Protein AF-K5X4Y6-F1 (afdb_monomer_lite)

InterPro domains:
  IPR000639 Epoxide hydrolase-like [PR00412] (106-124)
  IPR000639 Epoxide hydrolase-like [PR00412] (131-146)
  IPR000639 Epoxide hydrolase-like [PR00412] (177-190)
  IPR000639 Epoxide hydrolase-like [PR00412] (370-392)
  IPR010497 Epoxide hydrolase, N-terminal [PF06441] (8-115)
  IPR016292 Epoxide hydrolase [PIRSF001112] (9-393)
  IPR029058 Alpha/Beta hydrolase fold [G3DSA:3.40.50.1820] (2-398)
  IPR029058 Alpha/Beta hydrolase fold [SSF53474] (6-391)

pLDDT: mean 93.85, std 8.19, range [36.62, 98.94]

Organism: Phanerochaete carnosa (strain HHB-10118-sp) (NCBI:txid650164)

Secondary structure (DSSP, 8-state):
--------EEE-----HHHHHHHHHHHHT----SS-SSTT--TBTBS-HHHHHHHHHHHHHT--HHHHHHHHTTS-EEEEEETTEEEEEEEE--S-TTPEEEEEE--SS--GGGGTTHHHHHHS--TTS--EEEEEEPPTTSTTSPPPSSSS--HHHHHHHHHHIIIIIT--SSEEEEE-HHHHHHHHHHTSTT-TTEEEEEESS------HHHHTTGGGGGS-HHHHHHHHTTTS-HHHHHHHHHHHHIIIIITHHHHHHHH-HHHHHHHHTT-HHHHHHHHHHHHHHHS-TTTGGG-HHHHHHHHHHHHHTT-HHHHTHHHHHTGGGGS--PPP-S-EEEEE-TT-S----HHHHHHH-TTEEEEEE-SS--S-HHHHSHHHHHHHHHHHHHHTGGG--

Structure (mmCIF, N/CA/C/O backbone):
data_AF-K5X4Y6-F1
#
_entry.id   AF-K5X4Y6-F1
#
loop_
_atom_site.group_PDB
_atom_site.id
_atom_site.type_symbol
_atom_site.label_atom_id
_atom_site.label_alt_id
_atom_site.label_comp_id
_atom_site.label_asym_id
_atom_site.label_entity_id
_atom_site.label_seq_id
_atom_site.pdbx_PDB_ins_code
_atom_site.Cartn_x
_atom_site.Cartn_y
_atom_site.Cartn_z
_atom_site.occupancy
_atom_site.B_iso_or_equiv
_atom_site.auth_seq_id
_atom_site.auth_comp_id
_atom_site.auth_asym_id
_atom_site.auth_atom_id
_atom_site.pdbx_PDB_model_num
ATOM 1 N N . MET A 1 1 ? -34.413 -8.295 -4.987 1.00 39.47 1 MET A N 1
ATOM 2 C CA . MET A 1 1 ? -33.697 -9.538 -4.648 1.00 39.47 1 MET A CA 1
ATOM 3 C C . MET A 1 1 ? -33.290 -9.382 -3.204 1.00 39.47 1 MET A C 1
ATOM 5 O O . MET A 1 1 ? -32.619 -8.406 -2.900 1.00 39.47 1 MET A O 1
ATOM 9 N N . GLU A 1 2 ? -33.867 -10.196 -2.326 1.00 36.62 2 GLU A N 1
ATOM 10 C CA . GLU A 1 2 ? -33.620 -10.155 -0.883 1.00 36.62 2 GLU A CA 1
ATOM 11 C C . GLU A 1 2 ? -32.118 -10.267 -0.596 1.00 36.62 2 GLU A C 1
ATOM 13 O O . GLU A 1 2 ? -31.431 -11.103 -1.180 1.00 36.62 2 GLU A O 1
ATOM 18 N N . ASN A 1 3 ? -31.622 -9.368 0.257 1.00 42.59 3 ASN A N 1
ATOM 19 C CA . ASN A 1 3 ? -30.242 -9.328 0.724 1.00 42.59 3 ASN A CA 1
ATOM 20 C C . ASN A 1 3 ? -30.000 -10.528 1.646 1.00 42.59 3 ASN A C 1
ATOM 22 O O . ASN A 1 3 ? -30.214 -10.430 2.854 1.00 42.59 3 ASN A O 1
ATOM 26 N N . ASP A 1 4 ? -29.566 -11.651 1.082 1.00 52.25 4 ASP A N 1
ATOM 27 C CA . ASP A 1 4 ? -28.872 -12.679 1.856 1.00 52.25 4 ASP A CA 1
ATOM 28 C C . ASP A 1 4 ? -27.684 -11.988 2.559 1.00 52.25 4 ASP A C 1
ATOM 30 O O . ASP A 1 4 ? -26.949 -11.249 1.885 1.00 52.25 4 ASP A O 1
ATOM 34 N N . PRO A 1 5 ? -27.515 -12.100 3.892 1.00 63.19 5 PRO A N 1
ATOM 35 C CA . PRO A 1 5 ? -26.371 -11.502 4.567 1.00 63.19 5 PRO A CA 1
ATOM 36 C C . PRO A 1 5 ? -25.084 -11.943 3.869 1.00 63.19 5 PRO A C 1
ATOM 38 O O . PRO A 1 5 ? -24.883 -13.123 3.583 1.00 63.19 5 PRO A O 1
ATOM 41 N N . ALA A 1 6 ? -24.211 -10.987 3.560 1.00 81.19 6 ALA A N 1
ATOM 42 C CA . ALA A 1 6 ? -22.949 -11.277 2.902 1.00 81.19 6 ALA A CA 1
ATOM 43 C C . ALA A 1 6 ? -22.048 -12.070 3.869 1.00 81.19 6 ALA A C 1
ATOM 45 O O . ALA A 1 6 ? -21.398 -11.503 4.742 1.00 81.19 6 ALA A O 1
ATOM 46 N N . ILE A 1 7 ? -22.057 -13.401 3.748 1.00 90.38 7 ILE A N 1
ATOM 47 C CA . ILE A 1 7 ? -21.297 -14.312 4.615 1.00 90.38 7 ILE A CA 1
ATOM 48 C C . ILE A 1 7 ? -19.868 -14.470 4.065 1.00 90.38 7 ILE A C 1
ATOM 50 O O . ILE A 1 7 ? -19.715 -14.896 2.913 1.00 90.38 7 ILE A O 1
ATOM 54 N N . PRO A 1 8 ? -18.816 -14.196 4.867 1.00 96.19 8 PRO A N 1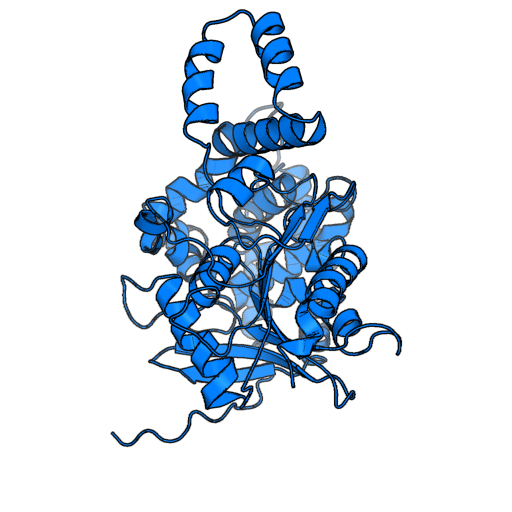
ATOM 55 C CA . PRO A 1 8 ? -17.435 -14.494 4.498 1.00 96.19 8 PRO A CA 1
ATOM 56 C C . PRO A 1 8 ? -17.238 -15.977 4.221 1.00 96.19 8 PRO A C 1
ATOM 58 O O . PRO A 1 8 ? -17.570 -16.829 5.046 1.00 96.19 8 PRO A O 1
ATOM 61 N N . ARG A 1 9 ? -16.645 -16.291 3.074 1.00 97.94 9 ARG A N 1
ATOM 62 C CA . ARG A 1 9 ? -16.281 -17.658 2.705 1.00 97.94 9 ARG A CA 1
ATOM 63 C C . ARG A 1 9 ? -14.778 -17.832 2.869 1.00 97.94 9 ARG A C 1
ATOM 65 O O . ARG A 1 9 ? -14.047 -17.013 2.310 1.00 97.94 9 ARG A O 1
ATOM 72 N N . PRO A 1 10 ? -14.307 -18.867 3.591 1.00 98.25 10 PRO A N 1
ATOM 73 C CA . PRO A 1 10 ? -12.892 -19.202 3.620 1.00 98.25 10 PRO A CA 1
ATOM 74 C C . PRO A 1 10 ? -12.341 -19.290 2.200 1.00 98.25 10 PRO A C 1
ATOM 76 O O . PRO A 1 10 ? -12.945 -19.907 1.319 1.00 98.25 10 PRO A O 1
ATOM 79 N N . PHE A 1 11 ? -11.209 -18.643 1.987 1.00 98.44 11 PHE A N 1
ATOM 80 C CA . PHE A 1 11 ? -10.493 -18.637 0.728 1.00 98.44 11 PHE A CA 1
ATOM 81 C C . PHE A 1 11 ? -9.142 -19.301 0.950 1.00 98.44 11 PHE A C 1
ATOM 83 O O . PHE A 1 11 ? -8.509 -19.122 1.986 1.00 98.44 11 PHE A O 1
ATOM 90 N N . ARG A 1 12 ? -8.709 -20.090 -0.025 1.00 98.19 12 ARG A N 1
ATOM 91 C CA . ARG A 1 12 ? -7.368 -20.656 -0.056 1.00 98.19 12 ARG A CA 1
ATOM 92 C C . ARG A 1 12 ? -6.775 -20.290 -1.400 1.00 98.19 12 ARG A C 1
ATOM 94 O O . ARG A 1 12 ? -7.400 -20.553 -2.428 1.00 98.19 12 ARG A O 1
ATOM 101 N N . ILE A 1 13 ? -5.594 -19.689 -1.383 1.00 98.38 13 ILE A N 1
ATOM 102 C CA . ILE A 1 13 ? -4.854 -19.404 -2.605 1.00 98.38 13 ILE A CA 1
ATOM 103 C C . ILE A 1 13 ? -4.472 -20.756 -3.201 1.00 98.38 13 ILE A C 1
ATOM 105 O O . ILE A 1 13 ? -3.847 -21.580 -2.531 1.00 98.38 13 ILE A O 1
ATOM 109 N N . ASN A 1 14 ? -4.951 -20.999 -4.417 1.00 97.12 14 ASN A N 1
ATOM 110 C CA . ASN A 1 14 ? -4.692 -22.214 -5.173 1.00 97.12 14 ASN A CA 1
ATOM 111 C C . ASN A 1 14 ? -4.525 -21.852 -6.652 1.00 97.12 14 ASN A C 1
ATOM 113 O O . ASN A 1 14 ? -5.479 -21.927 -7.430 1.00 97.12 14 ASN A O 1
ATOM 117 N N . ILE A 1 15 ? -3.331 -21.392 -7.020 1.00 97.94 15 ILE A N 1
ATOM 118 C CA . ILE A 1 15 ? -2.996 -21.083 -8.410 1.00 97.94 15 ILE A CA 1
ATOM 119 C C . ILE A 1 15 ? -2.708 -22.387 -9.154 1.00 97.94 15 ILE A C 1
ATOM 121 O O . ILE A 1 15 ? -1.907 -23.222 -8.709 1.00 97.94 15 ILE A O 1
ATOM 125 N N . LEU A 1 16 ? -3.360 -22.535 -10.309 1.00 97.56 16 LEU A N 1
ATOM 126 C CA . LEU A 1 16 ? -3.167 -23.659 -11.216 1.00 97.56 16 LEU A CA 1
ATOM 127 C C . LEU A 1 16 ? -1.692 -23.779 -11.609 1.00 97.56 16 LEU A C 1
ATOM 129 O O . LEU A 1 16 ? -1.038 -22.787 -11.939 1.00 97.56 16 LEU A O 1
ATOM 133 N N . VAL A 1 17 ? -1.170 -25.005 -11.580 1.00 97.38 17 VAL A N 1
ATOM 134 C CA . VAL A 1 17 ? 0.235 -25.282 -11.915 1.00 97.38 17 VAL A CA 1
ATOM 135 C C . VAL A 1 17 ? 0.541 -24.796 -13.331 1.00 97.38 17 VAL A C 1
ATOM 137 O O . VAL A 1 17 ? 1.601 -24.233 -13.581 1.00 97.38 17 VAL A O 1
ATOM 140 N N . GLU A 1 18 ? -0.419 -24.925 -14.242 1.00 98.25 18 GLU A N 1
ATOM 141 C CA . GLU A 1 18 ? -0.309 -24.504 -15.633 1.00 98.25 18 GLU A CA 1
ATOM 142 C C . GLU A 1 18 ? -0.070 -22.995 -15.779 1.00 98.25 18 GLU A C 1
ATOM 144 O O . GLU A 1 18 ? 0.696 -22.598 -16.660 1.00 98.25 18 GLU A O 1
ATOM 149 N N . GLU A 1 19 ? -0.662 -22.167 -14.909 1.00 98.31 19 GLU A N 1
ATOM 150 C CA . GLU A 1 19 ? -0.479 -20.707 -14.907 1.00 98.31 19 GLU A CA 1
ATOM 151 C C . GLU A 1 19 ? 0.899 -20.310 -14.365 1.00 98.31 19 GLU A C 1
ATOM 153 O O . GLU A 1 19 ? 1.565 -19.440 -14.927 1.00 98.31 19 GLU A O 1
ATOM 158 N N . VAL A 1 20 ? 1.382 -21.002 -13.327 1.00 98.38 20 VAL A N 1
ATOM 159 C CA . VAL A 1 20 ? 2.747 -20.810 -12.804 1.00 98.38 20 VAL A CA 1
ATOM 160 C C . VAL A 1 20 ? 3.783 -21.214 -13.853 1.00 98.38 20 VAL A C 1
ATOM 162 O O . VAL A 1 20 ? 4.730 -20.476 -14.122 1.00 98.38 20 VAL A O 1
ATOM 165 N N . GLU A 1 21 ? 3.588 -22.357 -14.507 1.00 98.31 21 GLU A N 1
ATOM 166 C CA . GLU A 1 21 ? 4.487 -22.819 -15.564 1.00 98.31 21 GLU A CA 1
ATOM 167 C C . GLU A 1 21 ? 4.393 -21.940 -16.819 1.00 98.31 21 GLU A C 1
ATOM 169 O O . GLU A 1 21 ? 5.390 -21.732 -17.511 1.00 98.31 21 GLU A O 1
ATOM 174 N N . ARG A 1 22 ? 3.220 -21.363 -17.110 1.00 98.38 22 ARG A N 1
ATOM 175 C CA . ARG A 1 22 ? 3.065 -20.340 -18.152 1.00 98.38 22 ARG A CA 1
ATOM 176 C C . ARG A 1 22 ? 3.873 -19.088 -17.824 1.00 98.38 22 ARG A C 1
ATOM 178 O O . ARG A 1 22 ? 4.593 -18.614 -18.700 1.00 98.38 22 ARG A O 1
ATOM 185 N N . MET A 1 23 ? 3.794 -18.591 -16.589 1.00 98.56 23 MET A N 1
ATOM 186 C CA . MET A 1 23 ? 4.597 -17.458 -16.122 1.00 98.56 23 MET A CA 1
ATOM 187 C C . MET A 1 23 ? 6.090 -17.725 -16.340 1.00 98.56 23 MET A C 1
ATOM 189 O O . MET A 1 23 ? 6.761 -16.929 -16.992 1.00 98.56 23 MET A O 1
ATOM 193 N N . LYS A 1 24 ? 6.594 -18.881 -15.885 1.00 98.44 24 LYS A N 1
ATOM 194 C CA . LYS A 1 24 ? 8.002 -19.277 -16.059 1.00 98.44 24 LYS A CA 1
ATOM 195 C C . LYS A 1 24 ? 8.426 -19.337 -17.527 1.00 98.44 24 LYS A C 1
ATOM 197 O O . LYS A 1 24 ? 9.485 -18.813 -17.863 1.00 98.44 24 LYS A O 1
ATOM 202 N N . ARG A 1 25 ? 7.599 -19.911 -18.413 1.00 98.56 25 ARG A N 1
ATOM 203 C CA . ARG A 1 25 ? 7.875 -19.927 -19.864 1.00 98.56 25 ARG A CA 1
ATOM 204 C C . ARG A 1 25 ? 8.005 -18.515 -20.434 1.00 98.56 25 ARG A C 1
ATOM 206 O O . ARG A 1 25 ? 8.971 -18.237 -21.130 1.00 98.56 25 ARG A O 1
ATOM 213 N N . LEU A 1 26 ? 7.089 -17.609 -20.094 1.00 98.50 26 LEU A N 1
ATOM 214 C CA . LEU A 1 26 ? 7.144 -16.219 -20.565 1.00 98.50 26 LEU A CA 1
ATOM 215 C C . LEU A 1 26 ? 8.370 -15.464 -20.030 1.00 98.50 26 LEU A C 1
ATOM 217 O O . LEU A 1 26 ? 8.965 -14.669 -20.757 1.00 98.50 26 LEU A O 1
ATOM 221 N N . ILE A 1 27 ? 8.776 -15.722 -18.783 1.00 98.62 27 ILE A N 1
ATOM 222 C CA . ILE A 1 27 ? 10.013 -15.161 -18.222 1.00 98.62 27 ILE A CA 1
ATOM 223 C C . ILE A 1 27 ? 11.227 -15.675 -19.012 1.00 98.62 27 ILE A C 1
ATOM 225 O O . ILE A 1 27 ? 12.063 -14.871 -19.427 1.00 98.62 27 ILE A O 1
ATOM 229 N N . ALA A 1 28 ? 11.303 -16.986 -19.263 1.00 98.38 28 ALA A N 1
ATOM 230 C CA . ALA A 1 28 ? 12.406 -17.615 -19.992 1.00 98.38 28 ALA A CA 1
ATOM 231 C C . ALA A 1 28 ? 12.497 -17.141 -21.453 1.00 98.38 28 ALA A C 1
ATOM 233 O O . ALA A 1 28 ? 13.591 -16.879 -21.952 1.00 98.38 28 ALA A O 1
ATOM 234 N N . ASP A 1 29 ? 11.352 -16.961 -22.112 1.00 98.06 29 ASP A N 1
ATOM 235 C CA . ASP A 1 29 ? 11.264 -16.521 -23.508 1.00 98.06 29 ASP A CA 1
ATOM 236 C C . ASP A 1 29 ? 11.441 -14.998 -23.678 1.00 98.06 29 ASP A C 1
ATOM 238 O O . ASP A 1 29 ? 11.477 -14.487 -24.806 1.00 98.06 29 ASP A O 1
ATOM 242 N N . THR A 1 30 ? 11.568 -14.241 -22.579 1.00 97.75 30 THR A N 1
ATOM 243 C CA . THR A 1 30 ? 11.740 -12.786 -22.637 1.00 97.75 30 THR A CA 1
ATOM 244 C C . THR A 1 30 ? 13.080 -12.406 -23.269 1.00 97.75 30 THR A C 1
ATOM 246 O O . THR A 1 30 ? 14.161 -12.743 -22.780 1.00 97.75 30 THR A O 1
ATOM 249 N N . ARG A 1 31 ? 13.016 -11.582 -24.319 1.00 96.06 31 ARG A N 1
ATOM 250 C CA . ARG A 1 31 ? 14.189 -11.036 -25.013 1.00 96.06 31 ARG A CA 1
ATOM 251 C C . ARG A 1 31 ? 14.608 -9.699 -24.407 1.00 96.06 31 ARG A C 1
ATOM 253 O O . ARG A 1 31 ? 14.089 -8.654 -24.790 1.00 96.06 31 ARG A O 1
ATOM 260 N N . LEU A 1 32 ? 15.560 -9.739 -23.479 1.00 95.38 32 LEU A N 1
ATOM 261 C CA . LEU A 1 32 ? 16.254 -8.546 -22.985 1.00 95.38 32 LEU A CA 1
ATOM 262 C C . LEU A 1 32 ? 17.477 -8.232 -23.864 1.00 95.38 32 LEU A C 1
ATOM 264 O O . LEU A 1 32 ? 18.097 -9.163 -24.378 1.00 95.38 32 LEU A O 1
ATOM 268 N N . PRO A 1 33 ? 17.854 -6.952 -24.035 1.00 93.50 33 PRO A N 1
ATOM 269 C CA . PRO A 1 33 ? 19.058 -6.591 -24.778 1.00 93.50 33 PRO A CA 1
ATOM 270 C C . PRO A 1 33 ? 20.330 -7.063 -24.054 1.00 93.50 33 PRO A C 1
ATOM 272 O O . PRO A 1 33 ? 20.350 -7.235 -22.834 1.00 93.50 33 PRO A O 1
ATOM 275 N N . ASP A 1 34 ? 21.429 -7.245 -24.790 1.00 91.69 34 ASP A N 1
ATOM 276 C CA . ASP A 1 34 ? 22.708 -7.674 -24.203 1.00 91.69 34 ASP A CA 1
ATOM 277 C C . ASP A 1 34 ? 23.375 -6.573 -23.370 1.00 91.69 34 ASP A C 1
ATOM 279 O O . ASP A 1 34 ? 23.966 -6.860 -22.329 1.00 91.69 34 ASP A O 1
ATOM 283 N N . ARG A 1 35 ? 23.200 -5.315 -23.782 1.00 90.56 35 ARG A N 1
ATOM 284 C CA . ARG A 1 35 ? 23.742 -4.109 -23.145 1.00 90.56 35 ARG A CA 1
ATOM 285 C C . ARG A 1 35 ? 22.681 -3.001 -23.077 1.00 90.56 35 ARG A C 1
ATOM 287 O O . ARG A 1 35 ? 21.703 -3.083 -23.825 1.00 90.56 35 ARG A O 1
ATOM 294 N N . PRO A 1 36 ? 22.859 -1.975 -22.225 1.00 89.06 36 PRO A N 1
ATOM 295 C CA . PRO A 1 36 ? 21.991 -0.799 -22.222 1.00 89.06 36 PRO A CA 1
ATOM 296 C C . PRO A 1 36 ? 21.874 -0.167 -23.614 1.00 89.06 36 PRO A C 1
ATOM 298 O O . PRO A 1 36 ? 22.794 -0.261 -24.430 1.00 89.06 36 PRO A O 1
ATOM 301 N N . ALA A 1 37 ? 20.736 0.478 -23.891 1.00 85.62 37 ALA A N 1
ATOM 302 C CA . ALA A 1 37 ? 20.480 1.097 -25.195 1.00 85.62 37 ALA A CA 1
ATOM 303 C C . ALA A 1 37 ? 21.512 2.188 -25.535 1.00 85.62 37 ALA A C 1
ATOM 305 O O . ALA A 1 37 ? 21.897 2.339 -26.695 1.00 85.62 37 ALA A O 1
ATOM 306 N N . VAL A 1 38 ? 21.979 2.912 -24.515 1.00 88.88 38 VAL A N 1
ATOM 307 C CA . VAL A 1 38 ? 23.053 3.904 -24.593 1.00 88.88 38 VAL A CA 1
ATOM 308 C C . VAL A 1 38 ? 23.992 3.695 -23.406 1.00 88.88 38 VAL A C 1
ATOM 310 O O . VAL A 1 38 ? 23.539 3.434 -22.291 1.00 88.88 38 VAL A O 1
ATOM 313 N N . ASP A 1 39 ? 25.299 3.807 -23.643 1.00 86.25 39 ASP A N 1
ATOM 314 C CA . ASP A 1 39 ? 26.308 3.666 -22.593 1.00 86.25 39 ASP A CA 1
ATOM 315 C C . ASP A 1 39 ? 26.108 4.744 -21.512 1.00 86.25 39 ASP A C 1
ATOM 317 O O . ASP A 1 39 ? 25.928 5.923 -21.818 1.00 86.25 39 ASP A O 1
ATOM 321 N N . GLY A 1 40 ? 26.126 4.334 -20.242 1.00 83.50 40 GLY A N 1
ATOM 322 C CA . GLY A 1 40 ? 25.871 5.220 -19.103 1.00 83.50 40 GLY A CA 1
ATOM 323 C C . GLY A 1 40 ? 24.395 5.395 -18.726 1.00 83.50 40 GLY A C 1
ATOM 324 O O . GLY A 1 40 ? 24.123 6.084 -17.747 1.00 83.50 40 GLY A O 1
ATOM 325 N N . MET A 1 41 ? 23.447 4.768 -19.437 1.00 86.38 41 MET A N 1
ATOM 326 C CA . MET A 1 41 ? 22.068 4.649 -18.943 1.00 86.38 41 MET A CA 1
ATOM 327 C C . MET A 1 41 ? 22.023 3.722 -17.724 1.00 86.38 41 MET A C 1
ATOM 329 O O . MET A 1 41 ? 22.415 2.558 -17.815 1.00 86.38 41 MET A O 1
ATOM 333 N N . SER A 1 42 ? 21.536 4.261 -16.611 1.00 86.69 42 SER A N 1
ATOM 334 C CA . SER A 1 42 ? 21.341 3.604 -15.315 1.00 86.69 42 SER A CA 1
ATOM 335 C C . SER A 1 42 ? 19.912 3.882 -14.813 1.00 86.69 42 SER A C 1
ATOM 337 O O . SER A 1 42 ? 19.063 4.317 -15.594 1.00 86.69 42 SER A O 1
ATOM 339 N N . TRP A 1 43 ? 19.672 3.710 -13.508 1.00 91.50 43 TRP A N 1
ATOM 340 C CA . TRP A 1 43 ? 18.431 4.073 -12.812 1.00 91.50 43 TRP A CA 1
ATOM 341 C C . TRP A 1 43 ? 17.906 5.491 -13.094 1.00 91.50 43 TRP A C 1
ATOM 343 O O . TRP A 1 43 ? 16.703 5.714 -13.005 1.00 91.50 43 TRP A O 1
ATOM 353 N N . ASP A 1 44 ? 18.758 6.426 -13.533 1.00 87.81 44 ASP A N 1
ATOM 354 C CA . ASP A 1 44 ? 18.337 7.772 -13.962 1.00 87.81 44 ASP A CA 1
ATOM 355 C C . ASP A 1 44 ? 17.352 7.759 -15.154 1.00 87.81 44 ASP A C 1
ATOM 357 O O . ASP A 1 44 ? 16.665 8.749 -15.411 1.00 87.81 44 ASP A O 1
ATOM 361 N N . TYR A 1 45 ? 17.284 6.647 -15.896 1.00 89.75 45 TYR A N 1
ATOM 362 C CA . TYR A 1 45 ? 16.391 6.438 -17.043 1.00 89.75 45 TYR A CA 1
ATOM 363 C C . TYR A 1 45 ? 15.319 5.362 -16.782 1.00 89.75 45 TYR A C 1
ATOM 365 O O . TYR A 1 45 ? 14.598 4.979 -17.709 1.00 89.75 45 TYR A O 1
ATOM 373 N N . GLY A 1 46 ? 15.205 4.885 -15.541 1.00 91.25 46 GLY A N 1
ATOM 374 C CA . GLY A 1 46 ? 14.392 3.741 -15.133 1.00 91.25 46 GLY A CA 1
ATOM 375 C C . GLY A 1 46 ? 15.228 2.477 -14.917 1.00 91.25 46 GLY A C 1
ATOM 376 O O . GLY A 1 46 ? 16.454 2.536 -14.895 1.00 91.25 46 GLY A O 1
ATOM 377 N N . VAL A 1 47 ? 14.565 1.328 -14.765 1.00 93.88 47 VAL A N 1
ATOM 378 C CA . VAL A 1 47 ? 15.199 0.062 -14.348 1.00 93.88 47 VAL A CA 1
ATOM 379 C C . VAL A 1 47 ? 16.538 -0.247 -15.019 1.00 93.88 47 VAL A C 1
ATOM 381 O O . VAL A 1 47 ? 16.629 -0.421 -16.237 1.00 93.88 47 VAL A O 1
ATOM 384 N N . ASP A 1 48 ? 17.560 -0.427 -14.182 1.00 93.94 48 ASP A N 1
ATOM 385 C CA . ASP A 1 48 ? 18.889 -0.848 -14.604 1.00 93.94 48 ASP A CA 1
ATOM 386 C C . ASP A 1 48 ? 18.872 -2.270 -15.199 1.00 93.94 48 ASP A C 1
ATOM 388 O O . ASP A 1 48 ? 18.351 -3.224 -14.613 1.00 93.94 48 ASP A O 1
ATOM 392 N N . LEU A 1 49 ? 19.450 -2.427 -16.393 1.00 95.12 49 LEU A N 1
ATOM 393 C CA . LEU A 1 49 ? 19.419 -3.692 -17.132 1.00 95.12 49 LEU A CA 1
ATOM 394 C C . LEU A 1 49 ? 20.135 -4.842 -16.392 1.00 95.12 49 LEU A C 1
ATOM 396 O O . LEU A 1 49 ? 19.566 -5.937 -16.351 1.00 95.12 49 LEU A O 1
ATOM 400 N N . PRO A 1 50 ? 21.347 -4.657 -15.824 1.00 94.62 50 PRO A N 1
ATOM 401 C CA . PRO A 1 50 ? 21.958 -5.642 -14.932 1.00 94.62 50 PRO A CA 1
ATOM 402 C C . PRO A 1 50 ? 21.039 -6.092 -13.792 1.00 94.62 50 PRO A C 1
ATOM 404 O O . PRO A 1 50 ? 20.892 -7.298 -13.583 1.00 94.62 50 PRO A O 1
ATOM 407 N N . TRP A 1 51 ? 20.375 -5.159 -13.102 1.00 96.38 51 TRP A N 1
ATOM 408 C CA . TRP A 1 51 ? 19.418 -5.503 -12.046 1.00 96.38 51 TRP A CA 1
ATOM 409 C C . TRP A 1 51 ? 18.231 -6.317 -12.579 1.00 96.38 51 TRP A C 1
ATOM 411 O O . TRP A 1 51 ? 17.904 -7.364 -12.019 1.00 96.38 51 TRP A O 1
ATOM 421 N N . LEU A 1 52 ? 17.635 -5.906 -13.705 1.00 97.56 52 LEU A N 1
ATOM 422 C CA . LEU A 1 52 ? 16.501 -6.614 -14.310 1.00 97.56 52 LEU A CA 1
ATOM 423 C C . LEU A 1 52 ? 16.873 -8.040 -14.737 1.00 97.56 52 LEU A C 1
ATOM 425 O O . LEU A 1 52 ? 16.096 -8.969 -14.517 1.00 97.56 52 LEU A O 1
ATOM 429 N N . LYS A 1 53 ? 18.061 -8.226 -15.328 1.00 97.44 53 LYS A N 1
ATOM 430 C CA . LYS A 1 53 ? 18.587 -9.555 -15.681 1.00 97.44 53 LYS A CA 1
ATOM 431 C C . LYS A 1 53 ? 18.796 -10.412 -14.437 1.00 97.44 53 LYS A C 1
ATOM 433 O O . LYS A 1 53 ? 18.336 -11.547 -14.418 1.00 97.44 53 LYS A O 1
ATOM 438 N N . SER A 1 54 ? 19.420 -9.850 -13.402 1.00 97.56 54 SER A N 1
ATOM 439 C CA . SER A 1 54 ? 19.662 -10.543 -12.133 1.00 97.56 54 SER A CA 1
ATOM 440 C C . SER A 1 54 ? 18.359 -11.031 -11.492 1.00 97.56 54 SER A C 1
ATOM 442 O O . SER A 1 54 ? 18.234 -12.209 -11.162 1.00 97.56 54 SER A O 1
ATOM 444 N N . LEU A 1 55 ? 17.340 -10.169 -11.391 1.00 98.19 55 LEU A N 1
ATOM 445 C CA . LEU A 1 55 ? 16.051 -10.567 -10.820 1.00 98.19 55 LEU A CA 1
ATOM 446 C C . LEU A 1 55 ? 15.280 -11.533 -11.715 1.00 98.19 55 LEU A C 1
ATOM 448 O O . LEU A 1 55 ? 14.647 -12.437 -11.182 1.00 98.19 55 LEU A O 1
ATOM 452 N N . ARG A 1 56 ? 15.341 -11.395 -13.046 1.00 98.31 56 ARG A N 1
ATOM 453 C CA . ARG A 1 56 ? 14.770 -12.386 -13.972 1.00 98.31 56 ARG A CA 1
ATOM 454 C C . ARG A 1 56 ? 15.398 -13.763 -13.750 1.00 98.31 56 ARG A C 1
ATOM 456 O O . ARG A 1 56 ? 14.676 -14.752 -13.702 1.00 98.31 56 ARG A O 1
ATOM 463 N N . ASP A 1 57 ? 16.719 -13.824 -13.610 1.00 98.12 57 ASP A N 1
ATOM 464 C CA . ASP A 1 57 ? 17.440 -15.083 -13.427 1.00 98.12 57 ASP A CA 1
ATOM 465 C C . ASP A 1 57 ? 17.115 -15.695 -12.054 1.00 98.12 57 ASP A C 1
ATOM 467 O O . ASP A 1 57 ? 16.711 -16.855 -11.985 1.00 98.12 57 ASP A O 1
ATOM 471 N N . LYS A 1 58 ? 17.129 -14.898 -10.977 1.00 98.44 58 LYS A N 1
ATOM 472 C CA . LYS A 1 58 ? 16.633 -15.324 -9.656 1.00 98.44 58 LYS A CA 1
ATOM 473 C C . LYS A 1 58 ? 15.188 -15.833 -9.729 1.00 98.44 58 LYS A C 1
ATOM 475 O O . LYS A 1 58 ? 14.856 -16.839 -9.110 1.00 98.44 58 LYS A O 1
ATOM 480 N N . TRP A 1 59 ? 14.329 -15.176 -10.509 1.00 98.12 59 TRP A N 1
ATOM 481 C CA . TRP A 1 59 ? 12.931 -15.579 -10.677 1.00 98.12 59 TRP A CA 1
ATOM 482 C C . TRP A 1 59 ? 12.776 -16.924 -11.400 1.00 98.12 59 TRP A C 1
ATOM 484 O O . TRP A 1 59 ? 11.856 -17.679 -11.098 1.00 98.12 59 TRP A O 1
ATOM 494 N N . LEU A 1 60 ? 13.674 -17.240 -12.336 1.00 97.44 60 LEU A N 1
ATOM 495 C CA . LEU A 1 60 ? 13.673 -18.512 -13.062 1.00 97.44 60 LEU A CA 1
ATOM 496 C C . LEU A 1 60 ? 14.249 -19.669 -12.250 1.00 97.44 60 LEU A C 1
ATOM 498 O O . LEU A 1 60 ? 13.754 -20.790 -12.368 1.00 97.44 60 LEU A O 1
ATOM 502 N N . PHE A 1 61 ? 15.313 -19.412 -11.490 1.00 97.88 61 PHE A N 1
ATOM 503 C CA . PHE A 1 61 ? 16.150 -20.477 -10.936 1.00 97.88 61 PHE A CA 1
ATOM 504 C C . PHE A 1 61 ? 16.010 -20.654 -9.423 1.00 97.88 61 PHE A C 1
ATOM 506 O O . PHE A 1 61 ? 16.133 -21.783 -8.951 1.00 97.88 61 PHE A O 1
ATOM 513 N N . ASP A 1 62 ? 15.691 -19.589 -8.683 1.00 97.81 62 ASP A N 1
ATOM 514 C CA . ASP A 1 62 ? 15.713 -19.601 -7.213 1.00 97.81 62 ASP A CA 1
ATOM 515 C C . ASP A 1 62 ? 14.340 -19.325 -6.579 1.00 97.81 62 ASP A C 1
ATOM 517 O O . ASP A 1 62 ? 14.093 -19.702 -5.433 1.00 97.81 62 ASP A O 1
ATOM 521 N N . PHE A 1 63 ? 13.438 -18.646 -7.292 1.00 98.00 63 PHE A N 1
ATOM 522 C CA . PHE A 1 63 ? 12.102 -18.316 -6.799 1.00 98.00 63 PHE A CA 1
ATOM 523 C C . PHE A 1 63 ? 11.109 -19.456 -7.049 1.00 98.00 63 PHE A C 1
ATOM 525 O O . PHE A 1 63 ? 10.864 -19.851 -8.191 1.00 98.00 63 PHE A O 1
ATOM 532 N N . ASP A 1 64 ? 10.448 -19.916 -5.985 1.00 97.50 64 ASP A N 1
ATOM 533 C CA . ASP A 1 64 ? 9.374 -20.904 -6.068 1.00 97.50 64 ASP A CA 1
ATOM 534 C C . ASP A 1 64 ? 8.035 -20.317 -5.605 1.00 97.50 64 ASP A C 1
ATOM 536 O O . ASP A 1 64 ? 7.807 -20.058 -4.420 1.00 97.50 64 ASP A O 1
ATOM 540 N N . TRP A 1 65 ? 7.112 -20.157 -6.558 1.00 98.12 65 TRP A N 1
ATOM 541 C CA . TRP A 1 65 ? 5.754 -19.705 -6.270 1.00 98.12 65 TRP A CA 1
ATOM 542 C C . TRP A 1 65 ? 5.026 -20.621 -5.280 1.00 98.12 65 TRP A C 1
ATOM 544 O O . TRP A 1 65 ? 4.262 -20.118 -4.462 1.00 98.12 65 TRP A O 1
ATOM 554 N N . LYS A 1 66 ? 5.248 -21.942 -5.310 1.00 97.31 66 LYS A N 1
ATOM 555 C CA . LYS A 1 66 ? 4.540 -22.862 -4.408 1.00 97.31 66 LYS A CA 1
ATOM 556 C C . LYS A 1 66 ? 4.938 -22.642 -2.952 1.00 97.31 66 LYS A C 1
ATOM 558 O O . LYS A 1 66 ? 4.061 -22.628 -2.096 1.00 97.31 66 LYS A O 1
ATOM 563 N N . VAL A 1 67 ? 6.209 -22.340 -2.683 1.00 98.12 67 VAL A N 1
ATOM 564 C CA . VAL A 1 67 ? 6.679 -21.958 -1.339 1.00 98.12 67 VAL A CA 1
ATOM 565 C C . VAL A 1 67 ? 6.019 -20.655 -0.873 1.00 98.12 67 VAL A C 1
ATOM 567 O O . VAL A 1 67 ? 5.571 -20.548 0.271 1.00 98.12 67 VAL A O 1
ATOM 570 N N . VAL A 1 68 ? 5.917 -19.661 -1.759 1.00 98.12 68 VAL A N 1
ATOM 571 C CA . VAL A 1 68 ? 5.246 -18.384 -1.463 1.00 98.12 68 VAL A CA 1
ATOM 572 C C . VAL A 1 68 ? 3.754 -18.590 -1.196 1.00 98.12 68 VAL A C 1
ATOM 574 O O . VAL A 1 68 ? 3.224 -18.076 -0.214 1.00 98.12 68 VAL A O 1
ATOM 577 N N . GLU A 1 69 ? 3.082 -19.372 -2.034 1.00 98.44 69 GLU A N 1
ATOM 578 C CA . GLU A 1 69 ? 1.667 -19.716 -1.916 1.00 98.44 69 GLU A CA 1
ATOM 579 C C . GLU A 1 69 ? 1.362 -20.482 -0.621 1.00 98.44 69 GLU A C 1
ATOM 581 O O . GLU A 1 69 ? 0.379 -20.182 0.062 1.00 98.44 69 GLU A O 1
ATOM 586 N N . GLU A 1 70 ? 2.206 -21.442 -0.241 1.00 98.44 70 GLU A N 1
ATOM 587 C CA . GLU A 1 70 ? 2.104 -22.147 1.039 1.00 98.44 70 GLU A CA 1
ATOM 588 C C . GLU A 1 70 ? 2.265 -21.188 2.217 1.00 98.44 70 GLU A C 1
ATOM 590 O O . GLU A 1 70 ? 1.452 -21.221 3.142 1.00 98.44 70 GLU A O 1
ATOM 595 N N . LYS A 1 71 ? 3.248 -20.280 2.154 1.00 98.44 71 LYS A N 1
ATOM 596 C CA . LYS A 1 71 ? 3.450 -19.250 3.177 1.00 98.44 71 LYS A CA 1
ATOM 597 C C . LYS A 1 71 ? 2.240 -18.320 3.284 1.00 98.44 71 LYS A C 1
ATOM 599 O O . LYS A 1 71 ? 1.801 -18.039 4.396 1.00 98.44 71 LYS A O 1
ATOM 604 N N . MET A 1 72 ? 1.672 -17.857 2.171 1.00 98.44 72 MET A N 1
ATOM 605 C CA . MET A 1 72 ? 0.464 -17.020 2.195 1.00 98.44 72 MET A CA 1
ATOM 606 C C . MET A 1 72 ? -0.707 -17.748 2.855 1.00 98.44 72 MET A C 1
ATOM 608 O O . MET A 1 72 ? -1.333 -17.209 3.760 1.00 98.44 72 MET A O 1
ATOM 612 N N . ASN A 1 73 ? -0.922 -19.017 2.508 1.00 98.56 73 ASN A N 1
ATOM 613 C CA . ASN A 1 73 ? -1.982 -19.844 3.085 1.00 98.56 73 ASN A CA 1
ATOM 614 C C . ASN A 1 73 ? -1.794 -20.197 4.578 1.00 98.56 73 ASN A C 1
ATOM 616 O O . ASN A 1 73 ? -2.651 -20.880 5.141 1.00 98.56 73 ASN A O 1
ATOM 620 N N . THR A 1 74 ? -0.714 -19.751 5.234 1.00 98.12 74 THR A N 1
ATOM 621 C CA . THR A 1 74 ? -0.609 -19.790 6.707 1.00 98.12 74 THR A CA 1
ATOM 622 C C . THR A 1 74 ? -1.465 -18.718 7.388 1.00 98.12 74 THR A C 1
ATOM 624 O O . THR A 1 74 ? -1.804 -18.863 8.563 1.00 98.12 74 THR A O 1
ATOM 627 N N . PHE A 1 75 ? -1.854 -17.672 6.655 1.00 98.56 75 PHE A N 1
ATOM 628 C CA . PHE A 1 75 ? -2.796 -16.651 7.103 1.00 98.56 75 PHE A CA 1
ATOM 629 C C . PHE A 1 75 ? -4.234 -17.072 6.780 1.00 98.56 75 PHE A C 1
ATOM 631 O O . PHE A 1 75 ? -4.495 -17.815 5.833 1.00 98.56 75 PHE A O 1
ATOM 638 N N . ALA A 1 76 ? -5.200 -16.585 7.560 1.00 98.50 76 ALA A N 1
ATOM 639 C CA . ALA A 1 76 ? -6.610 -16.844 7.289 1.00 98.50 76 ALA A CA 1
ATOM 640 C C . ALA A 1 76 ? -7.143 -15.882 6.214 1.00 98.50 76 ALA A C 1
ATOM 642 O O . ALA A 1 76 ? -7.266 -14.679 6.454 1.00 98.50 76 ALA A O 1
ATOM 643 N N . HIS A 1 77 ? -7.489 -16.417 5.042 1.00 98.75 77 HIS A N 1
ATOM 644 C CA . HIS A 1 77 ? -8.063 -15.654 3.935 1.00 98.75 77 HIS A CA 1
ATOM 645 C C . HIS A 1 77 ? -9.561 -15.902 3.780 1.00 98.75 77 HIS A C 1
ATOM 647 O O . HIS A 1 77 ? -10.067 -17.002 4.021 1.00 98.75 77 HIS A O 1
ATOM 653 N N . PHE A 1 78 ? -10.266 -14.882 3.302 1.00 98.88 78 PHE A N 1
ATOM 654 C CA . PHE A 1 78 ? -11.694 -14.938 3.031 1.00 98.88 78 PHE A CA 1
ATOM 655 C C . PHE A 1 78 ? -12.041 -14.181 1.753 1.00 98.88 78 PHE A C 1
ATOM 657 O O . PHE A 1 78 ? -11.321 -13.280 1.320 1.00 98.88 78 PHE A O 1
ATOM 664 N N . THR A 1 79 ? -13.179 -14.541 1.166 1.00 98.75 79 THR A N 1
ATOM 665 C CA . THR A 1 79 ? -13.838 -13.763 0.116 1.00 98.75 79 THR A CA 1
ATOM 666 C C . THR A 1 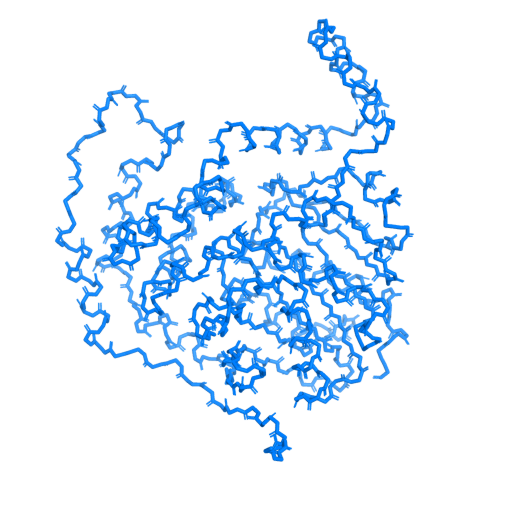79 ? -15.291 -13.500 0.479 1.00 98.75 79 THR A C 1
ATOM 668 O O . THR A 1 79 ? -15.950 -14.333 1.106 1.00 98.75 79 THR A O 1
ATOM 671 N N . VAL A 1 80 ? -15.806 -12.339 0.086 1.00 98.56 80 VAL A N 1
ATOM 672 C CA . VAL A 1 80 ? -17.211 -11.976 0.288 1.00 98.56 80 VAL A CA 1
ATOM 673 C C . VAL A 1 80 ? -17.692 -11.056 -0.841 1.00 98.56 80 VAL A C 1
ATOM 675 O O . VAL A 1 80 ? -16.982 -10.115 -1.200 1.00 98.56 80 VAL A O 1
ATOM 678 N N . PRO A 1 81 ? -18.870 -11.299 -1.442 1.00 97.81 81 PRO A N 1
ATOM 679 C CA . PRO A 1 81 ? -19.442 -10.374 -2.410 1.00 97.81 81 PRO A CA 1
ATOM 680 C C . PRO A 1 81 ? -20.046 -9.156 -1.693 1.00 97.81 81 PRO A C 1
ATOM 682 O O . PRO A 1 81 ? -20.949 -9.303 -0.873 1.00 97.81 81 PRO A O 1
ATOM 685 N N . ILE A 1 82 ? -19.582 -7.950 -2.025 1.00 97.56 82 ILE A N 1
ATOM 686 C CA . ILE A 1 82 ? -20.134 -6.681 -1.531 1.00 97.56 82 ILE A CA 1
ATOM 687 C C . ILE A 1 82 ? -20.340 -5.753 -2.725 1.00 97.56 82 ILE A C 1
ATOM 689 O O . ILE A 1 82 ? -19.391 -5.388 -3.415 1.00 97.56 82 ILE A O 1
ATOM 693 N N . GLU A 1 83 ? -21.595 -5.376 -2.979 1.00 95.62 83 GLU A N 1
ATOM 694 C CA . GLU A 1 83 ? -21.975 -4.423 -4.035 1.00 95.62 83 GLU A CA 1
ATOM 695 C C . GLU A 1 83 ? -21.359 -4.719 -5.420 1.00 95.62 83 GLU A C 1
ATOM 697 O O . GLU A 1 83 ? -20.913 -3.823 -6.135 1.00 95.62 83 GLU A O 1
ATOM 702 N N . GLY A 1 84 ? -21.335 -5.999 -5.806 1.00 95.19 84 GLY A N 1
ATOM 703 C CA . GLY A 1 84 ? -20.823 -6.451 -7.105 1.00 95.19 84 GLY A CA 1
ATOM 704 C C . GLY A 1 84 ? -19.306 -6.649 -7.172 1.00 95.19 84 GLY A C 1
ATOM 705 O O . GLY A 1 84 ? -18.811 -7.066 -8.215 1.00 95.19 84 GLY A O 1
ATOM 706 N N . VAL A 1 85 ? -18.576 -6.407 -6.080 1.00 98.00 85 VAL A N 1
ATOM 707 C CA . VAL A 1 85 ? -17.155 -6.753 -5.945 1.00 98.00 85 VAL A CA 1
ATOM 708 C C . VAL A 1 85 ? -17.023 -8.017 -5.105 1.00 98.00 85 VAL A C 1
ATOM 710 O O . VAL A 1 85 ? -17.559 -8.089 -4.002 1.00 98.00 85 VAL A O 1
ATOM 713 N N . THR A 1 86 ? -16.276 -9.007 -5.589 1.00 98.44 86 THR A N 1
ATOM 714 C CA . THR A 1 86 ? -15.768 -10.076 -4.722 1.00 98.44 86 THR A CA 1
ATOM 715 C C . THR A 1 86 ? -14.564 -9.524 -3.977 1.00 98.44 86 THR A C 1
ATOM 717 O O . THR A 1 86 ? -13.513 -9.321 -4.580 1.00 98.44 86 THR A O 1
ATOM 720 N N . VAL A 1 87 ? -14.731 -9.236 -2.689 1.00 98.81 87 VAL A N 1
ATOM 721 C CA . VAL A 1 87 ? -13.677 -8.689 -1.832 1.00 98.81 87 VAL A CA 1
ATOM 722 C C . VAL A 1 87 ? -12.901 -9.840 -1.218 1.00 98.81 87 VAL A C 1
ATOM 724 O O . VAL A 1 87 ? -13.459 -10.599 -0.427 1.00 98.81 87 VAL A O 1
ATOM 727 N N . HIS A 1 88 ? -11.624 -9.955 -1.563 1.00 98.88 88 HIS A N 1
ATOM 728 C CA . HIS A 1 88 ? -10.663 -10.793 -0.859 1.00 98.88 88 HIS A CA 1
ATOM 729 C C . HIS A 1 88 ? -10.052 -10.031 0.321 1.00 98.88 88 HIS A C 1
ATOM 731 O O . HIS A 1 88 ? -9.755 -8.840 0.206 1.00 98.88 88 HIS A O 1
ATOM 737 N N . PHE A 1 89 ? -9.818 -10.716 1.440 1.00 98.94 89 PHE A N 1
ATOM 738 C CA . PHE A 1 89 ? -9.110 -10.153 2.587 1.00 98.94 89 PHE A CA 1
ATOM 739 C C . PHE A 1 89 ? -8.438 -11.224 3.449 1.00 98.94 89 PHE A C 1
ATOM 741 O O . PHE A 1 89 ? -8.950 -12.337 3.582 1.00 98.94 89 PHE A O 1
ATOM 748 N N . MET A 1 90 ? -7.313 -10.867 4.075 1.00 98.88 90 MET A N 1
ATOM 749 C CA . MET A 1 90 ? -6.800 -11.595 5.239 1.00 98.88 90 MET A CA 1
ATOM 750 C C . MET A 1 90 ? -7.549 -11.135 6.490 1.00 98.88 90 MET A C 1
ATOM 752 O O . MET A 1 90 ? -7.785 -9.938 6.655 1.00 98.88 90 MET A O 1
ATOM 756 N N . HIS A 1 91 ? -7.894 -12.060 7.384 1.00 98.75 91 HIS A N 1
ATOM 757 C CA . HIS A 1 91 ? -8.480 -11.752 8.690 1.00 98.75 91 HIS A CA 1
ATOM 758 C C . HIS A 1 91 ? -7.809 -12.563 9.790 1.00 98.75 91 HIS A C 1
ATOM 760 O O . HIS A 1 91 ? -8.189 -13.699 10.070 1.00 98.75 91 HIS A O 1
ATOM 766 N N . GLN A 1 92 ? -6.831 -11.950 10.449 1.00 98.62 92 GLN A N 1
ATOM 767 C CA . GLN A 1 92 ? -6.100 -12.569 11.543 1.00 98.62 92 GLN A CA 1
ATOM 768 C C . GLN A 1 92 ? -6.627 -12.051 12.882 1.00 98.62 92 GLN A C 1
ATOM 770 O O . GLN A 1 92 ? -6.472 -10.879 13.233 1.00 98.62 92 GLN A O 1
ATOM 775 N N . LYS A 1 93 ? -7.276 -12.927 13.652 1.00 98.25 93 LYS A N 1
ATOM 776 C CA . LYS A 1 93 ? -7.787 -12.576 14.980 1.00 98.25 93 LYS A CA 1
ATOM 777 C C . LYS A 1 93 ? -6.699 -12.762 16.037 1.00 98.25 93 LYS A C 1
ATOM 779 O O . LYS A 1 93 ? -6.163 -13.856 16.167 1.00 98.25 93 LYS A O 1
ATOM 784 N N . SER A 1 94 ? -6.453 -11.729 16.845 1.00 98.44 94 SER A N 1
ATOM 785 C CA . SER A 1 94 ? -5.831 -11.912 18.161 1.00 98.44 94 SER A CA 1
ATOM 786 C C . SER A 1 94 ? -6.646 -12.868 19.041 1.00 98.44 94 SER A C 1
ATOM 788 O O . SER A 1 94 ? -7.875 -12.924 18.944 1.00 98.44 94 SER A O 1
ATOM 790 N N . THR A 1 95 ? -5.961 -13.585 19.929 1.00 96.94 95 THR A N 1
ATOM 791 C CA . THR A 1 95 ? -6.563 -14.383 21.010 1.00 96.94 95 THR A CA 1
ATOM 792 C C . THR A 1 95 ? -7.021 -13.522 22.190 1.00 96.94 95 THR A C 1
ATOM 794 O O . THR A 1 95 ? -7.764 -13.998 23.050 1.00 96.94 95 THR A O 1
ATOM 797 N N . ARG A 1 96 ? -6.600 -12.253 22.245 1.00 97.12 96 ARG A N 1
ATOM 798 C CA . ARG A 1 96 ? -6.955 -11.325 23.315 1.00 97.12 96 ARG A CA 1
ATOM 799 C C . ARG A 1 96 ? -8.377 -10.802 23.151 1.00 97.12 96 ARG A C 1
ATOM 801 O O . ARG A 1 96 ? -8.736 -10.264 22.108 1.00 97.12 96 ARG A O 1
ATOM 808 N N . ALA A 1 97 ? -9.166 -10.907 24.220 1.00 95.06 97 ALA A N 1
ATOM 809 C CA . ALA A 1 97 ? -10.548 -10.423 24.261 1.00 95.06 97 ALA A CA 1
ATOM 810 C C . ALA A 1 97 ? -10.660 -8.896 24.129 1.00 95.06 97 ALA A C 1
ATOM 812 O O . ALA A 1 97 ? -11.716 -8.381 23.785 1.00 95.06 97 ALA A O 1
ATOM 813 N N . ASP A 1 98 ? -9.573 -8.183 24.415 1.00 95.38 98 ASP A N 1
ATOM 814 C CA . ASP A 1 98 ? -9.505 -6.730 24.413 1.00 95.38 98 ASP A CA 1
ATOM 815 C C . ASP A 1 98 ? -8.912 -6.174 23.098 1.00 95.38 98 ASP A C 1
ATOM 817 O O . ASP A 1 98 ? -8.620 -4.978 23.006 1.00 95.38 98 ASP A O 1
ATOM 821 N N . ALA A 1 99 ? -8.710 -7.026 22.088 1.00 98.38 99 ALA A N 1
ATOM 822 C CA . ALA A 1 99 ? -8.082 -6.649 20.830 1.00 98.38 99 ALA A CA 1
ATOM 823 C C . ALA A 1 99 ? -8.941 -5.675 20.007 1.00 98.38 99 ALA A C 1
ATOM 825 O O . ALA A 1 99 ? -10.137 -5.872 19.801 1.00 98.38 99 ALA A O 1
ATOM 826 N N . ILE A 1 100 ? -8.306 -4.626 19.490 1.00 98.75 100 ILE A N 1
ATOM 827 C CA . ILE A 1 100 ? -8.948 -3.585 18.687 1.00 98.75 100 ILE A CA 1
ATOM 828 C C . ILE A 1 100 ? -9.063 -4.070 17.235 1.00 98.75 100 ILE A C 1
ATOM 830 O O . ILE A 1 100 ? -8.056 -4.454 16.638 1.00 98.75 100 ILE A O 1
ATOM 834 N N . PRO A 1 101 ? -10.249 -4.052 16.609 1.00 98.88 101 PRO A N 1
ATOM 835 C CA . PRO A 1 101 ? -10.352 -4.332 15.183 1.00 98.88 101 PRO A CA 1
ATOM 836 C C . PRO A 1 101 ? -9.609 -3.266 14.372 1.00 98.88 101 PRO A C 1
ATOM 838 O O . PRO A 1 101 ? -9.839 -2.072 14.560 1.00 98.88 101 PRO A O 1
ATOM 841 N N . LEU A 1 102 ? -8.729 -3.690 13.471 1.00 98.94 102 LEU A N 1
ATOM 842 C CA . LEU A 1 102 ? -7.897 -2.831 12.635 1.00 98.94 102 LEU A CA 1
ATOM 843 C C . LEU A 1 102 ? -8.024 -3.266 11.179 1.00 98.94 102 LEU A C 1
ATOM 845 O O . LEU A 1 102 ? -7.770 -4.426 10.862 1.00 98.94 102 LEU A O 1
ATOM 849 N N . ILE A 1 103 ? -8.380 -2.335 10.298 1.00 98.94 103 ILE A N 1
ATOM 850 C CA . ILE A 1 103 ? -8.288 -2.534 8.853 1.00 98.94 103 ILE A CA 1
ATOM 851 C C . ILE A 1 103 ? -7.002 -1.889 8.322 1.00 98.94 103 ILE A C 1
ATOM 853 O O . ILE A 1 103 ? -6.791 -0.701 8.542 1.00 98.94 103 ILE A O 1
ATOM 857 N N . MET A 1 104 ? -6.150 -2.659 7.645 1.00 98.88 104 MET A N 1
ATOM 858 C CA . MET A 1 104 ? -4.901 -2.180 7.034 1.00 98.88 104 MET A CA 1
ATOM 859 C C . MET A 1 104 ? -5.053 -2.144 5.516 1.00 98.88 104 MET A C 1
ATOM 861 O O . MET A 1 104 ? -5.433 -3.143 4.900 1.00 98.88 104 MET A O 1
ATOM 865 N N . LEU A 1 105 ? -4.819 -0.983 4.912 1.00 98.81 105 LEU A N 1
ATOM 866 C CA . LEU A 1 105 ? -5.189 -0.698 3.528 1.00 98.81 105 LEU A CA 1
ATOM 867 C 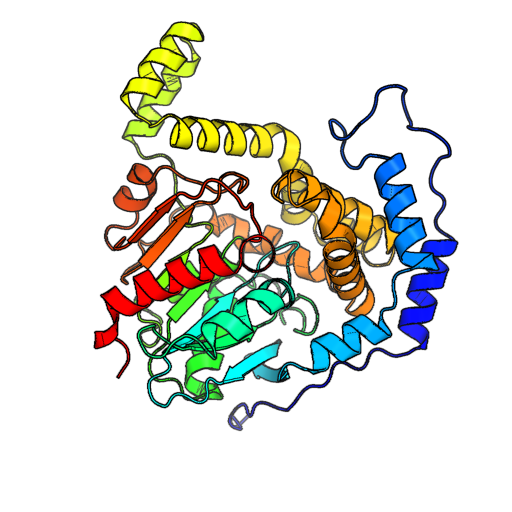C . LEU A 1 105 ? -3.941 -0.407 2.698 1.00 98.81 105 LEU A C 1
ATOM 869 O O . LEU A 1 105 ? -3.326 0.648 2.840 1.00 98.81 105 LEU A O 1
ATOM 873 N N . HIS A 1 106 ? -3.610 -1.340 1.806 1.00 98.56 106 HIS A N 1
ATOM 874 C CA . HIS A 1 106 ? -2.482 -1.196 0.890 1.00 98.56 106 HIS A CA 1
ATOM 875 C C . HIS A 1 106 ? -2.780 -0.200 -0.238 1.00 98.56 106 HIS A C 1
ATOM 877 O O . HIS A 1 106 ? -3.918 0.244 -0.427 1.00 98.56 106 HIS A O 1
ATOM 883 N N . GLY A 1 107 ? -1.761 0.087 -1.047 1.00 97.56 107 GLY A N 1
ATOM 884 C CA . GLY A 1 107 ? -1.896 0.837 -2.292 1.00 97.56 107 GLY A CA 1
ATOM 885 C C . GLY A 1 107 ? -1.271 0.142 -3.500 1.00 97.56 107 GLY A C 1
ATOM 886 O O . GLY A 1 107 ? -1.326 -1.082 -3.623 1.00 97.56 107 GLY A O 1
ATOM 887 N N . TRP A 1 108 ? -0.713 0.934 -4.410 1.00 97.88 108 TRP A N 1
ATOM 888 C CA . TRP A 1 108 ? -0.032 0.525 -5.630 1.00 97.88 108 TRP A CA 1
ATOM 889 C C . TRP A 1 108 ? 1.443 0.967 -5.580 1.00 97.88 108 TRP A C 1
ATOM 891 O O . TRP A 1 108 ? 1.720 2.087 -5.166 1.00 97.88 108 TRP A O 1
ATOM 901 N N . PRO A 1 109 ? 2.401 0.142 -6.039 1.00 96.94 109 PRO A N 1
ATOM 902 C CA . PRO A 1 109 ? 2.241 -1.199 -6.603 1.00 96.94 109 PRO A CA 1
ATOM 903 C C . PRO A 1 109 ? 2.195 -2.304 -5.530 1.00 96.94 109 PRO A C 1
ATOM 905 O O . PRO A 1 109 ? 2.562 -3.444 -5.797 1.00 96.94 109 PRO A O 1
ATOM 908 N N . GLY A 1 110 ? 1.754 -1.972 -4.315 1.00 97.38 110 GLY A N 1
ATOM 909 C CA . GLY A 1 110 ? 1.612 -2.902 -3.199 1.00 97.38 110 GLY A CA 1
ATOM 910 C C . GLY A 1 110 ? 0.477 -3.921 -3.349 1.00 97.38 110 GLY A C 1
ATOM 911 O O . GLY A 1 110 ? -0.190 -4.041 -4.385 1.00 97.38 110 GLY A O 1
ATOM 912 N N . SER A 1 111 ? 0.269 -4.688 -2.282 1.00 98.25 111 SER A N 1
ATOM 913 C CA . SER A 1 111 ? -0.820 -5.663 -2.153 1.00 98.25 111 SER A CA 1
ATOM 914 C C . SER A 1 111 ? -1.085 -5.964 -0.679 1.00 98.25 111 SER A C 1
ATOM 916 O O . SER A 1 111 ? -0.295 -5.595 0.183 1.00 98.25 111 SER A O 1
ATOM 918 N N . PHE A 1 112 ? -2.139 -6.729 -0.380 1.00 98.50 112 PHE A N 1
ATOM 919 C CA . PHE A 1 112 ? -2.398 -7.248 0.973 1.00 98.50 112 PHE A CA 1
ATOM 920 C C . PHE A 1 112 ? -1.166 -7.922 1.615 1.00 98.50 112 PHE A C 1
ATOM 922 O O . PHE A 1 112 ? -1.052 -7.973 2.838 1.00 98.50 112 PHE A O 1
ATOM 929 N N . TRP A 1 113 ? -0.250 -8.455 0.797 1.00 98.38 113 TRP A N 1
ATOM 930 C CA . TRP A 1 113 ? 0.924 -9.175 1.267 1.00 98.38 113 TRP A CA 1
ATOM 931 C C . TRP A 1 113 ? 1.992 -8.274 1.891 1.00 98.38 113 TRP A C 1
ATOM 933 O O . TRP A 1 113 ? 2.835 -8.770 2.633 1.00 98.38 113 TRP A O 1
ATOM 943 N N . GLU A 1 114 ? 1.961 -6.957 1.680 1.00 97.81 114 GLU A N 1
ATOM 944 C CA . GLU A 1 114 ? 2.908 -6.048 2.344 1.00 97.81 114 GLU A CA 1
ATOM 945 C C . GLU A 1 114 ? 2.760 -6.054 3.873 1.00 97.81 114 GLU A C 1
ATOM 947 O O . GLU A 1 114 ? 3.712 -5.756 4.586 1.00 97.81 114 GLU A O 1
ATOM 952 N N . PHE A 1 115 ? 1.614 -6.509 4.388 1.00 98.62 115 PHE A N 1
ATOM 953 C CA . PHE A 1 115 ? 1.341 -6.579 5.822 1.00 98.62 115 PHE A CA 1
ATOM 954 C C . PHE A 1 115 ? 1.746 -7.903 6.488 1.00 98.62 115 PHE A C 1
ATOM 956 O O . PHE A 1 115 ? 1.604 -8.049 7.703 1.00 98.62 115 PHE A O 1
ATOM 963 N N . HIS A 1 116 ? 2.256 -8.890 5.742 1.00 98.44 116 HIS A N 1
ATOM 964 C CA . HIS A 1 116 ? 2.494 -10.232 6.294 1.00 98.44 116 HIS A CA 1
ATOM 965 C C . HIS A 1 116 ? 3.504 -10.259 7.455 1.00 98.44 116 HIS A C 1
ATOM 967 O O . HIS A 1 116 ? 3.421 -11.135 8.313 1.00 98.44 116 HIS A O 1
ATOM 973 N N . ARG A 1 117 ? 4.456 -9.313 7.496 1.00 98.44 117 ARG A N 1
ATOM 974 C CA . ARG A 1 117 ? 5.459 -9.215 8.572 1.00 98.44 117 ARG A CA 1
ATOM 975 C C . ARG A 1 117 ? 4.924 -8.512 9.817 1.00 98.44 117 ARG A C 1
ATOM 977 O O . ARG A 1 117 ? 5.277 -8.902 10.923 1.00 98.44 117 ARG A O 1
ATOM 984 N N . ILE A 1 118 ? 4.059 -7.513 9.646 1.00 98.81 118 ILE A N 1
ATOM 985 C CA . ILE A 1 118 ? 3.508 -6.722 10.754 1.00 98.81 118 ILE A CA 1
ATOM 986 C C . ILE A 1 118 ? 2.289 -7.375 11.420 1.00 98.81 118 ILE A C 1
ATOM 988 O O . ILE A 1 118 ? 2.082 -7.198 12.620 1.00 98.81 118 ILE A O 1
ATOM 992 N N . ILE A 1 119 ? 1.501 -8.173 10.690 1.00 98.75 119 ILE A N 1
ATOM 993 C CA . ILE A 1 119 ? 0.302 -8.833 11.237 1.00 98.75 119 ILE A CA 1
ATOM 994 C C . ILE A 1 119 ? 0.600 -9.626 12.521 1.00 98.75 119 ILE A C 1
ATOM 996 O O . ILE A 1 119 ? -0.087 -9.368 13.512 1.00 98.75 119 ILE A O 1
ATOM 1000 N N . PRO A 1 120 ? 1.611 -10.522 12.573 1.00 98.38 120 PRO A N 1
ATOM 1001 C CA . PRO A 1 120 ? 1.920 -11.263 13.795 1.00 98.38 120 PRO A CA 1
ATOM 1002 C C . PRO A 1 120 ? 2.215 -10.349 14.990 1.00 98.38 120 PRO A C 1
ATOM 1004 O O . PRO A 1 120 ? 1.704 -10.598 16.081 1.00 98.38 120 PRO A O 1
ATOM 1007 N N . LEU A 1 121 ? 2.945 -9.248 14.766 1.00 98.62 121 LEU A N 1
ATOM 1008 C CA . LEU A 1 121 ? 3.267 -8.265 15.803 1.00 98.62 121 LEU A CA 1
ATOM 1009 C C . LEU A 1 121 ? 1.993 -7.621 16.366 1.00 98.62 121 LEU A C 1
ATOM 1011 O O . LEU A 1 121 ? 1.855 -7.447 17.574 1.00 98.62 121 LEU A O 1
ATOM 1015 N N . LEU A 1 122 ? 1.038 -7.265 15.510 1.00 98.81 122 LEU A N 1
ATOM 1016 C CA . LEU A 1 122 ? -0.201 -6.607 15.931 1.00 98.81 122 LEU A CA 1
ATOM 1017 C C . LEU A 1 122 ? -1.190 -7.577 16.594 1.00 98.81 122 LEU A C 1
ATOM 1019 O O . LEU A 1 122 ? -1.916 -7.186 17.509 1.00 98.81 122 LEU A O 1
ATOM 1023 N N . THR A 1 123 ? -1.231 -8.836 16.157 1.00 98.62 123 THR A N 1
ATOM 1024 C CA . THR A 1 123 ? -2.200 -9.816 16.671 1.00 98.62 123 THR A CA 1
ATOM 1025 C C . THR A 1 123 ? -1.772 -10.481 17.976 1.00 98.62 123 THR A C 1
ATOM 1027 O O . THR A 1 123 ? -2.644 -10.850 18.763 1.00 98.62 123 THR A O 1
ATOM 1030 N N . ASP A 1 124 ? -0.467 -10.607 18.228 1.00 97.62 124 ASP A N 1
ATOM 1031 C CA . ASP A 1 124 ? 0.081 -11.239 19.437 1.00 97.62 124 ASP A CA 1
ATOM 1032 C C . ASP A 1 124 ? 1.190 -10.384 20.087 1.00 97.62 124 ASP A C 1
ATOM 1034 O O . ASP A 1 124 ? 2.360 -10.768 20.114 1.00 97.62 124 ASP A O 1
ATOM 1038 N N . PRO A 1 125 ? 0.864 -9.167 20.565 1.00 97.31 125 PRO A N 1
ATOM 1039 C CA . PRO A 1 125 ? 1.839 -8.298 21.210 1.00 97.31 125 PRO A CA 1
ATOM 1040 C C . PRO A 1 125 ? 2.045 -8.661 22.693 1.00 97.31 125 PRO A C 1
ATOM 1042 O O . PRO A 1 125 ? 1.201 -9.334 23.298 1.00 97.31 125 PRO A O 1
ATOM 1045 N N . PRO A 1 126 ? 3.094 -8.107 23.333 1.00 95.38 126 PRO A N 1
ATOM 1046 C CA . PRO A 1 126 ? 3.236 -8.117 24.787 1.00 95.38 126 PRO A CA 1
ATOM 1047 C C . PRO A 1 126 ? 1.970 -7.642 25.521 1.00 95.38 126 PRO A C 1
ATOM 1049 O O . PRO A 1 126 ? 1.203 -6.812 25.024 1.00 95.38 126 PRO A O 1
ATOM 1052 N N . ALA A 1 127 ? 1.748 -8.172 26.726 1.00 93.38 127 ALA A N 1
ATOM 1053 C CA . ALA A 1 127 ? 0.510 -7.970 27.486 1.00 93.38 127 ALA A CA 1
ATOM 1054 C C . ALA A 1 127 ? 0.210 -6.497 27.828 1.00 93.38 127 ALA A C 1
ATOM 1056 O O . ALA A 1 127 ? -0.953 -6.123 27.970 1.00 93.38 127 ALA A O 1
ATOM 1057 N N . ASP A 1 128 ? 1.242 -5.664 27.948 1.00 94.00 128 ASP A N 1
ATOM 1058 C CA . ASP A 1 128 ? 1.163 -4.234 28.257 1.00 94.00 128 ASP A CA 1
ATOM 1059 C C . ASP A 1 128 ? 0.906 -3.345 27.028 1.00 94.00 128 ASP A C 1
ATOM 1061 O O . ASP A 1 128 ? 0.740 -2.134 27.164 1.00 94.00 128 ASP A O 1
ATOM 1065 N N . GLN A 1 129 ? 0.829 -3.931 25.832 1.00 96.12 129 GLN A N 1
ATOM 1066 C CA . GLN A 1 129 ? 0.603 -3.214 24.580 1.00 96.12 129 GLN A CA 1
ATOM 1067 C C . GLN A 1 129 ? -0.780 -3.528 23.989 1.00 96.12 129 GLN A C 1
ATOM 1069 O O . GLN A 1 129 ? -1.326 -4.604 24.243 1.00 96.12 129 GLN A O 1
ATOM 1074 N N . PRO A 1 130 ? -1.388 -2.630 23.192 1.00 97.50 130 PRO A N 1
ATOM 1075 C CA . PRO A 1 130 ? -2.633 -2.930 22.486 1.00 97.50 130 PRO A CA 1
ATOM 1076 C C . PRO A 1 130 ? -2.464 -4.069 21.474 1.00 97.50 130 PRO A C 1
ATOM 1078 O O . PRO A 1 130 ? -1.526 -4.051 20.677 1.00 97.50 130 PRO A O 1
ATOM 1081 N N . ALA A 1 131 ? -3.401 -5.019 21.484 1.00 98.50 131 ALA A N 1
ATOM 1082 C CA . ALA A 1 131 ? -3.532 -6.068 20.473 1.00 98.50 131 ALA A CA 1
ATOM 1083 C C . ALA A 1 131 ? -4.629 -5.753 19.465 1.00 98.50 131 ALA A C 1
ATOM 1085 O O . ALA A 1 131 ? -5.530 -4.964 19.756 1.00 98.50 131 ALA A O 1
ATOM 1086 N N . PHE A 1 132 ? -4.569 -6.398 18.300 1.00 98.88 132 PHE A N 1
ATOM 1087 C CA . PHE A 1 132 ? -5.477 -6.119 17.196 1.00 98.88 132 PHE A CA 1
ATOM 1088 C C . PHE A 1 132 ? -6.058 -7.382 16.560 1.00 98.88 132 PHE A C 1
ATOM 1090 O O . PHE A 1 132 ? -5.380 -8.395 16.391 1.00 98.88 132 PHE A O 1
ATOM 1097 N N . HIS A 1 133 ? -7.324 -7.314 16.149 1.00 98.81 133 HIS A N 1
ATOM 1098 C CA . HIS A 1 133 ? -7.821 -8.188 15.090 1.00 98.81 133 HIS A CA 1
ATOM 1099 C C . HIS A 1 133 ? -7.535 -7.493 13.762 1.00 98.81 133 HIS A C 1
ATOM 1101 O O . HIS A 1 133 ? -8.109 -6.439 13.500 1.00 98.81 133 HIS A O 1
ATOM 1107 N N . VAL A 1 134 ? -6.655 -8.054 12.937 1.00 98.94 134 VAL A N 1
ATOM 1108 C CA . VAL A 1 134 ? -6.203 -7.394 11.708 1.00 98.94 134 VAL A CA 1
ATOM 1109 C C . VAL A 1 134 ? -6.988 -7.906 10.506 1.00 98.94 134 VAL A C 1
ATOM 1111 O O . VAL A 1 134 ? -7.081 -9.112 10.275 1.00 98.94 134 VAL A O 1
ATOM 1114 N N . VAL A 1 135 ? -7.541 -6.975 9.734 1.00 98.94 135 VAL A N 1
ATOM 1115 C CA . VAL A 1 135 ? -8.214 -7.202 8.456 1.00 98.94 135 VAL A CA 1
ATOM 1116 C C . VAL A 1 135 ? -7.418 -6.482 7.370 1.00 98.94 135 VAL A C 1
ATOM 1118 O O . VAL A 1 135 ? -7.297 -5.264 7.403 1.00 98.94 135 VAL A O 1
ATOM 1121 N N . ALA A 1 136 ? -6.883 -7.212 6.397 1.00 98.88 136 ALA A N 1
ATOM 1122 C CA . ALA A 1 136 ? -6.123 -6.640 5.286 1.00 98.88 136 ALA A CA 1
ATOM 1123 C C . ALA A 1 136 ? -6.790 -7.021 3.955 1.00 98.88 136 ALA A C 1
ATOM 1125 O O . ALA A 1 136 ? -6.513 -8.102 3.416 1.00 98.88 136 ALA A O 1
ATOM 1126 N N . PRO A 1 137 ? -7.727 -6.201 3.443 1.00 98.88 137 PRO A N 1
ATOM 1127 C CA . PRO A 1 137 ? -8.380 -6.469 2.174 1.00 98.88 137 PRO A CA 1
ATOM 1128 C C . PRO A 1 137 ? -7.455 -6.199 0.993 1.00 98.88 137 PRO A C 1
ATOM 1130 O O . PRO A 1 137 ? -6.637 -5.282 1.015 1.00 98.88 137 PRO A O 1
ATOM 1133 N N . SER A 1 138 ? -7.647 -6.955 -0.085 1.00 98.88 138 SER A N 1
ATOM 1134 C CA . SER A 1 138 ? -7.195 -6.514 -1.400 1.00 98.88 138 SER A CA 1
ATOM 1135 C C . SER A 1 138 ? -8.145 -5.438 -1.915 1.00 98.88 138 SER A C 1
ATOM 1137 O O . SER A 1 138 ? -9.363 -5.651 -1.947 1.00 98.88 138 SER A O 1
ATOM 1139 N N . LEU A 1 139 ? -7.612 -4.287 -2.327 1.00 98.75 139 LEU A N 1
ATOM 1140 C CA . LEU A 1 139 ? -8.411 -3.243 -2.971 1.00 98.75 139 LEU A CA 1
ATOM 1141 C C . LEU A 1 139 ? -9.164 -3.813 -4.195 1.00 98.75 139 LEU A C 1
ATOM 1143 O O . LEU A 1 139 ? -8.630 -4.680 -4.887 1.00 98.75 139 LEU A O 1
ATOM 1147 N N . PRO A 1 140 ? -10.391 -3.353 -4.506 1.00 98.69 140 PRO A N 1
ATOM 1148 C CA . PRO A 1 140 ? -11.081 -3.746 -5.734 1.00 98.69 140 PRO A CA 1
ATOM 1149 C C . PRO A 1 140 ? -10.200 -3.548 -6.973 1.00 98.69 140 PRO A C 1
ATOM 1151 O O . PRO A 1 140 ? -9.674 -2.459 -7.200 1.00 98.69 140 PRO A O 1
ATOM 1154 N N . GLY A 1 141 ? -10.038 -4.608 -7.769 1.00 98.06 141 GLY A N 1
ATOM 1155 C CA . GLY A 1 141 ? -9.130 -4.649 -8.918 1.00 98.06 141 GLY A CA 1
ATOM 1156 C C . GLY A 1 141 ? -7.683 -5.032 -8.604 1.00 98.06 141 GLY A C 1
ATOM 1157 O O . GLY A 1 141 ? -6.866 -5.016 -9.522 1.00 98.06 141 GLY A O 1
ATOM 1158 N N . PHE A 1 142 ? -7.357 -5.389 -7.362 1.00 98.75 142 PHE A N 1
ATOM 1159 C CA . PHE A 1 142 ? -6.028 -5.849 -6.963 1.00 98.75 142 PHE A CA 1
ATOM 1160 C C . PHE A 1 142 ? -6.068 -7.316 -6.541 1.00 98.75 142 PHE A C 1
ATOM 1162 O O . PHE A 1 142 ? -6.908 -7.725 -5.734 1.00 98.75 142 PHE A O 1
ATOM 1169 N N . CYS A 1 143 ? -5.097 -8.084 -7.032 1.00 97.94 143 CYS A N 1
ATOM 1170 C CA . CYS A 1 143 ? -4.872 -9.474 -6.663 1.00 97.94 143 CYS A CA 1
ATOM 1171 C C . CYS A 1 143 ? -6.163 -10.313 -6.721 1.00 97.94 143 CYS A C 1
ATOM 1173 O O . CYS A 1 143 ? -6.779 -10.454 -7.771 1.00 97.94 143 CYS A O 1
ATOM 1175 N N . PHE A 1 144 ? -6.584 -10.873 -5.587 1.00 98.62 144 PHE A N 1
ATOM 1176 C CA . PHE A 1 144 ? -7.729 -11.778 -5.505 1.00 98.62 144 PHE A CA 1
ATOM 1177 C C . PHE A 1 144 ? -9.083 -11.066 -5.354 1.00 98.62 144 PHE A C 1
ATOM 1179 O O . PHE A 1 144 ? -10.117 -11.734 -5.376 1.00 98.62 144 PHE A O 1
ATOM 1186 N N . SER A 1 145 ? -9.106 -9.737 -5.196 1.00 98.81 145 SER A N 1
ATOM 1187 C CA . SER A 1 145 ? -10.355 -8.973 -5.272 1.00 98.81 145 SER A CA 1
ATOM 1188 C C . SER A 1 145 ? -10.730 -8.743 -6.731 1.00 98.81 145 SER A C 1
ATOM 1190 O O . SER A 1 145 ? -9.899 -8.328 -7.539 1.00 98.81 145 SER A O 1
ATOM 1192 N N . SER A 1 146 ? -12.001 -8.957 -7.079 1.00 98.44 146 SER A N 1
ATOM 1193 C CA . SER A 1 146 ? -12.462 -8.710 -8.447 1.00 98.44 146 SER A CA 1
ATOM 1194 C C . SER A 1 146 ? -12.328 -7.232 -8.822 1.00 98.44 146 SER A C 1
ATOM 1196 O O . SER A 1 146 ? -12.335 -6.346 -7.962 1.00 98.44 146 SER A O 1
ATOM 1198 N N . ALA A 1 147 ? -12.269 -6.952 -10.124 1.00 97.31 147 ALA A N 1
ATOM 1199 C CA . ALA A 1 147 ? -12.362 -5.589 -10.632 1.00 97.31 147 ALA A CA 1
ATOM 1200 C C . ALA A 1 147 ? -13.661 -4.900 -10.166 1.00 97.31 147 ALA A C 1
ATOM 1202 O O . ALA A 1 147 ? -14.671 -5.581 -9.941 1.00 97.31 147 ALA A O 1
ATOM 1203 N N . PRO A 1 148 ? -13.665 -3.560 -10.051 1.00 96.44 148 PRO A N 1
ATOM 1204 C CA . PRO A 1 148 ? -14.895 -2.809 -9.858 1.00 96.44 148 PRO A CA 1
ATOM 1205 C C . PRO A 1 148 ? -15.959 -3.141 -10.920 1.00 96.44 148 PRO A C 1
ATOM 1207 O O . PRO A 1 148 ? -15.624 -3.272 -12.099 1.00 96.44 148 PRO A O 1
ATOM 1210 N N . PRO A 1 149 ? -17.253 -3.215 -10.556 1.00 96.00 149 PRO A N 1
ATOM 1211 C CA . PRO A 1 149 ? -18.325 -3.615 -11.474 1.00 96.00 149 PRO A CA 1
ATOM 1212 C C . PRO A 1 149 ? -18.691 -2.537 -12.505 1.00 96.00 149 PRO A C 1
ATOM 1214 O O . PRO A 1 149 ? -19.510 -2.775 -13.392 1.00 96.00 149 PRO A O 1
ATOM 1217 N N . ARG A 1 150 ? -18.141 -1.325 -12.370 1.00 95.81 150 ARG A N 1
ATOM 1218 C CA . ARG A 1 150 ? -18.418 -0.181 -13.242 1.00 95.81 150 ARG A CA 1
ATOM 1219 C C . ARG A 1 150 ? -17.257 0.812 -13.233 1.00 95.81 150 ARG A C 1
ATOM 1221 O O . ARG A 1 150 ? -16.493 0.866 -12.273 1.00 95.81 150 ARG A O 1
ATOM 1228 N N . LYS A 1 151 ? -17.208 1.649 -14.273 1.00 94.31 151 LYS A N 1
ATOM 1229 C CA . LYS A 1 151 ? -16.421 2.891 -14.286 1.00 94.31 151 LYS A CA 1
ATOM 1230 C C . LYS A 1 151 ? -16.848 3.842 -13.164 1.00 94.31 151 LYS A C 1
ATOM 1232 O O . LYS A 1 151 ? -17.927 3.676 -12.576 1.00 94.31 151 LYS A O 1
ATOM 1237 N N . GLU A 1 152 ? -16.036 4.865 -12.918 1.00 94.69 152 GLU A N 1
ATOM 1238 C CA . GLU A 1 152 ? -16.282 5.882 -11.884 1.00 94.69 152 GLU A CA 1
ATOM 1239 C C . GLU A 1 152 ? -16.338 5.261 -10.478 1.00 94.69 152 GLU A C 1
ATOM 1241 O O . GLU A 1 152 ? -17.063 5.728 -9.597 1.00 94.69 152 GLU A O 1
ATOM 1246 N N . TRP A 1 153 ? -15.616 4.154 -10.282 1.00 97.12 153 TRP A N 1
ATOM 1247 C CA . TRP A 1 153 ? -15.434 3.528 -8.979 1.00 97.12 153 TRP A CA 1
ATOM 1248 C C . TRP A 1 153 ? -14.234 4.155 -8.276 1.00 97.12 153 TRP A C 1
ATOM 1250 O O . TRP A 1 153 ? -13.093 4.041 -8.723 1.00 97.12 153 TRP A O 1
ATOM 1260 N N . THR A 1 154 ? -14.499 4.835 -7.168 1.00 96.69 154 THR A N 1
ATOM 1261 C CA . THR A 1 154 ? -13.521 5.697 -6.495 1.00 96.69 154 THR A CA 1
ATOM 1262 C C . THR A 1 154 ? -13.058 5.112 -5.163 1.00 96.69 154 THR A C 1
ATOM 1264 O O . THR A 1 154 ? -13.633 4.163 -4.633 1.00 96.69 154 THR A O 1
ATOM 1267 N N . MET A 1 155 ? -12.060 5.737 -4.538 1.00 96.25 155 MET A N 1
ATOM 1268 C CA . MET A 1 155 ? -11.649 5.372 -3.176 1.00 96.25 155 MET A CA 1
ATOM 1269 C C . MET A 1 155 ? -12.747 5.622 -2.128 1.00 96.25 155 MET A C 1
ATOM 1271 O O . MET A 1 155 ? -12.744 4.992 -1.072 1.00 96.25 155 MET A O 1
ATOM 1275 N N . ALA A 1 156 ? -13.733 6.475 -2.427 1.00 96.06 156 ALA A N 1
ATOM 1276 C CA . ALA A 1 156 ? -14.918 6.632 -1.587 1.00 96.06 156 ALA A CA 1
ATOM 1277 C C . ALA A 1 156 ? -15.865 5.418 -1.671 1.00 96.06 156 ALA A C 1
ATOM 1279 O O . ALA A 1 156 ? -16.509 5.084 -0.672 1.00 96.06 156 ALA A O 1
ATOM 1280 N N . ASP A 1 157 ? -15.929 4.741 -2.826 1.00 98.06 157 ASP A N 1
ATOM 1281 C CA . ASP A 1 157 ? -16.642 3.467 -2.978 1.00 98.06 157 ASP A CA 1
ATOM 1282 C C . ASP A 1 157 ? -15.926 2.346 -2.216 1.00 98.06 157 ASP A C 1
ATOM 1284 O O . ASP A 1 157 ? -16.584 1.593 -1.498 1.00 98.06 157 ASP A O 1
ATOM 1288 N N . ASN A 1 158 ? -14.588 2.297 -2.283 1.00 98.44 158 ASN A N 1
ATOM 1289 C CA . ASN A 1 158 ? -13.779 1.380 -1.468 1.00 98.44 158 ASN A CA 1
ATOM 1290 C C . ASN A 1 158 ? -14.052 1.574 0.030 1.00 98.44 158 ASN A C 1
ATOM 1292 O O . ASN A 1 158 ? -14.326 0.610 0.736 1.00 98.44 158 ASN A O 1
ATOM 1296 N N . ALA A 1 159 ? -14.057 2.822 0.510 1.00 98.44 159 ALA A N 1
ATOM 1297 C CA . ALA A 1 159 ? -14.348 3.118 1.913 1.00 98.44 159 ALA A CA 1
ATOM 1298 C C . ALA A 1 159 ? -15.745 2.635 2.328 1.00 98.44 159 ALA A C 1
ATOM 1300 O O . ALA A 1 159 ? -15.913 2.090 3.413 1.00 98.44 159 ALA A O 1
ATOM 1301 N N . ARG A 1 160 ? -16.747 2.778 1.453 1.00 98.50 160 ARG A N 1
ATOM 1302 C CA . ARG A 1 160 ? -18.110 2.301 1.722 1.00 98.50 160 ARG A CA 1
ATOM 1303 C C . ARG A 1 160 ? -18.168 0.775 1.841 1.00 98.50 160 ARG A C 1
ATOM 1305 O O . ARG A 1 160 ? -18.736 0.282 2.812 1.00 98.50 160 ARG A O 1
ATOM 1312 N N . ILE A 1 161 ? -17.586 0.029 0.895 1.00 98.56 161 ILE A N 1
ATOM 1313 C CA . ILE A 1 161 ? -17.611 -1.444 0.967 1.00 98.56 161 ILE A CA 1
ATOM 1314 C C . ILE A 1 161 ? -16.773 -1.975 2.134 1.00 98.56 161 ILE A C 1
ATOM 1316 O O . ILE A 1 161 ? -17.130 -2.994 2.713 1.00 98.56 161 ILE A O 1
ATOM 1320 N N . PHE A 1 162 ? -15.688 -1.292 2.508 1.00 98.81 162 PHE A N 1
ATOM 1321 C CA . PHE A 1 162 ? -14.838 -1.719 3.615 1.00 98.81 162 PHE A CA 1
ATOM 1322 C C . PHE A 1 162 ? -15.419 -1.375 4.982 1.00 98.81 162 PHE A C 1
ATOM 1324 O O . PHE A 1 162 ? -15.285 -2.178 5.900 1.00 98.81 162 PHE A O 1
ATOM 1331 N N . ASP A 1 163 ? -16.140 -0.263 5.127 1.00 98.81 163 ASP A N 1
ATOM 1332 C CA . ASP A 1 163 ? -16.937 -0.037 6.335 1.00 98.81 163 ASP A CA 1
ATOM 1333 C C . ASP A 1 163 ? -18.013 -1.123 6.488 1.00 98.81 163 ASP A C 1
ATOM 1335 O O . ASP A 1 163 ? -18.180 -1.670 7.578 1.00 98.81 163 ASP A O 1
ATOM 1339 N N . HIS A 1 164 ? -18.676 -1.519 5.392 1.00 98.56 164 HIS A N 1
ATOM 1340 C CA . HIS A 1 164 ? -19.619 -2.641 5.408 1.00 98.56 164 HIS A CA 1
ATOM 1341 C C . HIS A 1 164 ? -18.938 -3.986 5.715 1.00 98.56 164 HIS A C 1
ATOM 1343 O O . HIS A 1 164 ? -19.491 -4.781 6.474 1.00 98.56 164 HIS A O 1
ATOM 1349 N N . LEU A 1 165 ? -17.729 -4.228 5.192 1.00 98.81 165 LEU A N 1
ATOM 1350 C CA . LEU A 1 165 ? -16.917 -5.397 5.538 1.00 98.81 165 LEU A CA 1
ATOM 1351 C C . LEU A 1 165 ? -16.650 -5.450 7.049 1.00 98.81 165 LEU A C 1
ATOM 1353 O O . LEU A 1 165 ? -16.889 -6.469 7.690 1.00 98.81 165 LEU A O 1
ATOM 1357 N N . MET A 1 166 ? -16.189 -4.349 7.639 1.00 98.81 166 MET A N 1
ATOM 1358 C CA . MET A 1 166 ? -15.869 -4.312 9.067 1.00 98.81 166 MET A CA 1
ATOM 1359 C C . MET A 1 166 ? -17.121 -4.453 9.939 1.00 98.81 166 MET A C 1
ATOM 1361 O O . MET A 1 166 ? -17.110 -5.201 10.913 1.00 98.81 166 MET A O 1
ATOM 1365 N N . THR A 1 167 ? -18.208 -3.767 9.581 1.00 98.19 167 THR A N 1
ATOM 1366 C CA . THR A 1 167 ? -19.418 -3.678 10.410 1.00 98.19 167 THR A CA 1
ATOM 1367 C C . THR A 1 167 ? -20.432 -4.773 10.088 1.00 98.19 167 THR A C 1
ATOM 1369 O O . THR A 1 167 ? -20.676 -5.650 10.909 1.00 98.19 167 THR A O 1
ATOM 1372 N N . GLY A 1 168 ? -21.024 -4.741 8.895 1.00 96.62 168 GLY A N 1
ATOM 1373 C CA . GLY A 1 168 ? -22.121 -5.620 8.495 1.00 96.62 168 GLY A CA 1
ATOM 1374 C C . GLY A 1 168 ? -21.703 -7.072 8.287 1.00 96.62 168 GLY A C 1
ATOM 1375 O O . GLY A 1 168 ? -22.501 -7.969 8.544 1.00 96.62 168 GLY A O 1
ATOM 1376 N N . VAL A 1 169 ? -20.464 -7.302 7.850 1.00 97.94 169 VAL A N 1
ATOM 1377 C CA . VAL A 1 169 ? -19.952 -8.643 7.536 1.00 97.94 169 VAL A CA 1
ATOM 1378 C C . VAL A 1 169 ? -19.193 -9.254 8.718 1.00 97.94 169 VAL A C 1
ATOM 1380 O O . VAL A 1 169 ? -19.456 -10.395 9.092 1.00 97.94 169 VAL A O 1
ATOM 1383 N N . LEU A 1 170 ? -18.257 -8.512 9.323 1.00 98.00 170 LEU A N 1
ATOM 1384 C CA . LEU A 1 170 ? -17.420 -9.010 10.426 1.00 98.00 170 LEU A CA 1
ATOM 1385 C C . LEU A 1 170 ? -17.960 -8.679 11.826 1.00 98.00 170 LEU A C 1
ATOM 1387 O O . LEU A 1 170 ? -17.471 -9.238 12.808 1.00 98.00 170 LEU A O 1
ATOM 1391 N N . GLY A 1 171 ? -18.973 -7.815 11.933 1.00 97.38 171 GLY A N 1
ATOM 1392 C CA . GLY A 1 171 ? -19.653 -7.507 13.194 1.00 97.38 171 GLY A CA 1
ATOM 1393 C C . GLY A 1 171 ? -18.921 -6.517 14.104 1.00 97.38 171 GLY A C 1
ATOM 1394 O O . GLY A 1 171 ? -19.310 -6.365 15.261 1.00 97.38 171 GLY A O 1
ATOM 1395 N N . TYR A 1 172 ? -17.872 -5.838 13.631 1.00 98.19 172 TYR A N 1
ATOM 1396 C CA . TYR A 1 172 ? -17.130 -4.879 14.447 1.00 98.19 172 TYR A CA 1
ATOM 1397 C C . TYR A 1 172 ? -17.895 -3.558 14.582 1.00 98.19 172 TYR A C 1
ATOM 1399 O O . TYR A 1 172 ? -18.021 -2.794 13.628 1.00 98.19 172 TYR A O 1
ATOM 1407 N N . SER A 1 173 ? -18.373 -3.252 15.791 1.00 97.56 173 SER A N 1
ATOM 1408 C CA . SER A 1 173 ? -19.070 -1.993 16.106 1.00 97.56 173 SER A CA 1
ATOM 1409 C C . SER A 1 173 ? -18.148 -0.770 16.146 1.00 97.56 173 SER A C 1
ATOM 1411 O O . SER A 1 173 ? -18.607 0.370 16.043 1.00 97.56 173 SER A O 1
ATOM 1413 N N . SER A 1 174 ? -16.847 -1.000 16.312 1.00 98.44 174 SER A N 1
ATOM 1414 C CA . SER A 1 174 ? -15.802 0.018 16.294 1.00 98.44 174 SER A CA 1
ATOM 1415 C C . SER A 1 174 ? -14.501 -0.562 15.754 1.00 98.44 174 SER A C 1
ATOM 1417 O O . SER A 1 174 ? -14.147 -1.682 16.116 1.00 98.44 174 SER A O 1
ATOM 1419 N N . TYR A 1 175 ? -13.776 0.196 14.935 1.00 98.88 175 TYR A N 1
ATOM 1420 C CA . TYR A 1 175 ? -12.484 -0.228 14.389 1.00 98.88 175 TYR A CA 1
ATOM 1421 C C . TYR A 1 175 ? -11.537 0.951 14.122 1.00 98.88 175 TYR A C 1
ATOM 1423 O O . TYR A 1 175 ? -11.962 2.109 14.023 1.00 98.88 175 TYR A O 1
ATOM 1431 N N . MET A 1 176 ? -10.245 0.652 14.023 1.00 98.81 176 MET A N 1
ATOM 1432 C CA . MET A 1 176 ? -9.196 1.544 13.522 1.00 98.81 176 MET A CA 1
ATOM 1433 C C . MET A 1 176 ? -8.920 1.268 12.048 1.00 98.81 176 MET A C 1
ATOM 1435 O O . MET A 1 176 ? -9.104 0.139 11.598 1.00 98.81 176 MET A O 1
ATOM 1439 N N . ALA A 1 177 ? -8.453 2.272 11.309 1.00 98.81 177 ALA A N 1
ATOM 1440 C CA . ALA A 1 177 ? -7.926 2.084 9.958 1.00 98.81 177 ALA A CA 1
ATOM 1441 C C . ALA A 1 177 ? -6.472 2.557 9.878 1.00 98.81 177 ALA A C 1
ATOM 1443 O O . ALA A 1 177 ? -6.149 3.610 10.414 1.00 98.81 177 ALA A O 1
ATOM 1444 N N . GLU A 1 178 ? -5.614 1.799 9.210 1.00 98.75 178 GLU A N 1
ATOM 1445 C CA . GLU A 1 178 ? -4.236 2.179 8.898 1.00 98.75 178 GLU A CA 1
ATOM 1446 C C . GLU A 1 178 ? -4.030 2.124 7.385 1.00 98.75 178 GLU A C 1
ATOM 1448 O O . GLU A 1 178 ? -4.611 1.258 6.717 1.00 98.75 178 GLU A O 1
ATOM 1453 N N . ALA A 1 179 ? -3.289 3.090 6.831 1.00 97.88 179 ALA A N 1
ATOM 1454 C CA . ALA A 1 179 ? -3.004 3.092 5.404 1.00 97.88 179 ALA A CA 1
ATOM 1455 C C . ALA A 1 179 ? -1.843 3.990 4.945 1.00 97.88 179 ALA A C 1
ATOM 1457 O O . ALA A 1 179 ? -1.619 5.081 5.481 1.00 97.88 179 ALA A O 1
ATOM 1458 N N . GLY A 1 180 ? -1.253 3.594 3.814 1.00 95.44 180 GLY A N 1
ATOM 1459 C CA . GLY A 1 180 ? -0.420 4.417 2.928 1.00 95.44 180 GLY A CA 1
ATOM 1460 C C . GLY A 1 180 ? -0.998 4.507 1.508 1.00 95.44 180 GLY A C 1
ATOM 1461 O O . GLY A 1 180 ? -2.036 3.911 1.210 1.00 95.44 180 GLY A O 1
ATOM 1462 N N . ASP A 1 181 ? -0.350 5.273 0.627 1.00 95.94 181 ASP A N 1
ATOM 1463 C CA . ASP A 1 181 ? -0.651 5.348 -0.819 1.00 95.94 181 ASP A CA 1
ATOM 1464 C C . ASP A 1 181 ? -2.164 5.480 -1.169 1.00 95.94 181 ASP A C 1
ATOM 1466 O O . ASP A 1 181 ? -2.869 6.319 -0.598 1.00 95.94 181 ASP A O 1
ATOM 1470 N N . TRP A 1 182 ? -2.726 4.693 -2.099 1.00 96.69 182 TRP A N 1
ATOM 1471 C CA . TRP A 1 182 ? -4.158 4.708 -2.426 1.00 96.69 182 TRP A CA 1
ATOM 1472 C C . TRP A 1 182 ? -5.036 4.324 -1.240 1.00 96.69 182 TRP A C 1
ATOM 1474 O O . TRP A 1 182 ? -6.140 4.865 -1.095 1.00 96.69 182 TRP A O 1
ATOM 1484 N N . GLY A 1 183 ? -4.537 3.444 -0.370 1.00 97.81 183 GLY A N 1
ATOM 1485 C CA . GLY A 1 183 ? -5.166 3.113 0.900 1.00 97.81 183 GLY A CA 1
ATOM 1486 C C . GLY A 1 183 ? -5.401 4.358 1.754 1.00 97.81 183 GLY A C 1
ATOM 1487 O O . GLY A 1 183 ? -6.458 4.476 2.372 1.00 97.81 183 GLY A O 1
ATOM 1488 N N . ALA A 1 184 ? -4.501 5.347 1.727 1.00 96.31 184 ALA A N 1
ATOM 1489 C CA . ALA A 1 184 ? -4.658 6.595 2.471 1.00 96.31 184 ALA A CA 1
ATOM 1490 C C . ALA A 1 184 ? -5.891 7.390 2.015 1.00 96.31 184 ALA A C 1
ATOM 1492 O O . ALA A 1 184 ? -6.561 8.026 2.828 1.00 96.31 184 ALA A O 1
ATOM 1493 N N . LEU A 1 185 ? -6.280 7.326 0.738 1.00 95.69 185 LEU A N 1
ATOM 1494 C CA . LEU A 1 185 ? -7.532 7.951 0.294 1.00 95.69 185 LEU A CA 1
ATOM 1495 C C . LEU A 1 185 ? -8.766 7.193 0.785 1.00 95.69 185 LEU A C 1
ATOM 1497 O O . LEU A 1 185 ? -9.790 7.816 1.074 1.00 95.69 185 LEU A O 1
ATOM 1501 N N . VAL A 1 186 ? -8.684 5.870 0.900 1.00 97.69 186 VAL A N 1
ATOM 1502 C CA . VAL A 1 186 ? -9.747 5.057 1.502 1.00 97.69 186 VAL A CA 1
ATOM 1503 C C . VAL A 1 186 ? -9.863 5.379 2.994 1.00 97.69 186 VAL A C 1
ATOM 1505 O O . VAL A 1 186 ? -10.947 5.725 3.462 1.00 97.69 186 VAL A O 1
ATOM 1508 N N . CYS A 1 187 ? -8.738 5.372 3.709 1.00 97.38 187 CYS A N 1
ATOM 1509 C CA . CYS A 1 187 ? -8.615 5.705 5.127 1.00 97.38 187 CYS A CA 1
ATOM 1510 C C . CYS A 1 187 ? -9.130 7.122 5.431 1.00 97.38 187 CYS A C 1
ATOM 1512 O O . CYS A 1 187 ? -9.926 7.317 6.347 1.00 97.38 187 CYS A O 1
ATOM 1514 N N . LEU A 1 188 ? -8.802 8.104 4.586 1.00 95.56 188 LEU A N 1
ATOM 1515 C CA . LEU A 1 188 ? -9.338 9.465 4.669 1.00 95.56 188 LEU A CA 1
ATOM 1516 C C . LEU A 1 188 ? -10.872 9.494 4.578 1.00 95.56 188 LEU A C 1
ATOM 1518 O O . LEU A 1 188 ? -11.525 10.200 5.345 1.00 95.56 188 LEU A O 1
ATOM 1522 N N . ASN A 1 189 ? -11.463 8.728 3.654 1.00 96.00 189 ASN A N 1
ATOM 1523 C CA . ASN A 1 189 ? -12.918 8.643 3.521 1.00 96.00 189 ASN A CA 1
ATOM 1524 C C . ASN A 1 189 ? -13.555 7.951 4.734 1.00 96.00 189 ASN A C 1
ATOM 1526 O O . ASN A 1 189 ? -14.553 8.460 5.255 1.00 96.00 189 ASN A O 1
ATOM 1530 N N . LEU A 1 190 ? -12.963 6.848 5.211 1.00 98.12 190 LEU A N 1
ATOM 1531 C CA . LEU A 1 190 ? -13.346 6.172 6.459 1.00 98.12 190 LEU A CA 1
ATOM 1532 C C . LEU A 1 190 ? -13.261 7.123 7.658 1.00 98.12 190 LEU A C 1
ATOM 1534 O O . LEU A 1 190 ? -14.095 7.057 8.554 1.00 98.12 190 LEU A O 1
ATOM 1538 N N . GLY A 1 191 ? -12.322 8.067 7.631 1.00 96.81 191 GLY A N 1
ATOM 1539 C CA . GLY A 1 191 ? -12.106 9.118 8.620 1.00 96.81 191 GLY A CA 1
ATOM 1540 C C . GLY A 1 191 ? -13.184 10.196 8.731 1.00 96.81 191 GLY A C 1
ATOM 1541 O O . GLY A 1 191 ? -13.064 11.075 9.582 1.00 96.81 191 GLY A O 1
ATOM 1542 N N . SER A 1 192 ? -14.217 10.152 7.888 1.00 95.25 192 SER A N 1
ATOM 1543 C CA . SER A 1 192 ? -15.325 11.110 7.898 1.00 95.25 192 SER A CA 1
ATOM 1544 C C . SER A 1 192 ? -16.472 10.694 8.827 1.00 95.25 192 SER A C 1
ATOM 1546 O O . SER A 1 192 ? -16.600 9.531 9.222 1.00 95.25 192 SER A O 1
ATOM 1548 N N . ASP A 1 193 ? -17.378 11.635 9.103 1.00 94.81 193 ASP A N 1
ATOM 1549 C CA . ASP A 1 193 ? -18.584 11.401 9.917 1.00 94.81 193 ASP A CA 1
ATOM 1550 C C . ASP A 1 193 ? -19.581 10.421 9.278 1.00 94.81 193 ASP A C 1
ATOM 1552 O O . ASP A 1 193 ? -20.501 9.952 9.943 1.00 94.81 193 ASP A O 1
ATOM 1556 N N . LYS A 1 194 ? -19.397 10.074 7.996 1.00 96.38 194 LYS A N 1
ATOM 1557 C CA . LYS A 1 194 ? -20.242 9.103 7.290 1.00 96.38 194 LYS A CA 1
ATOM 1558 C C . LYS A 1 194 ? -20.102 7.683 7.851 1.00 96.38 194 LYS A C 1
ATOM 1560 O O . LYS A 1 194 ? -21.045 6.907 7.741 1.00 96.38 194 LYS A O 1
ATOM 1565 N N . TYR A 1 195 ? -18.952 7.349 8.437 1.00 97.81 195 TYR A N 1
ATOM 1566 C CA . TYR A 1 195 ? -18.628 5.988 8.876 1.00 97.81 195 TYR A CA 1
ATOM 1567 C C . TYR A 1 195 ? -18.365 5.960 10.387 1.00 97.81 195 TYR A C 1
ATOM 1569 O O . TYR A 1 195 ? -17.212 5.916 10.810 1.00 97.81 195 TYR A O 1
ATOM 1577 N N . PRO A 1 196 ? -19.399 6.035 11.243 1.00 97.69 196 PRO A N 1
ATOM 1578 C CA . PRO A 1 196 ? -19.231 6.231 12.687 1.00 97.69 196 PRO A CA 1
ATOM 1579 C C . PRO A 1 196 ? -18.543 5.065 13.414 1.00 97.69 196 PRO A C 1
ATOM 1581 O O . PRO A 1 196 ? -18.106 5.249 14.552 1.00 97.69 196 PRO A O 1
ATOM 1584 N N . ALA A 1 197 ? -18.457 3.882 12.798 1.00 98.50 197 ALA A N 1
ATOM 1585 C CA . ALA A 1 197 ? -17.771 2.718 13.357 1.00 98.50 197 ALA A CA 1
ATOM 1586 C C . ALA A 1 197 ? -16.240 2.840 13.275 1.00 98.50 197 ALA A C 1
ATOM 1588 O O . ALA A 1 197 ? -15.547 2.431 14.201 1.00 98.50 197 ALA A O 1
ATOM 1589 N N . CYS A 1 198 ? -15.687 3.473 12.239 1.00 98.69 198 CYS A N 1
ATOM 1590 C CA . CYS A 1 198 ? -14.271 3.835 12.259 1.00 98.69 198 CYS A CA 1
ATOM 1591 C C . CYS A 1 198 ? -14.052 4.904 13.349 1.00 98.69 198 CYS A C 1
ATOM 1593 O O . CYS A 1 198 ? -14.763 5.911 13.358 1.00 98.69 198 CYS A O 1
ATOM 1595 N N . LYS A 1 199 ? -13.115 4.702 14.281 1.00 98.56 199 LYS A N 1
ATOM 1596 C CA . LYS A 1 199 ? -12.932 5.587 15.450 1.00 98.56 199 LYS A CA 1
ATOM 1597 C C . LYS A 1 199 ? -11.615 6.346 15.470 1.00 98.56 199 LYS A C 1
ATOM 1599 O O . LYS A 1 199 ? -11.596 7.479 15.939 1.00 98.56 199 LYS A O 1
ATOM 1604 N N . ALA A 1 200 ? -10.547 5.736 14.972 1.00 98.50 200 ALA A N 1
ATOM 1605 C CA . ALA A 1 200 ? -9.235 6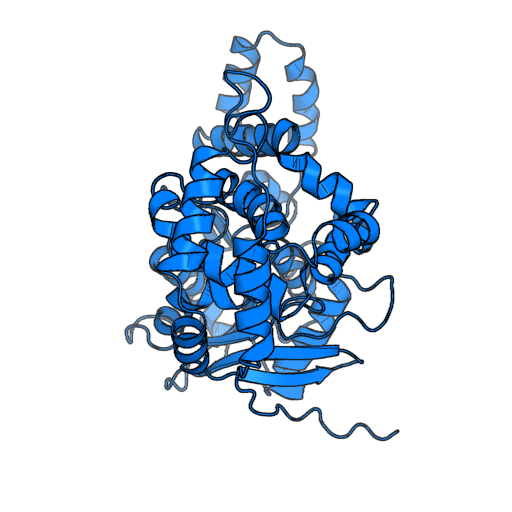.354 14.866 1.00 98.50 200 ALA A CA 1
ATOM 1606 C C . ALA A 1 200 ? -8.525 5.864 13.602 1.00 98.50 200 ALA A C 1
ATOM 1608 O O . ALA A 1 200 ? -8.892 4.823 13.048 1.00 98.50 200 ALA A O 1
ATOM 1609 N N . LEU A 1 201 ? -7.539 6.632 13.150 1.00 98.56 201 LEU A N 1
ATOM 1610 C CA . LEU A 1 201 ? -6.795 6.351 11.926 1.00 98.56 201 LEU A CA 1
ATOM 1611 C C . LEU A 1 201 ? -5.292 6.415 12.192 1.00 98.56 201 LEU A C 1
ATOM 1613 O O . LEU A 1 201 ? -4.852 7.196 13.035 1.00 98.56 201 LEU A O 1
ATOM 1617 N N . GLU A 1 202 ? -4.522 5.661 11.424 1.00 98.56 202 GLU A N 1
ATOM 1618 C CA . GLU A 1 202 ? -3.083 5.842 11.293 1.00 98.56 202 GLU A CA 1
ATOM 1619 C C . GLU A 1 202 ? -2.700 5.984 9.821 1.00 98.56 202 GLU A C 1
ATOM 1621 O O . GLU A 1 202 ? -3.269 5.317 8.953 1.00 98.56 202 GLU A O 1
ATOM 1626 N N . PHE A 1 203 ? -1.779 6.899 9.533 1.00 98.25 203 PHE A N 1
ATOM 1627 C CA . PHE A 1 203 ? -1.328 7.177 8.180 1.00 98.25 203 PHE A CA 1
ATOM 1628 C C . PHE A 1 203 ? 0.183 7.088 8.086 1.00 98.25 203 PHE A C 1
ATOM 1630 O O . PHE A 1 203 ? 0.901 7.818 8.760 1.00 98.25 203 PHE A O 1
ATOM 1637 N N . THR A 1 204 ? 0.651 6.304 7.129 1.00 96.44 204 THR A N 1
ATOM 1638 C CA . THR A 1 204 ? 2.052 6.327 6.695 1.00 96.44 204 THR A CA 1
ATOM 1639 C C . THR A 1 204 ? 2.272 7.354 5.582 1.00 96.44 204 THR A C 1
ATOM 1641 O O . THR A 1 204 ? 3.353 7.913 5.451 1.00 96.44 204 THR A O 1
ATOM 1644 N N . SER A 1 205 ? 1.197 7.712 4.867 1.00 90.00 205 SER A N 1
ATOM 1645 C CA . SER A 1 205 ? 1.167 8.809 3.895 1.00 90.00 205 SER A CA 1
ATOM 1646 C C . SER A 1 205 ? -0.088 9.678 4.093 1.00 90.00 205 SER A C 1
ATOM 1648 O O . SER A 1 205 ? -1.050 9.584 3.320 1.00 90.00 205 SER A O 1
ATOM 1650 N N . CYS A 1 206 ? -0.146 10.517 5.140 1.00 91.19 206 CYS A N 1
ATOM 1651 C CA . CYS A 1 206 ? -1.326 11.364 5.365 1.00 91.19 206 CYS A CA 1
ATOM 1652 C C . CYS A 1 206 ? -1.433 12.420 4.263 1.00 91.19 206 CYS A C 1
ATOM 1654 O O . CYS A 1 206 ? -0.565 13.289 4.154 1.00 91.19 206 CYS A O 1
ATOM 1656 N N . PRO A 1 207 ? -2.520 12.447 3.481 1.00 86.62 207 PRO A N 1
ATOM 1657 C CA . PRO A 1 207 ? -2.575 13.390 2.390 1.00 86.62 207 PRO A CA 1
ATOM 1658 C C . PRO A 1 207 ? -2.724 14.834 2.871 1.00 86.62 207 PRO A C 1
ATOM 1660 O O . PRO A 1 207 ? -3.648 15.154 3.617 1.00 86.62 207 PRO A O 1
ATOM 1663 N N . ALA A 1 208 ? -1.870 15.726 2.379 1.00 87.31 208 ALA A N 1
ATOM 1664 C CA . ALA A 1 208 ? -1.945 17.150 2.673 1.00 87.31 208 ALA A CA 1
ATOM 1665 C C . ALA A 1 208 ? -1.563 17.996 1.453 1.00 87.31 208 ALA A C 1
ATOM 1667 O O . ALA A 1 208 ? -1.156 17.505 0.401 1.00 87.31 208 ALA A O 1
ATOM 1668 N N . ARG A 1 209 ? -1.743 19.306 1.597 1.00 82.75 209 ARG A N 1
ATOM 1669 C CA . ARG A 1 209 ? -1.380 20.333 0.610 1.00 82.75 209 ARG A CA 1
ATOM 1670 C C . ARG A 1 209 ? -0.562 21.454 1.231 1.00 82.75 209 ARG A C 1
ATOM 1672 O O . ARG A 1 209 ? -0.766 21.730 2.416 1.00 82.75 209 ARG A O 1
ATOM 1679 N N . PRO A 1 210 ? 0.254 22.164 0.431 1.00 82.44 210 PRO A N 1
ATOM 1680 C CA . PRO A 1 210 ? 0.842 23.426 0.855 1.00 82.44 210 PRO A CA 1
ATOM 1681 C C . PRO A 1 210 ? -0.233 24.356 1.425 1.00 82.44 210 PRO A C 1
ATOM 1683 O O . PRO A 1 210 ? -1.278 24.575 0.807 1.00 82.44 210 PRO A O 1
ATOM 1686 N N . THR A 1 211 ? 0.014 24.906 2.613 1.00 80.75 211 THR A N 1
ATOM 1687 C CA . THR A 1 211 ? -0.858 25.935 3.194 1.00 80.75 211 THR A CA 1
ATOM 1688 C C . THR A 1 211 ? -0.807 27.210 2.354 1.00 80.75 211 THR A C 1
ATOM 1690 O O . THR A 1 211 ? 0.134 27.423 1.589 1.00 80.75 211 THR A O 1
ATOM 1693 N N . PHE A 1 212 ? -1.771 28.121 2.526 1.00 77.19 212 PHE A N 1
ATOM 1694 C CA . PHE A 1 212 ? -1.693 29.435 1.875 1.00 77.19 212 PHE A CA 1
ATOM 1695 C C . PHE A 1 212 ? -0.382 30.165 2.218 1.00 77.19 212 PHE A C 1
ATOM 1697 O O . PHE A 1 212 ? 0.261 30.724 1.337 1.00 77.19 212 PHE A O 1
ATOM 1704 N N . GLY A 1 213 ? 0.074 30.069 3.473 1.00 75.06 213 GLY A N 1
ATOM 1705 C CA . GLY A 1 213 ? 1.379 30.586 3.892 1.00 75.06 213 GLY A CA 1
ATOM 1706 C C . GLY A 1 213 ? 2.549 29.950 3.134 1.00 75.06 213 GLY A C 1
ATOM 1707 O O . GLY A 1 213 ? 3.449 30.663 2.705 1.00 75.06 213 GLY A O 1
ATOM 1708 N N . ALA A 1 214 ? 2.512 28.636 2.890 1.00 75.88 214 ALA A N 1
ATOM 1709 C CA . ALA A 1 214 ? 3.503 27.963 2.053 1.00 75.88 214 ALA A CA 1
ATOM 1710 C C . ALA A 1 214 ? 3.425 28.418 0.583 1.00 75.88 214 ALA A C 1
ATOM 1712 O O . ALA A 1 214 ? 4.463 28.642 -0.033 1.00 75.88 214 ALA A O 1
ATOM 1713 N N . LEU A 1 215 ? 2.230 28.644 0.028 1.00 77.12 215 LEU A N 1
ATOM 1714 C CA . LEU A 1 215 ? 2.065 29.177 -1.333 1.00 77.12 215 LEU A CA 1
ATOM 1715 C C . LEU A 1 215 ? 2.613 30.604 -1.474 1.00 77.12 215 LEU A C 1
ATOM 1717 O O . LEU A 1 215 ? 3.203 30.928 -2.502 1.00 77.12 215 LEU A O 1
ATOM 1721 N N . LEU A 1 216 ? 2.510 31.435 -0.433 1.00 77.62 216 LEU A N 1
ATOM 1722 C CA . LEU A 1 216 ? 3.137 32.763 -0.409 1.00 77.62 216 LEU A CA 1
ATOM 1723 C C . LEU A 1 216 ? 4.671 32.705 -0.462 1.00 77.62 216 LEU A C 1
ATOM 1725 O O . LEU A 1 216 ? 5.301 33.707 -0.791 1.00 77.62 216 LEU A O 1
ATOM 1729 N N . THR A 1 217 ? 5.281 31.545 -0.193 1.00 73.00 217 THR A N 1
ATOM 1730 C CA . THR A 1 217 ? 6.723 31.335 -0.386 1.00 73.00 217 THR A CA 1
ATOM 1731 C C . THR A 1 217 ? 7.101 30.978 -1.826 1.00 73.00 217 THR A C 1
ATOM 1733 O O . THR A 1 217 ? 8.287 30.934 -2.139 1.00 73.00 217 THR A O 1
ATOM 1736 N N . ALA A 1 218 ? 6.142 30.769 -2.736 1.00 71.62 218 ALA A N 1
ATOM 1737 C CA . ALA A 1 218 ? 6.427 30.434 -4.135 1.00 71.62 218 ALA A CA 1
ATOM 1738 C C . ALA A 1 218 ? 7.320 31.467 -4.863 1.00 71.62 218 ALA A C 1
ATOM 1740 O O . ALA A 1 218 ? 8.243 31.047 -5.566 1.00 71.62 218 ALA A O 1
ATOM 1741 N N . PRO A 1 219 ? 7.165 32.796 -4.663 1.00 77.94 219 PRO A N 1
ATOM 1742 C CA . PRO A 1 219 ? 8.070 33.785 -5.251 1.00 77.94 219 PRO A CA 1
ATOM 1743 C C . PRO A 1 219 ? 9.526 33.659 -4.780 1.00 77.94 219 PRO A C 1
ATOM 1745 O O . PRO A 1 219 ? 10.418 34.150 -5.470 1.00 77.94 219 PRO A O 1
ATOM 1748 N N . LEU A 1 220 ? 9.806 32.968 -3.660 1.00 76.88 220 LEU A N 1
ATOM 1749 C CA . LEU A 1 220 ? 11.182 32.702 -3.213 1.00 76.88 220 LEU A CA 1
ATOM 1750 C C . LEU A 1 220 ? 11.972 31.863 -4.225 1.00 76.88 220 LEU A C 1
ATOM 1752 O O . LEU A 1 220 ? 13.199 31.854 -4.171 1.00 76.88 220 LEU A O 1
ATOM 1756 N N . PHE A 1 221 ? 11.305 31.179 -5.163 1.00 72.44 221 PHE A N 1
ATOM 1757 C CA . PHE A 1 221 ? 11.979 30.495 -6.266 1.00 72.44 221 PHE A CA 1
ATOM 1758 C C . PHE A 1 221 ? 12.775 31.457 -7.168 1.00 72.44 221 PHE A C 1
ATOM 1760 O O . PHE A 1 221 ? 13.757 31.035 -7.769 1.00 72.44 221 PHE A O 1
ATOM 1767 N N . LEU A 1 222 ? 12.399 32.742 -7.227 1.00 80.44 222 LEU A N 1
ATOM 1768 C CA . LEU A 1 222 ? 13.119 33.779 -7.981 1.00 80.44 222 LEU A CA 1
ATOM 1769 C C . LEU A 1 222 ? 14.382 34.287 -7.263 1.00 80.44 222 LEU A C 1
ATOM 1771 O O . LEU A 1 222 ? 15.176 35.010 -7.862 1.00 80.44 222 LEU A O 1
ATOM 1775 N N . LEU A 1 223 ? 14.570 33.947 -5.983 1.00 82.00 223 LEU A N 1
ATOM 1776 C CA . LEU A 1 223 ? 15.751 34.344 -5.218 1.00 82.00 223 LEU A CA 1
ATOM 1777 C C . LEU A 1 223 ? 16.944 33.420 -5.511 1.00 82.00 223 LEU A C 1
ATOM 1779 O O . LEU A 1 223 ? 16.754 32.248 -5.845 1.00 82.00 223 LEU A O 1
ATOM 1783 N N . PRO A 1 224 ? 18.188 33.895 -5.301 1.00 87.62 224 PRO A N 1
ATOM 1784 C CA . PRO A 1 224 ? 19.364 33.033 -5.340 1.00 87.62 224 PRO A CA 1
ATOM 1785 C C . PRO A 1 224 ? 19.204 31.809 -4.427 1.00 87.62 224 PRO A C 1
ATOM 1787 O O . PRO A 1 224 ? 18.682 31.915 -3.314 1.00 87.62 224 PRO A O 1
ATOM 1790 N N . THR A 1 225 ? 19.715 30.650 -4.857 1.00 83.94 225 THR A N 1
ATOM 1791 C CA . THR A 1 225 ? 19.557 29.366 -4.145 1.00 83.94 225 THR A CA 1
ATOM 1792 C C . THR A 1 225 ? 19.959 29.437 -2.669 1.00 83.94 225 THR A C 1
ATOM 1794 O O . THR A 1 225 ? 19.299 28.828 -1.829 1.00 83.94 225 THR A O 1
ATOM 1797 N N . SER A 1 226 ? 21.009 30.192 -2.335 1.00 84.94 226 SER A N 1
ATOM 1798 C CA . SER A 1 226 ? 21.471 30.394 -0.955 1.00 84.94 226 SER A CA 1
ATOM 1799 C C . SER A 1 226 ? 20.443 31.124 -0.084 1.00 84.94 226 SER A C 1
ATOM 1801 O O . SER A 1 226 ? 20.185 30.697 1.039 1.00 84.94 226 SER A O 1
ATOM 1803 N N . TRP A 1 227 ? 19.800 32.166 -0.614 1.00 83.81 227 TRP A N 1
ATOM 1804 C CA . TRP A 1 227 ? 18.747 32.913 0.078 1.00 83.81 227 TRP A CA 1
ATOM 1805 C C . TRP A 1 227 ? 17.491 32.067 0.250 1.00 83.81 227 TRP A C 1
ATOM 1807 O O . TRP A 1 227 ? 16.933 32.008 1.342 1.00 83.81 227 TRP A O 1
ATOM 1817 N N . ARG A 1 228 ? 17.086 31.348 -0.803 1.00 82.88 228 ARG A N 1
ATOM 1818 C CA . ARG A 1 228 ? 15.948 30.425 -0.749 1.00 82.88 228 ARG A CA 1
ATOM 1819 C C . ARG A 1 228 ? 16.145 29.350 0.324 1.00 82.88 228 ARG A C 1
ATOM 1821 O O . ARG A 1 228 ? 15.254 29.140 1.141 1.00 82.88 228 ARG A O 1
ATOM 1828 N N . LYS A 1 229 ? 17.321 28.707 0.355 1.00 81.00 229 LYS A N 1
ATOM 1829 C CA . LYS A 1 229 ? 17.673 27.711 1.383 1.00 81.00 229 LYS A CA 1
ATOM 1830 C C . LYS A 1 229 ? 17.636 28.310 2.789 1.00 81.00 229 LYS A C 1
ATOM 1832 O O . LYS A 1 229 ? 17.060 27.697 3.678 1.00 81.00 229 LYS A O 1
ATOM 1837 N N . TRP A 1 230 ? 18.189 29.511 2.972 1.00 84.94 230 TRP A N 1
ATOM 1838 C CA . TRP A 1 230 ? 18.180 30.193 4.267 1.00 84.94 230 TRP A CA 1
ATOM 1839 C C . TRP A 1 230 ? 16.766 30.532 4.753 1.00 84.94 230 TRP A C 1
ATOM 1841 O O . TRP A 1 230 ? 16.468 30.317 5.922 1.00 84.94 230 TRP A O 1
ATOM 1851 N N . VAL A 1 231 ? 15.874 31.026 3.885 1.00 83.69 231 VAL A N 1
ATOM 1852 C CA . VAL A 1 231 ? 14.483 31.308 4.285 1.00 83.69 231 VAL A CA 1
ATOM 1853 C C . VAL A 1 231 ? 13.751 30.015 4.636 1.00 83.69 231 VAL A C 1
ATOM 1855 O O . VAL A 1 231 ? 13.105 29.942 5.678 1.00 83.69 231 VAL A O 1
ATOM 1858 N N . TYR A 1 232 ? 13.878 28.974 3.810 1.00 83.75 232 TYR A N 1
ATOM 1859 C CA . TYR A 1 232 ? 13.215 27.698 4.071 1.00 83.75 232 TYR A CA 1
ATOM 1860 C C . TYR A 1 232 ? 13.700 27.019 5.356 1.00 83.75 232 TYR A C 1
ATOM 1862 O O . TYR A 1 232 ? 12.871 26.485 6.087 1.00 83.75 232 TYR A O 1
ATOM 1870 N N . SER A 1 233 ? 14.984 27.140 5.709 1.00 84.12 233 SER A N 1
ATOM 1871 C CA . SER A 1 233 ? 15.513 26.631 6.984 1.00 84.12 233 SER A CA 1
ATOM 1872 C C . SER A 1 233 ? 15.022 27.404 8.216 1.00 84.12 233 SER A C 1
ATOM 1874 O O . SER A 1 233 ? 15.345 27.034 9.341 1.00 84.12 233 SER A O 1
ATOM 1876 N N . LYS A 1 234 ? 14.306 28.525 8.043 1.00 86.50 234 LYS A N 1
ATOM 1877 C CA . LYS A 1 234 ? 13.605 29.222 9.138 1.00 86.50 234 LYS A CA 1
ATOM 1878 C C . LYS A 1 234 ? 12.152 28.772 9.295 1.00 86.50 234 LYS A C 1
ATOM 1880 O O . LYS A 1 234 ? 11.528 29.149 10.282 1.00 86.50 234 LYS A O 1
ATOM 1885 N N . ILE A 1 235 ? 11.619 28.019 8.332 1.00 84.38 235 ILE A N 1
ATOM 1886 C CA . ILE A 1 235 ? 10.206 27.619 8.269 1.00 84.38 235 ILE A CA 1
ATOM 1887 C C . ILE A 1 235 ? 10.050 26.119 8.531 1.00 84.38 235 ILE A C 1
ATOM 1889 O O . ILE A 1 235 ? 9.120 25.726 9.230 1.00 84.38 235 ILE A O 1
ATOM 1893 N N . TYR A 1 236 ? 10.952 25.308 7.981 1.00 87.25 236 TYR A N 1
ATOM 1894 C CA . TYR A 1 236 ? 10.909 23.850 8.026 1.00 87.25 236 TYR A CA 1
ATOM 1895 C C . TYR A 1 236 ? 12.148 23.294 8.727 1.00 87.25 236 TYR A C 1
ATOM 1897 O O . TYR A 1 236 ? 13.223 23.903 8.667 1.00 87.25 236 TYR A O 1
ATOM 1905 N N . SER A 1 237 ? 12.001 22.139 9.376 1.00 87.81 237 SER A N 1
ATOM 1906 C CA . SER A 1 237 ? 13.150 21.382 9.886 1.00 87.81 237 SER A CA 1
ATOM 1907 C C . SER A 1 237 ? 14.005 20.826 8.739 1.00 87.81 237 SER A C 1
ATOM 1909 O O . SER A 1 237 ? 13.569 20.786 7.588 1.00 87.81 237 SER A O 1
ATOM 1911 N N . GLU A 1 238 ? 15.226 20.377 9.040 1.00 87.19 238 GLU A N 1
ATOM 1912 C CA . GLU A 1 238 ? 16.084 19.729 8.037 1.00 87.19 238 GLU A CA 1
ATOM 1913 C C . GLU A 1 238 ? 15.404 18.500 7.421 1.00 87.19 238 GLU A C 1
ATOM 1915 O O . GLU A 1 238 ? 15.386 18.371 6.197 1.00 87.19 238 GLU A O 1
ATOM 1920 N N . ASP A 1 239 ? 14.749 17.674 8.237 1.00 85.69 239 ASP A N 1
ATOM 1921 C CA . ASP A 1 239 ? 14.017 16.512 7.739 1.00 85.69 239 ASP A CA 1
ATOM 1922 C C . ASP A 1 239 ? 12.812 16.903 6.866 1.00 85.69 239 ASP A C 1
ATOM 1924 O O . ASP A 1 239 ? 12.536 16.244 5.870 1.00 85.69 239 ASP A O 1
ATOM 1928 N N . GLU A 1 240 ? 12.065 17.957 7.219 1.00 88.50 240 GLU A N 1
ATOM 1929 C CA . GLU A 1 240 ? 10.938 18.426 6.397 1.00 88.50 240 GLU A CA 1
ATOM 1930 C C . GLU A 1 240 ? 11.436 18.989 5.054 1.00 88.50 240 GLU A C 1
ATOM 1932 O O . GLU A 1 240 ? 10.780 18.831 4.025 1.00 88.50 240 GLU A O 1
ATOM 1937 N N . LEU A 1 241 ? 12.611 19.629 5.027 1.00 87.12 241 LEU A N 1
ATOM 1938 C CA . LEU A 1 241 ? 13.245 20.065 3.778 1.00 87.12 241 LEU A CA 1
ATOM 1939 C C . LEU A 1 241 ? 13.730 18.891 2.933 1.00 87.12 241 LEU A C 1
ATOM 1941 O O . LEU A 1 241 ? 13.630 18.956 1.705 1.00 87.12 241 LEU A O 1
ATOM 1945 N N . PHE A 1 242 ? 14.252 17.847 3.576 1.00 87.88 242 PHE A N 1
ATOM 1946 C CA . PHE A 1 242 ? 14.636 16.610 2.911 1.00 87.88 242 PHE A CA 1
ATOM 1947 C C . PHE A 1 242 ? 13.424 15.960 2.230 1.00 87.88 242 PHE A C 1
ATOM 1949 O O . PHE A 1 242 ? 13.473 15.715 1.024 1.00 87.88 242 PHE A O 1
ATOM 1956 N N . ASP A 1 243 ? 12.307 15.810 2.947 1.00 88.94 243 ASP A N 1
ATOM 1957 C CA . ASP A 1 243 ? 11.059 15.267 2.398 1.00 88.94 243 ASP A CA 1
ATOM 1958 C C . ASP A 1 243 ? 10.523 16.085 1.227 1.00 88.94 243 ASP A C 1
ATOM 1960 O O . ASP A 1 243 ? 10.200 15.539 0.175 1.00 88.94 243 ASP A O 1
ATOM 1964 N N . LEU A 1 244 ? 10.450 17.412 1.376 1.00 87.56 244 LEU A N 1
ATOM 1965 C CA . LEU A 1 244 ? 9.980 18.291 0.304 1.00 87.56 244 LEU A CA 1
ATOM 1966 C C . LEU A 1 244 ? 10.889 18.201 -0.930 1.00 87.56 244 LEU A C 1
ATOM 1968 O O . LEU A 1 244 ? 10.405 18.257 -2.063 1.00 87.56 244 LEU A O 1
ATOM 1972 N N . GLY A 1 245 ? 12.198 18.043 -0.722 1.00 87.94 245 GLY A N 1
ATOM 1973 C CA . GLY A 1 245 ? 13.163 17.787 -1.787 1.00 87.94 245 GLY A CA 1
ATOM 1974 C C . GLY A 1 245 ? 12.916 16.450 -2.485 1.00 87.94 245 GLY A C 1
ATOM 1975 O O . GLY A 1 245 ? 12.883 16.406 -3.716 1.00 87.94 245 GLY A O 1
ATOM 1976 N N . ARG A 1 246 ? 12.682 15.382 -1.716 1.00 89.81 246 ARG A N 1
ATOM 1977 C CA . ARG A 1 246 ? 12.386 14.039 -2.228 1.00 89.81 246 ARG A CA 1
ATOM 1978 C C . ARG A 1 246 ? 11.064 13.994 -2.989 1.00 89.81 246 ARG A C 1
ATOM 1980 O O . ARG A 1 246 ? 11.046 13.545 -4.133 1.00 89.81 246 ARG A O 1
ATOM 1987 N N . ALA A 1 247 ? 9.994 14.542 -2.418 1.00 88.00 247 ALA A N 1
ATOM 1988 C CA . ALA A 1 247 ? 8.698 14.682 -3.076 1.00 88.00 247 ALA A CA 1
ATOM 1989 C C . ALA A 1 247 ? 8.824 15.487 -4.378 1.00 88.00 247 ALA A C 1
ATOM 1991 O O . ALA A 1 247 ? 8.297 15.081 -5.412 1.00 88.00 247 ALA A O 1
ATOM 1992 N N . SER A 1 248 ? 9.580 16.595 -4.373 1.00 87.50 248 SER A N 1
ATOM 1993 C CA . SER A 1 248 ? 9.839 17.361 -5.598 1.00 87.50 248 SER A CA 1
ATOM 1994 C C . SER A 1 248 ? 10.589 16.530 -6.638 1.00 87.50 248 SER A C 1
ATOM 1996 O O . SER A 1 248 ? 10.215 16.573 -7.807 1.00 87.50 248 SER A O 1
ATOM 1998 N N . HIS A 1 249 ? 11.620 15.781 -6.238 1.00 88.44 249 HIS A N 1
ATOM 1999 C CA . HIS A 1 249 ? 12.399 14.944 -7.149 1.00 88.44 249 HIS A CA 1
ATOM 2000 C C . HIS A 1 249 ? 11.547 13.824 -7.761 1.00 88.44 249 HIS A C 1
ATOM 2002 O O . HIS A 1 249 ? 11.600 13.607 -8.972 1.00 88.44 249 HIS A O 1
ATOM 2008 N N . PHE A 1 250 ? 10.720 13.157 -6.953 1.00 88.44 250 PHE A N 1
ATOM 2009 C CA . PHE A 1 250 ? 9.797 12.127 -7.421 1.00 88.44 250 PHE A CA 1
ATOM 2010 C C . PHE A 1 250 ? 8.750 12.700 -8.381 1.00 88.44 250 PHE A C 1
ATOM 2012 O O . PHE A 1 250 ? 8.495 12.131 -9.440 1.00 88.44 250 PHE A O 1
ATOM 2019 N N . MET A 1 251 ? 8.195 13.875 -8.079 1.00 86.56 251 MET A N 1
ATOM 2020 C CA . MET A 1 251 ? 7.248 14.540 -8.975 1.00 86.56 251 MET A CA 1
ATOM 2021 C C . MET A 1 251 ? 7.871 14.912 -10.324 1.00 86.56 251 MET A C 1
ATOM 2023 O O . MET A 1 251 ? 7.177 14.834 -11.338 1.00 86.56 251 MET A O 1
ATOM 2027 N N . THR A 1 252 ? 9.152 15.292 -10.369 1.00 86.19 252 THR A N 1
ATOM 2028 C CA . THR A 1 252 ? 9.820 15.677 -11.622 1.00 86.19 252 THR A CA 1
ATOM 2029 C C . THR A 1 252 ? 10.380 14.501 -12.417 1.00 86.19 252 THR A C 1
ATOM 2031 O O . THR A 1 252 ? 10.351 14.561 -13.641 1.00 86.19 252 THR A O 1
ATOM 2034 N N . ASN A 1 253 ? 10.880 13.454 -11.751 1.00 86.94 253 ASN A N 1
ATOM 2035 C CA . ASN A 1 253 ? 11.612 12.359 -12.405 1.00 86.94 253 ASN A CA 1
ATOM 2036 C C . ASN A 1 253 ? 10.900 10.999 -12.297 1.00 86.94 253 ASN A C 1
ATOM 2038 O O . ASN A 1 253 ? 10.983 10.193 -13.214 1.00 86.94 253 ASN A O 1
ATOM 2042 N N . GLY A 1 254 ? 10.151 10.756 -11.218 1.00 87.38 254 GLY A N 1
ATOM 2043 C CA . GLY A 1 254 ? 9.513 9.466 -10.928 1.00 87.38 254 GLY A CA 1
ATOM 2044 C C . GLY A 1 254 ? 8.028 9.363 -11.303 1.00 87.38 254 GLY A C 1
ATOM 2045 O O . GLY A 1 254 ? 7.462 8.273 -11.239 1.00 87.38 254 GLY A O 1
ATOM 2046 N N . SER A 1 255 ? 7.372 10.458 -11.712 1.00 90.62 255 SER A N 1
ATOM 2047 C CA . SER A 1 255 ? 5.907 10.529 -11.886 1.00 90.62 255 SER A CA 1
ATOM 2048 C C . SER A 1 255 ? 5.374 10.071 -13.256 1.00 90.62 255 SER A C 1
ATOM 2050 O O . SER A 1 255 ? 4.162 10.085 -13.485 1.00 90.62 255 SER A O 1
ATOM 2052 N N . GLY A 1 256 ? 6.237 9.621 -14.174 1.00 94.38 256 GLY A N 1
ATOM 2053 C CA . GLY A 1 256 ? 5.831 9.205 -15.525 1.00 94.38 256 GLY A CA 1
ATOM 2054 C C . GLY A 1 256 ? 4.780 8.086 -15.532 1.00 94.38 256 GLY A C 1
ATOM 2055 O O . GLY A 1 256 ? 3.780 8.169 -16.252 1.00 94.38 256 GLY A O 1
ATOM 2056 N N . TYR A 1 257 ? 4.948 7.084 -14.662 1.00 95.56 257 TYR A N 1
ATOM 2057 C CA . TYR A 1 257 ? 3.986 5.989 -14.497 1.00 95.56 257 TYR A CA 1
ATOM 2058 C C . TYR A 1 257 ? 2.592 6.513 -14.097 1.00 95.56 257 TYR A C 1
ATOM 2060 O O . TYR A 1 257 ? 1.575 6.046 -14.615 1.00 95.56 257 TYR A O 1
ATOM 2068 N N . PHE A 1 258 ? 2.550 7.520 -13.213 1.00 94.94 258 PHE A N 1
ATOM 2069 C CA . PHE A 1 258 ? 1.328 8.100 -12.669 1.00 94.94 258 PHE A CA 1
ATOM 2070 C C . PHE A 1 258 ? 0.524 8.759 -13.788 1.00 94.94 258 PHE A C 1
ATOM 2072 O O . PHE A 1 258 ? -0.671 8.504 -13.923 1.00 94.94 258 PHE A O 1
ATOM 2079 N N . ILE A 1 259 ? 1.178 9.560 -14.638 1.00 95.75 259 ILE A N 1
ATOM 2080 C CA . ILE A 1 259 ? 0.533 10.209 -15.789 1.00 95.75 259 ILE A CA 1
ATOM 2081 C C . ILE A 1 259 ? -0.009 9.166 -16.773 1.00 95.75 259 ILE A C 1
ATOM 2083 O O . ILE A 1 259 ? -1.148 9.292 -17.238 1.00 95.75 259 ILE A O 1
ATOM 2087 N N . GLN A 1 260 ? 0.767 8.120 -17.065 1.00 97.75 260 GLN A N 1
ATOM 2088 C CA . GLN A 1 260 ? 0.347 7.068 -17.988 1.00 97.75 260 GLN A CA 1
ATOM 2089 C C . GLN A 1 260 ? -0.869 6.293 -17.460 1.00 97.75 260 GLN A C 1
ATOM 2091 O O . GLN A 1 260 ? -1.851 6.128 -18.185 1.00 97.75 260 GLN A O 1
ATOM 2096 N N . GLN A 1 261 ? -0.852 5.865 -16.195 1.00 97.56 261 GLN A N 1
ATOM 2097 C CA . GLN A 1 261 ? -1.970 5.136 -15.580 1.00 97.56 261 GLN A CA 1
ATOM 2098 C C . GLN A 1 261 ? -3.196 6.030 -15.366 1.00 97.56 261 GLN A C 1
ATOM 2100 O O . GLN A 1 261 ? -4.323 5.577 -15.535 1.00 97.56 261 GLN A O 1
ATOM 2105 N N . MET A 1 262 ? -3.004 7.314 -15.061 1.00 96.25 262 MET A N 1
ATOM 2106 C CA . MET A 1 262 ? -4.102 8.271 -14.902 1.00 96.25 262 MET A CA 1
ATOM 2107 C C . MET A 1 262 ? -4.831 8.544 -16.217 1.00 96.25 262 MET A C 1
ATOM 2109 O O . MET A 1 262 ? -6.042 8.747 -16.227 1.00 96.25 262 MET A O 1
ATOM 2113 N N . THR A 1 263 ? -4.110 8.582 -17.337 1.00 96.12 263 THR A N 1
ATOM 2114 C CA . THR A 1 263 ? -4.688 9.011 -18.617 1.00 96.12 263 THR A CA 1
ATOM 2115 C C . THR A 1 263 ? -5.055 7.852 -19.535 1.00 96.12 263 THR A C 1
ATOM 2117 O O . THR A 1 263 ? -6.030 7.961 -20.284 1.00 96.12 263 THR A O 1
ATOM 2120 N N . ARG A 1 264 ? -4.281 6.761 -19.530 1.00 97.00 264 ARG A N 1
ATOM 2121 C CA . ARG A 1 264 ? -4.407 5.621 -20.452 1.00 97.00 264 ARG A CA 1
ATOM 2122 C C . ARG A 1 264 ? -4.160 4.275 -19.736 1.00 97.00 264 ARG A C 1
ATOM 2124 O O . ARG A 1 264 ? -3.342 3.483 -20.211 1.00 97.00 264 ARG A O 1
ATOM 2131 N N . PRO A 1 265 ? -4.891 3.961 -18.643 1.00 96.38 265 PRO A N 1
ATOM 2132 C CA . PRO A 1 265 ? -4.662 2.744 -17.851 1.00 96.38 265 PRO A CA 1
ATOM 2133 C C . PRO A 1 265 ? -4.850 1.462 -18.669 1.00 96.38 265 PRO A C 1
ATOM 2135 O O . PRO A 1 265 ? -4.071 0.524 -18.539 1.00 96.38 265 PRO A O 1
ATOM 2138 N N . LEU A 1 266 ? -5.834 1.432 -19.573 1.00 95.56 266 LEU A N 1
ATOM 2139 C CA . LEU A 1 266 ? -6.068 0.264 -20.423 1.00 95.56 266 LEU A CA 1
ATOM 2140 C C . LEU A 1 266 ? -4.931 0.050 -21.424 1.00 95.56 266 LEU A C 1
ATOM 2142 O O . LEU A 1 266 ? -4.518 -1.081 -21.633 1.00 95.56 266 LEU A O 1
ATOM 2146 N N . THR A 1 267 ? -4.388 1.120 -22.015 1.00 97.69 267 THR A N 1
ATOM 2147 C CA . THR A 1 267 ? -3.293 1.014 -22.991 1.00 97.69 267 THR A CA 1
ATOM 2148 C C . THR A 1 267 ? -2.047 0.407 -22.362 1.00 97.69 267 THR A C 1
ATOM 2150 O O . THR A 1 267 ? -1.488 -0.532 -22.923 1.00 97.69 267 THR A O 1
ATOM 2153 N N . ILE A 1 268 ? -1.628 0.909 -21.194 1.00 97.38 268 ILE A N 1
ATOM 2154 C CA . ILE A 1 268 ? -0.487 0.315 -20.490 1.00 97.38 268 ILE A CA 1
ATOM 2155 C C . ILE A 1 268 ? -0.821 -1.085 -19.965 1.00 97.38 268 ILE A C 1
ATOM 2157 O O . ILE A 1 268 ? 0.010 -1.982 -20.052 1.00 97.38 268 ILE A O 1
ATOM 2161 N N . GLY A 1 269 ? -2.062 -1.304 -19.522 1.00 96.88 269 GLY A N 1
ATOM 2162 C CA . GLY A 1 269 ? -2.566 -2.618 -19.144 1.00 96.88 269 GLY A CA 1
ATOM 2163 C C . GLY A 1 269 ? -2.405 -3.647 -20.261 1.00 96.88 269 GLY A C 1
ATOM 2164 O O . GLY A 1 269 ? -1.775 -4.671 -20.045 1.00 96.88 269 GLY A O 1
ATOM 2165 N N . TYR A 1 270 ? -2.893 -3.376 -21.474 1.00 96.44 270 TYR A N 1
ATOM 2166 C CA . TYR A 1 270 ? -2.760 -4.312 -22.598 1.00 96.44 270 TYR A CA 1
ATOM 2167 C C . TYR A 1 270 ? -1.297 -4.586 -22.964 1.00 96.44 270 TYR A C 1
ATOM 2169 O O . TYR A 1 270 ? -0.977 -5.692 -23.386 1.00 96.44 270 TYR A O 1
ATOM 2177 N N . ALA A 1 271 ? -0.415 -3.596 -22.802 1.00 96.75 271 ALA A N 1
ATOM 2178 C CA . ALA A 1 271 ? 1.004 -3.741 -23.110 1.00 96.75 271 ALA A CA 1
ATOM 2179 C C . ALA A 1 271 ? 1.769 -4.591 -22.080 1.00 96.75 271 ALA A C 1
ATOM 2181 O O . ALA A 1 271 ? 2.713 -5.286 -22.450 1.00 96.75 271 ALA A O 1
ATOM 2182 N N . VAL A 1 272 ? 1.389 -4.522 -20.799 1.00 96.31 272 VAL A N 1
ATOM 2183 C CA . VAL A 1 272 ? 2.204 -5.049 -19.690 1.00 96.31 272 VAL A CA 1
ATOM 2184 C C . VAL A 1 272 ? 1.570 -6.254 -18.990 1.00 96.31 272 VAL A C 1
ATOM 2186 O O . VAL A 1 272 ? 2.301 -7.124 -18.533 1.00 96.31 272 VAL A O 1
ATOM 2189 N N . ASN A 1 273 ? 0.238 -6.369 -18.939 1.00 96.19 273 ASN A N 1
ATOM 2190 C CA . ASN A 1 273 ? -0.475 -7.349 -18.098 1.00 96.19 273 ASN A CA 1
ATOM 2191 C C . ASN A 1 273 ? -0.142 -8.819 -18.413 1.00 96.19 273 ASN A C 1
ATOM 2193 O O . ASN A 1 273 ? -0.258 -9.663 -17.530 1.00 96.19 273 ASN A O 1
ATOM 2197 N N . ASP A 1 274 ? 0.290 -9.118 -19.642 1.00 96.38 274 ASP A N 1
ATOM 2198 C CA . ASP A 1 274 ? 0.696 -10.468 -20.059 1.00 96.38 274 ASP A CA 1
ATOM 2199 C C . ASP A 1 274 ? 2.221 -10.650 -20.207 1.00 96.38 274 ASP A C 1
ATOM 2201 O O . ASP A 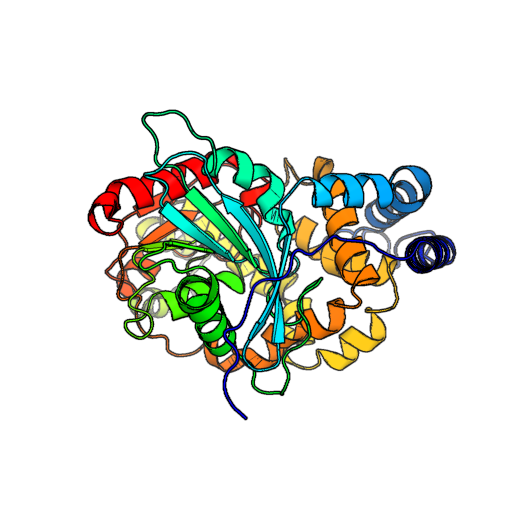1 274 ? 2.694 -11.657 -20.726 1.00 96.38 274 ASP A O 1
ATOM 2205 N N . SER A 1 275 ? 3.015 -9.678 -19.748 1.00 97.94 275 SER A N 1
ATOM 2206 C CA . SER A 1 275 ? 4.479 -9.726 -19.779 1.00 97.94 275 SER A CA 1
ATOM 2207 C C . SER A 1 275 ? 5.031 -9.731 -18.350 1.00 97.94 275 SER A C 1
ATOM 2209 O O . SER A 1 275 ? 5.129 -8.664 -17.746 1.00 97.94 275 SER A O 1
ATOM 2211 N N . PRO A 1 276 ? 5.427 -10.886 -17.777 1.00 98.31 276 PRO A N 1
ATOM 2212 C CA . PRO A 1 276 ? 5.898 -10.943 -16.391 1.00 98.31 276 PRO A CA 1
ATOM 2213 C C . PRO A 1 276 ? 7.148 -10.082 -16.166 1.00 98.31 276 PRO A C 1
ATOM 2215 O O . PRO A 1 276 ? 7.213 -9.338 -15.191 1.00 98.31 276 PRO A O 1
ATOM 2218 N N . VAL A 1 277 ? 8.106 -10.094 -17.099 1.00 98.50 277 VAL A N 1
ATOM 2219 C CA . VAL A 1 277 ? 9.290 -9.219 -17.030 1.00 98.50 277 VAL A CA 1
ATOM 2220 C C . VAL A 1 277 ? 8.924 -7.753 -17.293 1.00 98.50 277 VAL A C 1
ATOM 2222 O O . VAL A 1 277 ? 9.555 -6.858 -16.739 1.00 98.50 277 VAL A O 1
ATOM 2225 N N . GLY A 1 278 ? 7.875 -7.484 -18.078 1.00 98.25 278 GLY A N 1
ATOM 2226 C CA . GLY A 1 278 ? 7.317 -6.139 -18.235 1.00 98.25 278 GLY A CA 1
ATOM 2227 C C . GLY A 1 278 ? 6.708 -5.602 -16.937 1.00 98.25 278 GLY A C 1
ATOM 2228 O O . GLY A 1 278 ? 6.976 -4.460 -16.570 1.00 98.25 278 GLY A O 1
ATOM 2229 N N . ILE A 1 279 ? 5.944 -6.428 -16.212 1.00 98.50 279 ILE A N 1
ATOM 2230 C CA . ILE A 1 279 ? 5.416 -6.083 -14.883 1.00 98.50 279 ILE A CA 1
ATOM 2231 C C . ILE A 1 279 ? 6.582 -5.886 -13.908 1.00 98.50 279 ILE A C 1
ATOM 2233 O O . ILE A 1 279 ? 6.589 -4.892 -13.187 1.00 98.50 279 ILE A O 1
ATOM 2237 N N . LEU A 1 280 ? 7.589 -6.772 -13.921 1.00 98.62 280 LEU A N 1
ATOM 2238 C CA . LEU A 1 280 ? 8.791 -6.636 -13.091 1.00 98.62 280 LEU A CA 1
ATOM 2239 C C . LEU A 1 280 ? 9.516 -5.318 -13.352 1.00 98.62 280 LEU A C 1
ATOM 2241 O O . LEU A 1 280 ? 9.882 -4.641 -12.402 1.00 98.62 280 LEU A O 1
ATOM 2245 N N . ALA A 1 281 ? 9.698 -4.931 -14.614 1.00 97.81 281 ALA A N 1
ATOM 2246 C CA . ALA A 1 281 ? 10.316 -3.656 -14.945 1.00 97.81 281 ALA A CA 1
ATOM 2247 C C . ALA A 1 281 ? 9.454 -2.477 -14.459 1.00 97.81 281 ALA A C 1
ATOM 2249 O O . ALA A 1 281 ? 9.959 -1.566 -13.817 1.00 97.81 281 ALA A O 1
ATOM 2250 N N . TRP A 1 282 ? 8.142 -2.504 -14.698 1.00 97.94 282 TRP A N 1
ATOM 2251 C CA . TRP A 1 282 ? 7.255 -1.396 -14.329 1.00 97.94 282 TRP A CA 1
ATOM 2252 C C . TRP A 1 282 ? 7.123 -1.197 -12.812 1.00 97.94 282 TRP A C 1
ATOM 2254 O O . TRP A 1 282 ? 7.153 -0.071 -12.321 1.00 97.94 282 TRP A O 1
ATOM 2264 N N . ILE A 1 283 ? 6.960 -2.291 -12.066 1.00 97.38 283 ILE A N 1
ATOM 2265 C CA . ILE A 1 283 ? 6.795 -2.276 -10.607 1.00 97.38 283 ILE A CA 1
ATOM 2266 C C . ILE A 1 283 ? 8.153 -2.174 -9.899 1.00 97.38 283 ILE A C 1
ATOM 2268 O O . ILE A 1 283 ? 8.281 -1.444 -8.918 1.00 97.38 283 ILE A O 1
ATOM 2272 N N . GLY A 1 284 ? 9.176 -2.865 -10.404 1.00 96.50 284 GLY A N 1
ATOM 2273 C CA . GLY A 1 284 ? 10.536 -2.848 -9.861 1.00 96.50 284 GLY A CA 1
ATOM 2274 C C . GLY A 1 284 ? 11.165 -1.458 -9.861 1.00 96.50 284 GLY A C 1
ATOM 2275 O O . GLY A 1 284 ? 11.806 -1.092 -8.881 1.00 96.50 284 GLY A O 1
ATOM 2276 N N . ASP A 1 285 ? 10.885 -0.657 -10.895 1.00 95.31 285 ASP A N 1
ATOM 2277 C CA . ASP A 1 285 ? 11.253 0.764 -10.961 1.00 95.31 285 ASP A CA 1
ATOM 2278 C C . ASP A 1 285 ? 10.779 1.536 -9.727 1.00 95.31 285 ASP A C 1
ATOM 2280 O O . ASP A 1 285 ? 11.508 2.318 -9.126 1.00 95.31 285 ASP A O 1
ATOM 2284 N N . LYS A 1 286 ? 9.542 1.273 -9.299 1.00 95.50 286 LYS A N 1
ATOM 2285 C CA . LYS A 1 286 ? 8.965 1.949 -8.141 1.00 95.50 286 LYS A CA 1
ATOM 2286 C C . LYS A 1 286 ? 9.540 1.423 -6.840 1.00 95.50 286 LYS A C 1
ATOM 2288 O O . LYS A 1 286 ? 9.775 2.217 -5.944 1.00 95.50 286 LYS A O 1
ATOM 2293 N N . TYR A 1 287 ? 9.806 0.124 -6.726 1.00 96.50 287 TYR A N 1
ATOM 2294 C CA . TYR A 1 287 ? 10.466 -0.405 -5.533 1.00 96.50 287 TYR A CA 1
ATOM 2295 C C . TYR A 1 287 ? 11.871 0.174 -5.337 1.00 96.50 287 TYR A C 1
ATOM 2297 O O . TYR A 1 287 ? 12.229 0.455 -4.200 1.00 96.50 287 TYR A O 1
ATOM 2305 N N . HIS A 1 288 ? 12.626 0.418 -6.412 1.00 94.88 288 HIS A N 1
ATOM 2306 C CA . HIS A 1 288 ? 13.909 1.122 -6.323 1.00 94.88 288 HIS A CA 1
ATOM 2307 C C . HIS A 1 288 ? 13.746 2.545 -5.776 1.00 94.88 288 HIS A C 1
ATOM 2309 O O . HIS A 1 288 ? 14.490 2.964 -4.893 1.00 94.88 288 HIS A O 1
ATOM 2315 N N . ASP A 1 289 ? 12.749 3.281 -6.272 1.00 92.31 289 ASP A N 1
ATOM 2316 C CA . ASP A 1 289 ? 12.515 4.660 -5.842 1.00 92.31 289 ASP A CA 1
ATOM 2317 C C . ASP A 1 289 ? 11.946 4.765 -4.424 1.00 92.31 289 ASP A C 1
ATOM 2319 O O . ASP A 1 289 ? 12.138 5.796 -3.783 1.00 92.31 289 ASP A O 1
ATOM 2323 N N . LEU A 1 290 ? 11.193 3.762 -3.963 1.00 95.19 290 LEU A N 1
ATOM 2324 C CA . LEU A 1 290 ? 10.283 3.880 -2.819 1.00 95.19 290 LEU A CA 1
ATOM 2325 C C . LEU A 1 290 ? 10.669 3.039 -1.597 1.00 95.19 290 LEU A C 1
ATOM 2327 O O . LEU A 1 290 ? 10.188 3.344 -0.509 1.00 95.19 290 LEU A O 1
ATOM 2331 N N . VAL A 1 291 ? 11.492 2.001 -1.752 1.00 97.00 291 VAL A N 1
ATOM 2332 C CA . VAL A 1 291 ? 12.028 1.225 -0.621 1.00 97.00 291 VAL A CA 1
ATOM 2333 C C . VAL A 1 291 ? 13.253 1.940 -0.066 1.00 97.00 291 VAL A C 1
ATOM 2335 O O . VAL A 1 291 ? 13.998 2.582 -0.807 1.00 97.00 291 VAL A O 1
ATOM 2338 N N . ASP A 1 292 ? 13.470 1.818 1.239 1.00 97.12 292 ASP A N 1
ATOM 2339 C CA . ASP A 1 292 ? 14.712 2.227 1.880 1.00 97.12 292 ASP A CA 1
ATOM 2340 C C . ASP A 1 292 ? 15.923 1.623 1.131 1.00 97.12 292 ASP A C 1
ATOM 2342 O O . ASP A 1 292 ? 15.991 0.398 0.968 1.00 97.12 292 ASP A O 1
ATOM 2346 N N . PRO A 1 293 ? 16.883 2.441 0.661 1.00 96.06 293 PRO A N 1
ATOM 2347 C CA . PRO A 1 293 ? 18.058 1.964 -0.062 1.00 96.06 293 PRO A CA 1
ATOM 2348 C C . PRO A 1 293 ? 18.865 0.891 0.675 1.00 96.06 293 PRO A C 1
ATOM 2350 O O . PRO A 1 293 ? 19.469 0.044 0.015 1.00 96.06 293 PRO A O 1
ATOM 2353 N N . ASP A 1 294 ? 18.851 0.889 2.011 1.00 96.69 294 ASP A N 1
ATOM 2354 C CA . ASP A 1 294 ? 19.551 -0.118 2.813 1.00 96.69 294 ASP A CA 1
ATOM 2355 C C . ASP A 1 294 ? 18.801 -1.466 2.826 1.00 96.69 294 ASP A C 1
ATOM 2357 O O . ASP A 1 294 ? 19.411 -2.519 3.002 1.00 96.69 294 ASP A O 1
ATOM 2361 N N . ILE A 1 295 ? 17.486 -1.455 2.580 1.00 96.50 295 ILE A N 1
ATOM 2362 C CA . ILE A 1 295 ? 16.612 -2.642 2.552 1.00 96.50 295 ILE A CA 1
ATOM 2363 C C . ILE A 1 295 ? 16.419 -3.163 1.120 1.00 96.50 295 ILE A C 1
ATOM 2365 O O . ILE A 1 295 ? 16.234 -4.365 0.907 1.00 96.50 295 ILE A O 1
ATOM 2369 N N . PHE A 1 296 ? 16.468 -2.282 0.116 1.00 96.50 296 PHE A N 1
ATOM 2370 C CA . PHE A 1 296 ? 16.191 -2.610 -1.285 1.00 96.50 296 PHE A CA 1
ATOM 2371 C C . PHE A 1 296 ? 16.973 -3.827 -1.827 1.00 96.50 296 PHE A C 1
ATOM 2373 O O . PHE A 1 296 ? 16.344 -4.672 -2.474 1.00 96.50 296 PHE A O 1
ATOM 2380 N N . PRO A 1 297 ? 18.283 -4.010 -1.545 1.00 93.94 297 PRO A N 1
ATOM 2381 C CA . PRO A 1 297 ? 19.028 -5.190 -1.995 1.00 93.94 297 PRO A CA 1
ATOM 2382 C C . PRO A 1 297 ? 18.441 -6.526 -1.511 1.00 93.94 297 PRO A C 1
ATOM 2384 O O . PRO A 1 297 ? 18.522 -7.532 -2.216 1.00 93.94 297 PRO A O 1
ATOM 2387 N N . GLU A 1 298 ? 17.815 -6.538 -0.333 1.00 94.50 298 GLU A N 1
ATOM 2388 C CA . GLU A 1 298 ? 17.209 -7.725 0.281 1.00 94.50 298 GLU A CA 1
ATOM 2389 C C . GLU A 1 298 ? 15.722 -7.889 -0.086 1.00 94.50 298 GLU A C 1
ATOM 2391 O O . GLU A 1 298 ? 15.101 -8.914 0.205 1.00 94.50 298 GLU A O 1
ATOM 2396 N N . ALA A 1 299 ? 15.127 -6.908 -0.772 1.00 96.50 299 ALA A N 1
ATOM 2397 C CA . ALA A 1 299 ? 13.712 -6.909 -1.133 1.00 96.50 299 ALA A CA 1
ATOM 2398 C C . ALA A 1 299 ? 13.372 -7.786 -2.352 1.00 96.50 299 ALA A C 1
ATOM 2400 O O . ALA A 1 299 ? 12.198 -7.905 -2.701 1.00 96.50 299 ALA A O 1
ATOM 2401 N N . ALA A 1 300 ? 14.355 -8.429 -2.991 1.00 97.44 300 ALA A N 1
ATOM 2402 C CA . ALA A 1 300 ? 14.161 -9.175 -4.237 1.00 97.44 300 ALA A CA 1
ATOM 2403 C C . ALA A 1 300 ? 13.026 -10.216 -4.161 1.00 97.44 300 ALA A C 1
ATOM 2405 O O . ALA A 1 300 ? 12.157 -10.228 -5.030 1.00 97.44 300 ALA A O 1
ATOM 2406 N N . ASP A 1 301 ? 12.967 -11.043 -3.111 1.00 97.69 301 ASP A N 1
ATOM 2407 C CA . ASP A 1 301 ? 11.904 -12.056 -2.975 1.00 97.69 301 ASP A CA 1
ATOM 2408 C C . ASP A 1 301 ? 10.518 -11.432 -2.771 1.00 97.69 301 ASP A C 1
ATOM 2410 O O . ASP A 1 301 ? 9.514 -11.961 -3.255 1.00 97.69 301 ASP A O 1
ATOM 2414 N N . PHE A 1 302 ? 10.445 -10.288 -2.088 1.00 98.12 302 PHE A N 1
ATOM 2415 C CA . PHE A 1 302 ? 9.200 -9.543 -1.924 1.00 98.12 302 PHE A CA 1
ATOM 2416 C C . PHE A 1 302 ? 8.733 -8.930 -3.243 1.00 98.12 302 PHE A C 1
ATOM 2418 O O . PHE A 1 302 ? 7.569 -9.090 -3.604 1.00 98.12 302 PHE A O 1
ATOM 2425 N N . ILE A 1 303 ? 9.644 -8.325 -4.008 1.00 98.56 303 ILE A N 1
ATOM 2426 C CA . ILE A 1 303 ? 9.356 -7.771 -5.336 1.00 98.56 303 ILE A CA 1
ATOM 2427 C C . ILE A 1 303 ? 8.863 -8.878 -6.275 1.00 98.56 303 ILE A C 1
ATOM 2429 O O . ILE A 1 303 ? 7.808 -8.731 -6.892 1.00 98.56 303 ILE A O 1
ATOM 2433 N N . LEU A 1 304 ? 9.571 -10.012 -6.345 1.00 98.69 304 LEU A N 1
ATOM 2434 C CA . LEU A 1 304 ? 9.172 -11.151 -7.179 1.00 98.69 304 LEU A CA 1
ATOM 2435 C C . LEU A 1 304 ? 7.835 -11.753 -6.730 1.00 98.69 304 LEU A C 1
ATOM 2437 O O . LEU A 1 304 ? 7.025 -12.132 -7.576 1.00 98.69 304 LEU A O 1
ATOM 2441 N N . THR A 1 305 ? 7.560 -11.782 -5.423 1.00 98.62 305 THR A N 1
ATOM 2442 C CA . THR A 1 305 ? 6.254 -12.194 -4.887 1.00 98.62 305 THR A CA 1
ATOM 2443 C C . THR A 1 305 ? 5.139 -11.261 -5.354 1.00 98.62 305 THR A C 1
ATOM 2445 O O . THR A 1 305 ? 4.128 -11.733 -5.878 1.00 98.62 305 THR A O 1
ATOM 2448 N N . THR A 1 306 ? 5.316 -9.945 -5.209 1.00 98.44 306 THR A N 1
ATOM 2449 C CA . THR A 1 306 ? 4.322 -8.950 -5.631 1.00 98.44 306 THR A CA 1
ATOM 2450 C C . THR A 1 306 ? 4.086 -9.011 -7.138 1.00 98.44 306 THR A C 1
ATOM 2452 O O . THR A 1 306 ? 2.945 -9.091 -7.585 1.00 98.44 306 THR A O 1
ATOM 2455 N N . VAL A 1 307 ? 5.144 -9.042 -7.945 1.00 98.44 307 VAL A N 1
ATOM 2456 C CA . VAL A 1 307 ? 5.026 -9.108 -9.409 1.00 98.44 307 VAL A CA 1
ATOM 2457 C C . VAL A 1 307 ? 4.362 -10.419 -9.850 1.00 98.44 307 VAL A C 1
ATOM 2459 O O . VAL A 1 307 ? 3.483 -10.392 -10.715 1.00 98.44 307 VAL A O 1
ATOM 2462 N N . SER A 1 308 ? 4.709 -11.551 -9.224 1.00 98.69 308 SER A N 1
ATOM 2463 C CA . SER A 1 308 ? 4.047 -12.841 -9.478 1.00 98.69 308 SER A CA 1
ATOM 2464 C C . SER A 1 308 ? 2.560 -12.781 -9.141 1.00 98.69 308 SER A C 1
ATOM 2466 O O . SER A 1 308 ? 1.745 -13.240 -9.935 1.00 98.69 308 SER A O 1
ATOM 2468 N N . LEU A 1 309 ? 2.181 -12.164 -8.014 1.00 98.31 309 LEU A N 1
ATOM 2469 C CA . LEU A 1 309 ? 0.776 -11.948 -7.659 1.00 98.31 309 LEU A CA 1
ATOM 2470 C C . LEU A 1 309 ? 0.042 -11.160 -8.748 1.00 98.31 309 LEU A C 1
ATOM 2472 O O . LEU A 1 309 ? -1.010 -11.601 -9.203 1.00 98.31 309 LEU A O 1
ATOM 2476 N N . TYR A 1 310 ? 0.593 -10.029 -9.193 1.00 98.62 310 TYR A N 1
ATOM 2477 C CA . TYR A 1 310 ? -0.021 -9.199 -10.236 1.00 98.62 310 TYR A CA 1
ATOM 2478 C C . TYR A 1 310 ? -0.203 -9.963 -11.553 1.00 98.62 310 TYR A C 1
ATOM 2480 O O . TYR A 1 310 ? -1.254 -9.845 -12.186 1.00 98.62 310 TYR A O 1
ATOM 2488 N N . PHE A 1 311 ? 0.785 -10.771 -11.947 1.00 98.69 311 PHE A N 1
ATOM 2489 C CA . PHE A 1 311 ? 0.700 -11.603 -13.146 1.00 98.69 311 PHE A CA 1
ATOM 2490 C C . PHE A 1 311 ? -0.331 -12.732 -12.991 1.00 98.69 311 PHE A C 1
ATOM 2492 O O . PHE A 1 311 ? -1.244 -12.851 -13.804 1.00 98.69 311 PHE A O 1
ATOM 2499 N N . LEU A 1 312 ? -0.238 -13.544 -11.934 1.00 98.56 312 LEU A N 1
ATOM 2500 C CA . LEU A 1 312 ? -1.072 -14.742 -11.747 1.00 98.56 312 LEU A CA 1
ATOM 2501 C C . LEU A 1 312 ? -2.542 -14.417 -11.458 1.00 98.56 312 LEU A C 1
ATOM 2503 O O . LEU A 1 312 ? -3.416 -15.250 -11.679 1.00 98.56 312 LEU A O 1
ATOM 2507 N N . THR A 1 313 ? -2.823 -13.202 -10.992 1.00 98.25 313 THR A N 1
ATOM 2508 C CA . THR A 1 313 ? -4.192 -12.697 -10.803 1.00 98.25 313 THR A CA 1
ATOM 2509 C C . THR A 1 313 ? -4.662 -11.793 -11.940 1.00 98.25 313 THR A C 1
ATOM 2511 O O . THR A 1 313 ? -5.803 -11.335 -11.923 1.00 98.25 313 THR A O 1
ATOM 2514 N N . GLN A 1 314 ? -3.802 -11.540 -12.937 1.00 97.44 314 GLN A N 1
ATOM 2515 C CA . GLN A 1 314 ? -4.069 -10.644 -14.066 1.00 97.44 314 GLN A CA 1
ATOM 2516 C C . GLN A 1 314 ? -4.555 -9.255 -13.616 1.00 97.44 314 GLN A C 1
ATOM 2518 O O . GLN A 1 314 ? -5.405 -8.639 -14.262 1.00 97.44 314 GLN A O 1
ATOM 2523 N N . SER A 1 315 ? -4.019 -8.760 -12.495 1.00 97.69 315 SER A N 1
ATOM 2524 C CA . SER A 1 315 ? -4.536 -7.569 -11.823 1.00 97.69 315 SER A CA 1
ATOM 2525 C C . SER A 1 315 ? -3.795 -6.281 -12.169 1.00 97.69 315 SER A C 1
ATOM 2527 O O . SER A 1 315 ? -4.197 -5.225 -11.695 1.00 97.69 315 SER A O 1
ATOM 2529 N N . PHE A 1 316 ? -2.724 -6.310 -12.972 1.00 97.44 316 PHE A N 1
ATOM 2530 C CA . PHE A 1 316 ? -1.961 -5.097 -13.304 1.00 97.44 316 PHE A CA 1
ATOM 2531 C C . PHE A 1 316 ? -2.838 -4.032 -13.971 1.00 97.44 316 PHE A C 1
ATOM 2533 O O . PHE A 1 316 ? -2.847 -2.873 -13.554 1.00 97.44 316 PHE A O 1
ATOM 2540 N N . MET A 1 317 ? -3.629 -4.430 -14.968 1.00 95.75 317 MET A N 1
ATOM 2541 C CA . MET A 1 317 ? -4.525 -3.516 -15.679 1.00 95.75 317 MET A CA 1
ATOM 2542 C C . MET A 1 317 ? -5.589 -2.910 -14.756 1.00 95.75 317 MET A C 1
ATOM 2544 O O . MET A 1 317 ? -5.861 -1.711 -14.822 1.00 95.75 317 MET A O 1
ATOM 2548 N N . THR A 1 318 ? -6.203 -3.723 -13.899 1.00 97.56 318 THR A N 1
ATOM 2549 C CA . THR A 1 318 ? -7.284 -3.279 -13.010 1.00 97.56 318 THR A CA 1
ATOM 2550 C C . THR A 1 318 ? -6.757 -2.464 -11.830 1.00 97.56 318 THR A C 1
ATOM 2552 O O . THR A 1 318 ? -7.400 -1.494 -11.431 1.00 97.56 318 THR A O 1
ATOM 2555 N N . ALA A 1 319 ? -5.553 -2.768 -11.344 1.00 97.62 319 ALA A N 1
ATOM 2556 C CA . ALA A 1 319 ? -4.851 -2.018 -10.303 1.00 97.62 319 ALA A CA 1
ATOM 2557 C C . ALA A 1 319 ? -4.394 -0.619 -10.760 1.00 97.62 319 ALA A C 1
ATOM 2559 O O . ALA A 1 319 ? -4.082 0.229 -9.927 1.00 97.62 319 ALA A O 1
ATOM 2560 N N . ALA A 1 320 ? -4.399 -0.342 -12.070 1.00 96.62 320 ALA A N 1
ATOM 2561 C CA . ALA A 1 320 ? -4.148 0.990 -12.624 1.00 96.62 320 ALA A CA 1
ATOM 2562 C C . ALA A 1 320 ? -5.399 1.895 -12.645 1.00 96.62 320 ALA A C 1
ATOM 2564 O O . ALA A 1 320 ? -5.272 3.116 -12.755 1.00 96.62 320 ALA A O 1
ATOM 2565 N N . LEU A 1 321 ? -6.612 1.340 -12.515 1.00 96.44 321 LEU A N 1
ATOM 2566 C CA . LEU A 1 321 ? -7.864 2.111 -12.544 1.00 96.44 321 LEU A CA 1
ATOM 2567 C C . LEU A 1 321 ? -7.983 3.195 -11.454 1.00 96.44 321 LEU A C 1
ATOM 2569 O O . LEU A 1 321 ? -8.502 4.267 -11.778 1.00 96.44 321 LEU A O 1
ATOM 2573 N N . PRO A 1 322 ? -7.474 3.009 -10.214 1.00 97.00 322 PRO A N 1
ATOM 2574 C CA . PRO A 1 322 ? -7.405 4.073 -9.215 1.00 97.00 322 PRO A CA 1
ATOM 2575 C C . PRO A 1 322 ? -6.911 5.418 -9.747 1.00 97.00 322 PRO A C 1
ATOM 2577 O O . PRO A 1 322 ? -7.504 6.449 -9.426 1.00 97.00 322 PRO A O 1
ATOM 2580 N N . TYR A 1 323 ? -5.889 5.407 -10.604 1.00 96.75 323 TYR A N 1
ATOM 2581 C CA . TYR A 1 323 ? -5.267 6.616 -11.136 1.00 96.75 323 TYR A CA 1
ATOM 2582 C C . TYR A 1 323 ? -6.232 7.418 -12.016 1.00 96.75 323 TYR A C 1
ATOM 2584 O O . TYR A 1 323 ? -6.309 8.640 -11.891 1.00 96.75 323 TYR A O 1
ATOM 2592 N N . ALA A 1 324 ? -6.988 6.746 -12.886 1.00 95.69 324 ALA A N 1
ATOM 2593 C CA . ALA A 1 324 ? -7.930 7.403 -13.791 1.00 95.69 324 ALA A CA 1
ATOM 2594 C C . ALA A 1 324 ? -9.225 7.832 -13.082 1.00 95.69 324 ALA A C 1
ATOM 2596 O O . ALA A 1 324 ? -9.778 8.893 -13.375 1.00 95.69 324 ALA A O 1
ATOM 2597 N N . GLU A 1 325 ? -9.684 7.040 -12.111 1.00 95.62 325 GLU A N 1
ATOM 2598 C CA . GLU A 1 325 ? -10.985 7.245 -11.464 1.00 95.62 325 GLU A CA 1
ATOM 2599 C C . GLU A 1 325 ? -10.938 8.243 -10.292 1.00 95.62 325 GLU A C 1
ATOM 2601 O O . GLU A 1 325 ? -11.974 8.742 -9.854 1.00 95.62 325 GLU A O 1
ATOM 2606 N N . ASN A 1 326 ? -9.747 8.596 -9.791 1.00 92.31 326 ASN A N 1
ATOM 2607 C CA . ASN A 1 326 ? -9.582 9.454 -8.607 1.00 92.31 326 ASN A CA 1
ATOM 2608 C C . ASN A 1 326 ? -8.893 10.799 -8.897 1.00 92.31 326 ASN A C 1
ATOM 2610 O O . ASN A 1 326 ? -8.381 11.443 -7.984 1.00 92.31 326 ASN A O 1
ATOM 2614 N N . THR A 1 327 ? -8.927 11.287 -10.140 1.00 84.81 327 THR A N 1
ATOM 2615 C CA . THR A 1 327 ? -8.329 12.587 -10.525 1.00 84.81 327 THR A CA 1
ATOM 2616 C C . THR A 1 327 ? -8.867 13.771 -9.711 1.00 84.81 327 THR A C 1
ATOM 2618 O O . THR A 1 327 ? -8.123 14.677 -9.337 1.00 84.81 327 THR A O 1
ATOM 2621 N N . LYS A 1 328 ? -10.158 13.749 -9.356 1.00 80.44 328 LYS A N 1
ATOM 2622 C CA . LYS A 1 328 ? -10.786 14.779 -8.509 1.00 80.44 328 LYS A CA 1
ATOM 2623 C C . LYS A 1 328 ? -10.343 14.708 -7.052 1.00 80.44 328 LYS A C 1
ATOM 2625 O O . LYS A 1 328 ? -10.396 15.721 -6.360 1.00 80.44 328 LYS A O 1
ATOM 2630 N N . SER A 1 329 ? -9.863 13.553 -6.594 1.00 73.38 329 SER A N 1
ATOM 2631 C CA . SER A 1 329 ? -9.397 13.373 -5.220 1.00 73.38 329 SER A CA 1
ATOM 2632 C C . SER A 1 329 ? -8.165 14.227 -4.929 1.00 73.38 329 SER A C 1
ATOM 2634 O O . SER A 1 329 ? -7.879 14.497 -3.771 1.00 73.38 329 SER A O 1
ATOM 2636 N N . PHE A 1 330 ? -7.448 14.735 -5.936 1.00 67.62 330 PHE A N 1
ATOM 2637 C CA . PHE A 1 330 ? -6.351 15.693 -5.748 1.00 67.62 330 PHE A CA 1
ATOM 2638 C C . PHE A 1 330 ? -6.814 17.154 -5.560 1.00 67.62 330 PHE A C 1
ATOM 2640 O O . PHE A 1 330 ? -5.990 17.986 -5.183 1.00 67.62 330 PHE A O 1
ATOM 2647 N N . GLY A 1 331 ? -8.114 17.453 -5.724 1.00 66.81 331 GLY A N 1
ATOM 2648 C CA . GLY A 1 331 ? -8.794 18.728 -5.402 1.00 66.81 331 GLY A CA 1
ATOM 2649 C C . GLY A 1 331 ? -9.436 18.757 -4.000 1.00 66.81 331 GLY A C 1
ATOM 2650 O O . GLY A 1 331 ? -9.216 17.839 -3.225 1.00 66.81 331 GLY A O 1
ATOM 2651 N N . GLU A 1 332 ? -10.153 19.815 -3.595 1.00 63.03 332 GLU A N 1
ATOM 2652 C CA . GLU A 1 332 ? -10.684 20.028 -2.218 1.00 63.03 332 GLU A CA 1
ATOM 2653 C C . GLU A 1 332 ? -11.115 18.760 -1.452 1.00 63.03 332 GLU A C 1
ATOM 2655 O O . GLU A 1 332 ? -11.894 17.942 -1.940 1.00 63.03 332 GLU A O 1
ATOM 2660 N N . ARG A 1 333 ? -10.596 18.609 -0.225 1.00 75.12 333 ARG A N 1
ATOM 2661 C CA . ARG A 1 333 ? -10.871 17.470 0.662 1.00 75.12 333 ARG A CA 1
ATOM 2662 C C . ARG A 1 333 ? -11.482 17.969 1.958 1.00 75.12 333 ARG A C 1
ATOM 2664 O O . ARG A 1 333 ? -11.068 19.001 2.482 1.00 75.12 333 ARG A O 1
ATOM 2671 N N . LYS A 1 334 ? -12.442 17.216 2.493 1.00 81.38 334 LYS A N 1
ATOM 2672 C CA . LYS A 1 334 ? -12.939 17.457 3.849 1.00 81.38 334 LYS A CA 1
ATOM 2673 C C . LYS A 1 334 ? -11.868 17.057 4.860 1.00 81.38 334 LYS A C 1
ATOM 2675 O O . LYS A 1 334 ? -11.125 16.104 4.636 1.00 81.38 334 LYS A O 1
ATOM 2680 N N . ALA A 1 335 ? -11.808 17.794 5.962 1.00 88.00 335 ALA A N 1
ATOM 2681 C CA . ALA A 1 335 ? -10.920 17.466 7.062 1.00 88.00 335 ALA A CA 1
ATOM 2682 C C . ALA A 1 335 ? -11.287 16.108 7.680 1.00 88.00 335 ALA A C 1
ATOM 2684 O O . ALA A 1 335 ? -12.467 15.763 7.762 1.00 88.00 335 ALA A O 1
ATOM 2685 N N . ILE A 1 336 ? -10.278 15.373 8.151 1.00 93.81 336 ILE A N 1
ATOM 2686 C CA . ILE A 1 336 ? -10.469 14.183 8.984 1.00 93.81 336 ILE A CA 1
ATOM 2687 C C . ILE A 1 336 ? -11.207 14.603 10.264 1.00 93.81 336 ILE A C 1
ATOM 2689 O O . ILE A 1 336 ? -10.754 15.510 10.971 1.00 93.81 336 ILE A O 1
ATOM 2693 N N . SER A 1 337 ? -12.340 13.961 10.568 1.00 95.31 337 SER A N 1
ATOM 2694 C CA . SER A 1 337 ? -13.166 14.316 11.734 1.00 95.31 337 SER A CA 1
ATOM 2695 C C . SER A 1 337 ? -12.808 13.534 13.004 1.00 95.31 337 SER A C 1
ATOM 2697 O O . SER A 1 337 ? -13.274 13.870 14.097 1.00 95.31 337 SER A O 1
ATOM 2699 N N . LYS A 1 338 ? -11.925 12.539 12.882 1.00 97.00 338 LYS A N 1
ATOM 2700 C CA . LYS A 1 338 ? -11.550 11.583 13.933 1.00 97.00 338 LYS A CA 1
ATOM 2701 C C . LYS A 1 338 ? -10.105 11.766 14.391 1.00 97.00 338 LYS A C 1
ATOM 2703 O O . LYS A 1 338 ? -9.303 12.278 13.613 1.00 97.00 338 LYS A O 1
ATOM 2708 N N . PRO A 1 339 ? -9.750 11.355 15.621 1.00 97.94 339 PRO A N 1
ATOM 2709 C CA . PRO A 1 339 ? -8.358 11.287 16.048 1.00 97.94 339 PRO A CA 1
ATOM 2710 C C . PRO A 1 339 ? -7.534 10.437 15.082 1.00 97.94 339 PRO A C 1
ATOM 2712 O O . PRO A 1 339 ? -7.944 9.332 14.723 1.00 97.94 339 PRO A O 1
ATOM 2715 N N . PHE A 1 340 ? -6.380 10.944 14.668 1.00 98.19 340 PHE A N 1
ATOM 2716 C CA . PHE A 1 340 ? -5.477 10.192 13.807 1.00 98.19 340 PHE A CA 1
ATOM 2717 C C . PHE A 1 340 ? -4.011 10.469 14.114 1.00 98.19 340 PHE A C 1
ATOM 2719 O O . PHE A 1 340 ? -3.675 11.528 14.659 1.00 98.19 340 PHE A O 1
ATOM 2726 N N . GLY A 1 341 ? -3.154 9.518 13.767 1.00 98.00 341 GLY A N 1
ATOM 2727 C CA . GLY A 1 341 ? -1.714 9.709 13.746 1.00 98.00 341 GLY A CA 1
ATOM 2728 C C . GLY A 1 341 ? -1.140 9.783 12.331 1.00 98.00 341 GLY A C 1
ATOM 2729 O O . GLY A 1 341 ? -1.839 9.555 11.340 1.00 98.00 341 GLY A O 1
ATOM 2730 N N . ASN A 1 342 ? 0.122 10.202 12.260 1.00 97.44 342 ASN A N 1
ATOM 2731 C CA . ASN A 1 342 ? 0.910 10.195 11.035 1.00 97.44 342 ASN A CA 1
ATOM 2732 C C . ASN A 1 342 ? 2.368 9.805 11.318 1.00 97.44 342 ASN A C 1
ATOM 2734 O O . ASN A 1 342 ? 3.138 10.619 11.861 1.00 97.44 342 ASN A O 1
ATOM 2738 N N . SER A 1 343 ? 2.737 8.607 10.891 1.00 97.12 343 SER A N 1
ATOM 2739 C CA . SER A 1 343 ? 4.093 8.063 10.872 1.00 97.12 343 SER A CA 1
ATOM 2740 C C . SER A 1 343 ? 4.838 8.452 9.604 1.00 97.12 343 SER A C 1
ATOM 2742 O O . SER A 1 343 ? 4.368 8.226 8.496 1.00 97.12 343 SER A O 1
ATOM 2744 N N . ARG A 1 344 ? 6.021 9.040 9.771 1.00 95.38 344 ARG A N 1
ATOM 2745 C CA . ARG A 1 344 ? 6.852 9.545 8.678 1.00 95.38 344 ARG A CA 1
ATOM 2746 C C . ARG A 1 344 ? 8.096 8.680 8.516 1.00 95.38 344 ARG A C 1
ATOM 2748 O O . ARG A 1 344 ? 8.907 8.600 9.443 1.00 95.38 344 ARG A O 1
ATOM 2755 N N . PHE A 1 345 ? 8.251 8.088 7.338 1.00 95.81 345 PHE A N 1
ATOM 2756 C CA . PHE A 1 345 ? 9.390 7.250 6.963 1.00 95.81 345 PHE A CA 1
ATOM 2757 C C . PHE A 1 345 ? 10.221 7.970 5.893 1.00 95.81 345 PHE A C 1
ATOM 2759 O O . PHE A 1 345 ? 9.643 8.454 4.919 1.00 95.81 345 PHE A O 1
ATOM 2766 N N . PRO A 1 346 ? 11.546 8.111 6.062 1.00 93.25 346 PRO A N 1
ATOM 2767 C CA . PRO A 1 346 ? 12.358 9.065 5.299 1.00 93.25 346 PRO A CA 1
ATOM 2768 C C . PRO A 1 346 ? 12.366 8.818 3.786 1.00 93.25 346 PRO A C 1
ATOM 2770 O O . PRO A 1 346 ? 12.562 9.759 3.016 1.00 93.25 346 PRO A O 1
ATOM 2773 N N . PHE A 1 347 ? 12.144 7.578 3.344 1.00 93.38 347 PHE A N 1
ATOM 2774 C CA . PHE A 1 347 ? 12.163 7.234 1.925 1.00 93.38 347 PHE A CA 1
ATOM 2775 C C . PHE A 1 347 ? 10.772 7.183 1.270 1.00 93.38 347 PHE A C 1
ATOM 2777 O O . PHE A 1 347 ? 10.688 6.932 0.067 1.00 93.38 347 PHE A O 1
ATOM 2784 N N . ASP A 1 348 ? 9.695 7.523 1.985 1.00 93.50 348 ASP A N 1
ATOM 2785 C CA . ASP A 1 348 ? 8.398 7.798 1.352 1.00 93.50 348 ASP A CA 1
ATOM 2786 C C . ASP A 1 348 ? 8.459 9.111 0.534 1.00 93.50 348 ASP A C 1
ATOM 2788 O O . ASP A 1 348 ? 9.238 10.029 0.799 1.00 93.50 348 ASP A O 1
ATOM 2792 N N . VAL A 1 349 ? 7.642 9.198 -0.510 1.00 88.94 349 VAL A N 1
ATOM 2793 C CA . VAL A 1 349 ? 7.509 10.347 -1.418 1.00 88.94 349 VAL A CA 1
ATOM 2794 C C . VAL A 1 349 ? 6.296 11.220 -1.088 1.00 88.94 349 VAL A C 1
ATOM 2796 O O . VAL A 1 349 ? 6.135 12.291 -1.675 1.00 88.94 349 VAL A O 1
ATOM 2799 N N . ASN A 1 350 ? 5.463 10.789 -0.136 1.00 87.19 350 ASN A N 1
ATOM 2800 C CA . ASN A 1 350 ? 4.256 11.488 0.311 1.00 87.19 350 ASN A CA 1
ATOM 2801 C C . ASN A 1 350 ? 4.369 12.053 1.738 1.00 87.19 350 ASN A C 1
ATOM 2803 O O . ASN A 1 350 ? 3.358 12.247 2.419 1.00 87.19 350 ASN A O 1
ATOM 2807 N N . ASN A 1 351 ? 5.586 12.370 2.181 1.00 90.94 351 ASN A N 1
ATOM 2808 C CA . ASN A 1 351 ? 5.807 13.056 3.446 1.00 90.94 351 ASN A CA 1
ATOM 2809 C C . ASN A 1 351 ? 5.523 14.554 3.310 1.00 90.94 351 ASN A C 1
ATOM 2811 O O . ASN A 1 351 ? 6.235 15.292 2.625 1.00 90.94 351 ASN A O 1
ATOM 2815 N N . PHE A 1 352 ? 4.483 15.020 3.998 1.00 90.12 352 PHE A N 1
ATOM 2816 C CA . PHE A 1 352 ? 4.169 16.441 4.087 1.00 90.12 352 PHE A CA 1
ATOM 2817 C C . PHE A 1 352 ? 4.555 17.001 5.460 1.00 90.12 352 PHE A C 1
ATOM 2819 O O . PHE A 1 352 ? 4.371 16.316 6.469 1.00 90.12 352 PHE A O 1
ATOM 2826 N N . PRO A 1 353 ? 5.004 18.271 5.532 1.00 89.31 353 PRO A N 1
ATOM 2827 C CA . PRO A 1 353 ? 5.265 18.941 6.799 1.00 89.31 353 PRO A CA 1
ATOM 2828 C C . PRO A 1 353 ? 4.090 18.816 7.773 1.00 89.31 353 PRO A C 1
ATOM 2830 O O . PRO A 1 353 ? 2.926 19.018 7.401 1.00 89.31 353 PRO A O 1
ATOM 2833 N N . ALA A 1 354 ? 4.378 18.568 9.052 1.00 87.25 354 ALA A N 1
ATOM 2834 C CA . ALA A 1 354 ? 3.333 18.384 10.064 1.00 87.25 354 ALA A CA 1
ATOM 2835 C C . ALA A 1 354 ? 2.450 19.638 10.201 1.00 87.25 354 ALA A C 1
ATOM 2837 O O . ALA A 1 354 ? 1.260 19.554 10.512 1.00 87.25 354 ALA A O 1
ATOM 2838 N N . SER A 1 355 ? 3.022 20.814 9.928 1.00 87.25 355 SER A N 1
ATOM 2839 C CA . SER A 1 355 ? 2.296 22.086 9.864 1.00 87.25 355 SER A CA 1
ATOM 2840 C C . SER A 1 355 ? 1.218 22.102 8.772 1.00 87.25 355 SER A C 1
ATOM 2842 O O . SER A 1 355 ? 0.135 22.647 8.991 1.00 87.25 355 SER A O 1
ATOM 2844 N N . TRP A 1 356 ? 1.469 21.472 7.621 1.00 91.00 356 TRP A N 1
ATOM 2845 C CA . TRP A 1 356 ? 0.515 21.383 6.514 1.00 91.00 356 TRP A CA 1
ATOM 2846 C C . TRP A 1 356 ? -0.626 20.427 6.840 1.00 91.00 356 TRP A C 1
ATOM 2848 O O . TRP A 1 356 ? -1.790 20.755 6.587 1.00 91.00 356 TRP A O 1
ATOM 2858 N N . ILE A 1 357 ? -0.295 19.284 7.448 1.00 92.00 357 ILE A N 1
ATOM 2859 C CA . ILE A 1 357 ? -1.268 18.287 7.901 1.00 92.00 357 ILE A CA 1
ATOM 2860 C C . ILE A 1 357 ? -2.178 18.905 8.969 1.00 92.00 357 ILE A C 1
ATOM 2862 O O . ILE A 1 357 ? -3.391 18.937 8.786 1.00 92.00 357 ILE A O 1
ATOM 2866 N N . ARG A 1 358 ? -1.620 19.487 10.043 1.00 91.62 358 ARG A N 1
ATOM 2867 C CA . ARG A 1 358 ? -2.408 20.092 11.140 1.00 91.62 358 ARG A CA 1
ATOM 2868 C C . ARG A 1 358 ? -3.336 21.209 10.671 1.00 91.62 358 ARG A C 1
ATOM 2870 O O . ARG A 1 358 ? -4.448 21.320 11.180 1.00 91.62 358 ARG A O 1
ATOM 2877 N N . ALA A 1 359 ? -2.900 22.018 9.705 1.00 90.12 359 ALA A N 1
ATOM 2878 C CA . ALA A 1 359 ? -3.717 23.099 9.157 1.00 90.12 359 ALA A CA 1
ATOM 2879 C C . ALA A 1 359 ? -4.981 22.588 8.441 1.00 90.12 359 ALA A C 1
ATOM 2881 O O . ALA A 1 359 ? -6.006 23.263 8.452 1.00 90.12 359 ALA A O 1
ATOM 2882 N N . GLN A 1 360 ? -4.917 21.404 7.827 1.00 89.75 360 GLN A N 1
ATOM 2883 C CA . GLN A 1 360 ? -6.041 20.785 7.111 1.00 89.75 360 GLN A CA 1
ATOM 2884 C C . GLN A 1 360 ? -6.822 19.792 7.972 1.00 89.75 360 GLN A C 1
ATOM 2886 O O . GLN A 1 360 ? -8.008 19.553 7.741 1.00 89.75 360 GLN A O 1
ATOM 2891 N N 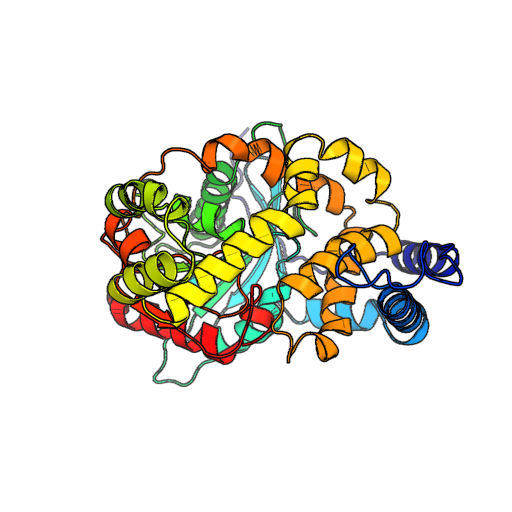. HIS A 1 361 ? -6.159 19.196 8.957 1.00 92.94 361 HIS A N 1
ATOM 2892 C CA . HIS A 1 361 ? -6.655 18.082 9.746 1.00 92.94 361 HIS A CA 1
ATOM 2893 C C . HIS A 1 361 ? -6.358 18.338 11.234 1.00 92.94 361 HIS A C 1
ATOM 2895 O O . HIS A 1 361 ? -5.389 17.817 11.788 1.00 92.94 361 HIS A O 1
ATOM 2901 N N . PRO A 1 362 ? -7.199 19.139 11.918 1.00 92.94 362 PRO A N 1
ATOM 2902 C CA . PRO A 1 362 ? -6.946 19.582 13.293 1.00 92.94 362 PRO A CA 1
ATOM 2903 C C . PRO A 1 362 ? -7.044 18.461 14.341 1.00 92.94 362 PRO A C 1
ATOM 2905 O O . PRO A 1 362 ? -6.747 18.686 15.510 1.00 92.94 362 PRO A O 1
ATOM 2908 N N . LYS A 1 363 ? -7.476 17.258 13.947 1.00 96.06 363 LYS A N 1
ATOM 2909 C CA . LYS A 1 363 ? -7.595 16.074 14.810 1.00 96.06 363 LYS A CA 1
ATOM 2910 C C . LYS A 1 363 ? -6.327 15.203 14.845 1.00 96.06 363 LYS A C 1
ATOM 2912 O O . LYS A 1 363 ? -6.398 14.067 15.305 1.00 96.06 363 LYS A O 1
ATOM 2917 N N . LEU A 1 364 ? -5.186 15.715 14.374 1.00 96.38 364 LEU A N 1
ATOM 2918 C CA . LEU A 1 364 ? -3.899 15.020 14.461 1.00 96.38 364 LEU A CA 1
ATOM 2919 C C . LEU A 1 364 ? -3.480 14.909 15.935 1.00 96.38 364 LEU A C 1
ATOM 2921 O O . LEU A 1 364 ? -3.178 15.924 16.565 1.00 96.38 364 LEU A O 1
ATOM 2925 N N . VAL A 1 365 ? -3.456 13.692 16.475 1.00 96.75 365 VAL A N 1
ATOM 2926 C CA . VAL A 1 365 ? -3.120 13.415 17.885 1.00 96.75 365 VAL A CA 1
ATOM 2927 C C . VAL A 1 365 ? -1.739 12.792 18.066 1.00 96.75 365 VAL A C 1
ATOM 2929 O O . VAL A 1 365 ? -1.187 12.851 19.161 1.00 96.75 365 VAL A O 1
ATOM 2932 N N . PHE A 1 366 ? -1.168 12.225 17.005 1.00 96.44 366 PHE A N 1
ATOM 2933 C CA . PHE A 1 366 ? 0.132 11.564 17.029 1.00 96.44 366 PHE A CA 1
ATOM 2934 C C . PHE A 1 366 ? 0.923 11.918 15.772 1.00 96.44 366 PHE A C 1
ATOM 2936 O O . PHE A 1 366 ? 0.372 12.017 14.682 1.00 96.44 366 PHE A O 1
ATOM 2943 N N . THR A 1 367 ? 2.225 12.124 15.914 1.00 94.69 367 THR A N 1
ATOM 2944 C CA . THR A 1 367 ? 3.134 12.168 14.772 1.00 94.69 367 THR A CA 1
ATOM 2945 C C . THR A 1 367 ? 4.489 11.656 15.212 1.00 94.69 367 THR A C 1
ATOM 2947 O O . THR A 1 367 ? 4.936 11.966 16.321 1.00 94.69 367 THR A O 1
ATOM 2950 N N . ARG A 1 368 ? 5.139 10.878 14.353 1.00 94.62 368 ARG A N 1
ATOM 2951 C CA . ARG A 1 368 ? 6.489 10.381 14.592 1.00 94.62 368 ARG A CA 1
ATOM 2952 C C . ARG A 1 368 ? 7.280 10.413 13.298 1.00 94.62 368 ARG A C 1
ATOM 2954 O O . ARG A 1 368 ? 6.717 10.288 12.218 1.00 94.62 368 ARG A O 1
ATOM 2961 N N . SER A 1 369 ? 8.578 10.646 13.428 1.00 93.75 369 SER A N 1
ATOM 2962 C CA . SER A 1 369 ? 9.530 10.580 12.325 1.00 93.75 369 SER A CA 1
ATOM 2963 C C . SER A 1 369 ? 10.560 9.512 12.616 1.00 93.75 369 SER A C 1
ATOM 2965 O O . SER A 1 369 ? 11.117 9.494 13.714 1.00 93.75 369 SER A O 1
ATOM 2967 N N . HIS A 1 370 ? 10.809 8.664 11.629 1.00 95.50 370 HIS A N 1
ATOM 2968 C CA . HIS A 1 370 ? 11.792 7.593 11.694 1.00 95.50 370 HIS A CA 1
ATOM 2969 C C . HIS A 1 370 ? 13.033 7.942 10.875 1.00 95.50 370 HIS A C 1
ATOM 2971 O O . HIS A 1 370 ? 13.035 8.898 10.104 1.00 95.50 370 HIS A O 1
ATOM 2977 N N . GLN A 1 371 ? 14.102 7.176 11.082 1.00 94.56 371 GLN A N 1
ATOM 2978 C CA . GLN A 1 371 ? 15.374 7.316 10.359 1.00 94.56 371 GLN A CA 1
ATOM 2979 C C . GLN A 1 371 ? 15.600 6.190 9.339 1.00 94.56 371 GLN A C 1
ATOM 2981 O O . GLN A 1 371 ? 16.605 6.197 8.642 1.00 94.56 371 GLN A O 1
ATOM 2986 N N . GLN A 1 372 ? 14.679 5.228 9.270 1.00 95.38 372 GLN A N 1
ATOM 2987 C CA . GLN A 1 372 ? 14.707 4.069 8.377 1.00 95.38 372 GLN A CA 1
ATOM 2988 C C . GLN A 1 372 ? 13.289 3.798 7.878 1.00 95.38 372 GLN A C 1
ATOM 2990 O O . GLN A 1 372 ? 12.324 4.174 8.549 1.00 95.38 372 GLN A O 1
ATOM 2995 N N . GLY A 1 373 ? 13.182 3.122 6.741 1.00 96.88 373 GLY A N 1
ATOM 2996 C CA . GLY A 1 373 ? 11.936 2.765 6.076 1.00 96.88 373 GLY A CA 1
ATOM 2997 C C . GLY A 1 373 ? 11.551 3.734 4.958 1.00 96.88 373 GLY A C 1
ATOM 2998 O O . GLY A 1 373 ? 11.829 4.939 4.999 1.00 96.88 373 GLY A O 1
ATOM 2999 N N . GLY A 1 374 ? 10.878 3.187 3.954 1.00 96.19 374 GLY A N 1
ATOM 3000 C CA . GLY A 1 374 ? 10.293 3.915 2.844 1.00 96.19 374 GLY A CA 1
ATOM 3001 C C . GLY A 1 374 ? 8.775 3.812 2.797 1.00 96.19 374 GLY A C 1
ATOM 3002 O O . GLY A 1 374 ? 8.081 3.961 3.801 1.00 96.19 374 GLY A O 1
ATOM 3003 N N . HIS A 1 375 ? 8.267 3.620 1.588 1.00 97.06 375 HIS A N 1
ATOM 3004 C CA . HIS A 1 375 ? 6.848 3.675 1.251 1.00 97.06 375 HIS A CA 1
ATOM 3005 C C . HIS A 1 375 ? 6.050 2.429 1.670 1.00 97.06 375 HIS A C 1
ATOM 3007 O O . HIS A 1 375 ? 4.823 2.481 1.728 1.00 97.06 375 HIS A O 1
ATOM 3013 N N . PHE A 1 376 ? 6.715 1.309 1.980 1.00 97.75 376 PHE A N 1
ATOM 3014 C CA . PHE A 1 376 ? 6.094 0.038 2.373 1.00 97.75 376 PHE A CA 1
ATOM 3015 C C . PHE A 1 376 ? 6.469 -0.358 3.814 1.00 97.75 376 PHE A C 1
ATOM 3017 O O . PHE A 1 376 ? 6.983 -1.459 4.049 1.00 97.75 376 PHE A O 1
ATOM 3024 N N . PRO A 1 377 ? 6.200 0.487 4.826 1.00 97.88 377 PRO A N 1
ATOM 3025 C CA . PRO A 1 377 ? 6.704 0.284 6.185 1.00 97.88 377 PRO A CA 1
ATOM 3026 C C . PRO A 1 377 ? 6.216 -1.010 6.851 1.00 97.88 377 PRO A C 1
ATOM 3028 O O . PRO A 1 377 ? 6.936 -1.576 7.669 1.00 97.88 377 PRO A O 1
ATOM 3031 N N . GLY A 1 378 ? 5.048 -1.543 6.464 1.00 97.69 378 GLY A N 1
ATOM 3032 C CA . GLY A 1 378 ? 4.568 -2.851 6.936 1.00 97.69 378 GLY A CA 1
ATOM 3033 C C . GLY A 1 378 ? 5.457 -4.037 6.525 1.00 97.69 378 GLY A C 1
ATOM 3034 O O . GLY A 1 378 ? 5.452 -5.069 7.200 1.00 97.69 378 GLY A O 1
ATOM 3035 N N . TYR A 1 379 ? 6.244 -3.877 5.457 1.00 98.25 379 TYR A N 1
ATOM 3036 C CA . TYR A 1 379 ? 7.244 -4.838 4.994 1.00 98.25 379 TYR A CA 1
ATOM 3037 C C . TYR A 1 379 ? 8.663 -4.461 5.443 1.00 98.25 379 TYR A C 1
ATOM 3039 O O . TYR A 1 379 ? 9.426 -5.334 5.870 1.00 98.25 379 TYR A O 1
ATOM 3047 N N . GLU A 1 380 ? 9.011 -3.181 5.312 1.00 98.44 380 GLU A N 1
ATOM 3048 C CA . GLU A 1 380 ? 10.368 -2.661 5.499 1.00 98.44 380 GLU A CA 1
ATOM 3049 C C . GLU A 1 380 ? 10.763 -2.585 6.974 1.00 98.44 380 GLU A C 1
ATOM 3051 O O . GLU A 1 380 ? 11.806 -3.099 7.367 1.00 98.44 380 GLU A O 1
ATOM 3056 N N . VAL A 1 381 ? 9.906 -1.984 7.799 1.00 98.50 381 VAL A N 1
ATOM 3057 C CA . VAL A 1 381 ? 10.177 -1.691 9.213 1.00 98.50 381 VAL A CA 1
ATOM 3058 C C . VAL A 1 381 ? 8.945 -2.017 10.074 1.00 98.50 381 VAL A C 1
ATOM 3060 O O . VAL A 1 381 ? 8.391 -1.140 10.746 1.00 98.50 381 VAL A O 1
ATOM 3063 N N . PRO A 1 382 ? 8.480 -3.285 10.060 1.00 98.44 382 PRO A N 1
ATOM 3064 C CA . PRO A 1 382 ? 7.208 -3.684 10.665 1.00 98.44 382 PRO A CA 1
ATOM 3065 C C . PRO A 1 382 ? 7.132 -3.383 12.166 1.00 98.44 382 PRO A C 1
ATOM 3067 O O . PRO A 1 382 ? 6.058 -3.040 12.656 1.00 98.44 382 PRO A O 1
ATOM 3070 N N . ASP A 1 383 ? 8.255 -3.464 12.886 1.00 98.56 383 ASP A N 1
ATOM 3071 C CA . ASP A 1 383 ? 8.324 -3.140 14.313 1.00 98.56 383 ASP A CA 1
ATOM 3072 C C . ASP A 1 383 ? 8.035 -1.654 14.574 1.00 98.56 383 ASP A C 1
ATOM 3074 O O . ASP A 1 383 ? 7.198 -1.330 15.418 1.00 98.56 383 ASP A O 1
ATOM 3078 N N . LEU A 1 384 ? 8.648 -0.753 13.794 1.00 98.62 384 LEU A N 1
ATOM 3079 C CA . LEU A 1 384 ? 8.460 0.697 13.930 1.00 98.62 384 LEU A CA 1
ATOM 3080 C C . LEU A 1 384 ? 7.014 1.105 13.635 1.00 98.62 384 LEU A C 1
ATOM 3082 O O . LEU A 1 384 ? 6.420 1.887 14.379 1.00 98.62 384 LEU A O 1
ATOM 3086 N N . LEU A 1 385 ? 6.420 0.546 12.577 1.00 98.75 385 LEU A N 1
ATOM 3087 C CA . LEU A 1 385 ? 5.020 0.815 12.255 1.00 98.75 385 LEU A CA 1
ATOM 3088 C C . LEU A 1 385 ? 4.070 0.221 13.309 1.00 98.75 385 LEU A C 1
ATOM 3090 O O . LEU A 1 385 ? 3.095 0.869 13.690 1.00 98.75 385 LEU A O 1
ATOM 3094 N N . ALA A 1 386 ? 4.351 -0.979 13.829 1.00 98.75 386 ALA A N 1
ATOM 3095 C CA . ALA A 1 386 ? 3.529 -1.586 14.876 1.00 98.75 386 ALA A CA 1
ATOM 3096 C C . ALA A 1 386 ? 3.528 -0.749 16.163 1.00 98.75 386 ALA A C 1
ATOM 3098 O O . ALA A 1 386 ? 2.476 -0.577 16.787 1.00 98.75 386 ALA A O 1
ATOM 3099 N N . GLU A 1 387 ? 4.682 -0.207 16.556 1.00 98.50 387 GLU A N 1
ATOM 3100 C CA . GLU A 1 387 ? 4.793 0.709 17.694 1.00 98.50 387 GLU A CA 1
ATOM 3101 C C . GLU A 1 387 ? 3.944 1.970 17.516 1.00 98.50 387 GLU A C 1
ATOM 3103 O O . GLU A 1 387 ? 3.278 2.406 18.458 1.00 98.50 387 GLU A O 1
ATOM 3108 N N . ASP A 1 388 ? 3.929 2.538 16.314 1.00 98.62 388 ASP A N 1
ATOM 3109 C CA . ASP A 1 388 ? 3.176 3.753 16.018 1.00 98.62 388 ASP A CA 1
ATOM 3110 C C . ASP A 1 388 ? 1.665 3.511 16.036 1.00 98.62 388 ASP A C 1
ATOM 3112 O O . ASP A 1 388 ? 0.926 4.236 16.711 1.00 98.62 388 ASP A O 1
ATOM 3116 N N . ILE A 1 389 ? 1.209 2.425 15.401 1.00 98.75 389 ILE A N 1
ATOM 3117 C CA . ILE A 1 389 ? -0.196 1.990 15.444 1.00 98.75 389 ILE A CA 1
ATOM 3118 C C . ILE A 1 389 ? -0.645 1.799 16.902 1.00 98.75 389 ILE A C 1
ATOM 3120 O O . ILE A 1 389 ? -1.719 2.265 17.303 1.00 98.75 389 ILE A O 1
ATOM 3124 N N . ARG A 1 390 ? 0.189 1.159 17.733 1.00 98.50 390 ARG A N 1
ATOM 3125 C CA . ARG A 1 390 ? -0.076 0.972 19.169 1.00 98.50 390 ARG A CA 1
ATOM 3126 C C . ARG A 1 390 ? -0.099 2.291 19.935 1.00 98.50 390 ARG A C 1
ATOM 3128 O O . ARG A 1 390 ? -0.916 2.430 20.847 1.00 98.50 390 ARG A O 1
ATOM 3135 N N . ALA A 1 391 ? 0.756 3.253 19.596 1.00 98.25 391 ALA A N 1
ATOM 3136 C CA . ALA A 1 391 ? 0.779 4.562 20.247 1.00 98.25 391 ALA A CA 1
ATOM 3137 C C . ALA A 1 391 ? -0.526 5.334 20.002 1.00 98.25 391 ALA A C 1
ATOM 3139 O O . ALA A 1 391 ? -1.119 5.862 20.950 1.00 98.25 391 ALA A O 1
ATOM 3140 N N . VAL A 1 392 ? -1.030 5.326 18.764 1.00 98.00 392 VAL A N 1
ATOM 3141 C CA . VAL A 1 392 ? -2.344 5.901 18.437 1.00 98.00 392 VAL A CA 1
ATOM 3142 C C . VAL A 1 392 ? -3.456 5.170 19.180 1.00 98.00 392 VAL A C 1
ATOM 3144 O O . VAL A 1 392 ? -4.274 5.807 19.848 1.00 98.00 392 VAL A O 1
ATOM 3147 N N . ALA A 1 393 ? -3.468 3.838 19.117 1.00 97.69 393 ALA A N 1
ATOM 3148 C CA . ALA A 1 393 ? -4.484 3.017 19.766 1.00 97.69 393 ALA A CA 1
ATOM 3149 C C . ALA A 1 393 ? -4.539 3.248 21.284 1.00 97.69 393 ALA A C 1
ATOM 3151 O O . ALA A 1 393 ? -5.620 3.413 21.848 1.00 97.69 393 ALA A O 1
ATOM 3152 N N . SER A 1 394 ? -3.377 3.329 21.939 1.00 96.31 394 SER A N 1
ATOM 3153 C CA . SER A 1 394 ? -3.262 3.576 23.381 1.00 96.31 394 SER A CA 1
ATOM 3154 C C . SER A 1 394 ? -3.865 4.924 23.771 1.00 96.31 394 SER A C 1
ATOM 3156 O O . SER A 1 394 ? -4.636 5.006 24.727 1.00 96.31 394 SER A O 1
ATOM 3158 N N . GLY A 1 395 ? -3.587 5.975 22.992 1.00 94.06 395 GLY A N 1
ATOM 3159 C CA . GLY A 1 395 ? -4.162 7.305 23.211 1.00 94.06 395 GLY A CA 1
ATOM 3160 C C . GLY A 1 395 ? -5.678 7.371 22.994 1.00 94.06 395 GLY A C 1
ATOM 3161 O O . GLY A 1 395 ? -6.324 8.283 23.505 1.00 94.06 395 GLY A O 1
ATOM 3162 N N . GLN A 1 396 ? -6.250 6.417 22.254 1.00 96.00 396 GLN A N 1
ATOM 3163 C CA . GLN A 1 396 ? -7.665 6.385 21.868 1.00 96.00 396 GLN A CA 1
ATOM 3164 C C . GLN A 1 396 ? -8.429 5.180 22.435 1.00 96.00 396 GLN A C 1
ATOM 3166 O O . GLN A 1 396 ? -9.539 4.891 21.987 1.00 96.00 396 GLN A O 1
ATOM 3171 N N . ARG A 1 397 ? -7.878 4.481 23.437 1.00 93.00 397 ARG A N 1
ATOM 3172 C CA . ARG A 1 397 ? -8.421 3.211 23.949 1.00 93.00 397 ARG A CA 1
ATOM 3173 C C . ARG A 1 397 ? -9.899 3.281 24.337 1.00 93.00 397 ARG A C 1
ATOM 3175 O O . ARG A 1 397 ? -10.644 2.350 24.060 1.00 93.00 397 ARG A O 1
ATOM 3182 N N . ALA A 1 398 ? -10.337 4.401 24.909 1.00 94.69 398 ALA A N 1
ATOM 3183 C CA . ALA A 1 398 ? -11.726 4.614 25.317 1.00 94.69 398 ALA A CA 1
ATOM 3184 C C . ALA A 1 398 ? -12.746 4.575 24.157 1.00 94.69 398 ALA A C 1
ATOM 3186 O O . ALA A 1 398 ? -13.945 4.495 24.409 1.00 94.69 398 ALA A O 1
ATOM 3187 N N . LEU A 1 399 ? -12.298 4.643 22.897 1.00 94.50 399 LEU A N 1
ATOM 3188 C CA . LEU A 1 399 ? -13.162 4.549 21.719 1.00 94.50 399 LEU A CA 1
ATOM 3189 C C . LEU A 1 399 ? -13.478 3.100 21.304 1.00 94.50 399 LEU A C 1
ATOM 3191 O O . LEU A 1 399 ? -14.333 2.909 20.436 1.00 94.50 399 LEU A O 1
ATOM 3195 N N . PHE A 1 400 ? -12.801 2.111 21.898 1.00 93.31 400 PHE A N 1
ATOM 3196 C CA . PHE A 1 400 ? -12.889 0.688 21.553 1.00 93.31 400 PHE A CA 1
ATOM 3197 C C . PHE A 1 400 ? -13.355 -0.113 22.777 1.00 93.31 400 PHE A C 1
ATOM 3199 O O . PHE A 1 400 ? -12.506 -0.521 23.577 1.00 93.31 400 PHE A O 1
ATOM 3206 N N . PRO A 1 401 ? -14.681 -0.246 22.969 1.00 74.56 401 PRO A N 1
ATOM 3207 C CA . PRO A 1 401 ? -15.268 -0.968 24.094 1.00 74.56 401 PRO A CA 1
ATOM 3208 C C . PRO A 1 401 ? -15.092 -2.485 24.009 1.00 74.56 401 PRO A C 1
ATOM 3210 O O . PRO A 1 401 ? -14.904 -3.006 22.884 1.00 74.56 401 PRO A O 1
#

Foldseek 3Di:
DDDPQFEWDWDADDFDPVLVVLQLVLLVPDDDDPDDPDPPDDLLQAHGSVVLVVLSVCLNPPDDPVVVSVLVRVFTWIWTDDPNKTKIKTWAAAPDPLAAEEEEEEAPPDFLCLQSQQQVCQRDDPPPFHHHGYIYIGQALAFPMDFDPDALCALLVVLVRVLCCCPRHVNQQAHEYEYEDSSLSNNLNCLDPVRLRYAEYEYQQNAFDQDPVSVVCVCVVVPDPVVNVVVVVVVDPPLQVLLVVLLVCCVVRVCPLLVCLQPPLVVVLVVQLQRLSSLLRSRVRVLCQFWWPVCSVVCSNVSSNSSCSCNSRSRSSSSSSNSNSCPCVVDDDAERPHAYEYEYASRESNDHGPVRNCVRHVNDPYYDYDPHTGRSCSNTPSPVVSVRVRVSCVVRVVSRD

Sequence (401 aa):
MENDPAIPRPFRINILVEEVERMKRLIADTRLPDRPAVDGMSWDYGVDLPWLKSLRDKWLFDFDWKVVEEKMNTFAHFTVPIEGVTVHFMHQKSTRADAIPLIMLHGWPGSFWEFHRIIPLLTDPPADQPAFHVVAPSLPGFCFSSAPPRKEWTMADNARIFDHLMTGVLGYSSYMAEAGDWGALVCLNLGSDKYPACKALEFTSCPARPTFGALLTAPLFLLPTSWRKWVYSKIYSEDELFDLGRASHFMTNGSGYFIQQMTRPLTIGYAVNDSPVGILAWIGDKYHDLVDPDIFPEAADFILTTVSLYFLTQSFMTAALPYAENTKSFGERKAISKPFGNSRFPFDVNNFPASWIRAQHPKLVFTRSHQQGGHFPGYEVPDLLAEDIRAVASGQRALFP

Radius of gyration: 21.19 Å; chains: 1; bounding box: 60×60×54 Å